Protein 3DUK (pdb70)

CATH classification: 3.10.450.50

Secondary structure (DSSP, 8-state):
------HHHHHHHHHHHHH--HHHH--S---TTEEEEEEEEEEETTEEEEEEETHHHHHHHHHH---TT-EEEEEEEEEETTEEEEEEEEE-SSS--EEEEEEEEEETTEEEEEEEEEEE--/------HHHHHHHHHHHHH--HHHH--S---TTEEEEEEEEEEETTEEEEEEETHHHHHHHHHH---TT-EEEEEEEEEETTEEEEEEEEEEETTEEEEEEEEEEEETTEEEEEEEEEEE--/------HHHHHHHHHHHHH--TTTT--S---TTEEEEEEEEEEETTEEEEEEETHHHHHHHHHS---TT-EEEEEEEEEETTEEEEEEEEEEETTEEEEEEEEEEEETTEEEEEEEEEEE--/------HHHHHHHHHHHHH--HHHH--S---TTEEEEEEEEEEETTEEEEEEETHHHHHHHHHH---TT-EEEEEEEEEETTEEEEEEEEEEETTEEEEEEEEEEEETTEEEEEEEEEEE--/------HHHHHHHHHHHHH--HHHH--S---TTEEEEEEEEEEETTEEEEEEETHHHHHHHHHH---TT-EEEEEEEEEETTEEEEEEEEE-SSS-EEEEEEEEEEETTEEEEEEEEEEE--/------HHHHHHHHHHHHH--HHHH--S---TTEEEEEEEEEEETTEEEEEEETHHHHHHHHHH---TT-EEEEEEEEEETTEEEEEEEEEEETTEEEEEEEEEEEETTEEEEEEEEEEE--

Foldseek 3Di:
DFFPDDPVVVVLLVVLVVCCCCQAANALVSCPQADPQAAEWEDDPPDGQGDTDCVSVRVCCHVLDHQNPKDKDKDDWATGPFKIKTWMWIASSVRWTKIKIFIWGCPPNGIHTRYIYMYTDD/DFFPDDPVVVVLLVVLVVCCCCQAANALVSCSQADPQAFEWEDDPPDGQGDTDSVSVRVVCNVVDHQNPKDKDKDDWATGPFKIWTWMWIASSVRWTKIKIFIWGCVVNHIHTRYIYMYTDD/DFFPDDVVVVVLLVVLVVCCVCQAANALVSCPQADPQAAEWEDDPPDGQGDTDCVSVRVCCHVVDHQNPKDKDKDDWATGDFKIKTWMWIASSVHWTKIKIFIWGCDPNGIHTRYIYMYTDD/DFFPDDPVVVVLLVVLVCCCCCLAANALVSCPQADPQAAEWEDDDPDGQGDTDSVSVRVVCHVLDHQNPKDKDKDDWATGPFKIKTWMWIASSVRWTKIKIFIWGCDPNHIHTRYIYMYTDD/DAQPDDPVVVVLLVVLVVCCCCQAANALVSCPQADPQAFEWEDDPPDTQGDTDSVSVRVVCHVLDHQNPKDKDWDDWATGPFKIKTWMWIASSVRWTKIKIFIWGCDVNGIHTRYIYMYTDD/DFQPDDVVVVVLLVVLVVCCCCQAANALVSCPQADCQAFEWEDDPPDGQGDTDCVSVRVVCHVLDHQNPKDKDKDDWATGPFKIKTWMWIASSVRWTKIKIFIWGCVVNHIHTRYIYMYIDD

Radius of gyration: 34.18 Å; Cα contacts (8 Å, |Δi|>4): 1707; chains: 6; bounding box: 87×89×65 Å

Nearest PDB structures (foldseek):
  3duk-assembly2_E  TM=1.007E+00  e=2.693E-26  Methylobacillus flagellatus KT
  3blz-assembly1_D  TM=9.296E-01  e=1.825E-12  Shewanella baltica OS155
  6bju-assembly2_D  TM=6.253E-01  e=3.806E-05  Pseudomonas sp. EGD-AKN5
  3fh1-assembly1_A-2  TM=5.530E-01  e=2.945E-05  Mesorhizobium loti
  6d63-assembly3_F  TM=6.346E-01  e=1.462E-04  Pseudomonas sp. ADP

B-factor: mean 59.48, std 9.57, range [36.83, 121.93]

Sequence (732 aa):
GSVKVSVDDIDGITEVLNVYNAAESGTGEESAAFHKDATIFGYVGDKLAFNGPIKDLYDWHNSNGPAKNVQSRITNIDIVGTVAHARVEAENWTNFKFSDLFLLLKLDGKWTIVNKVFHLHAGSVKVSVDDIDGITEVLNVYNAAESGTGEESAAFHKDATIFGYVGDKLAFNGPIKDLYDWHNSNGPAKNVQSRITNIDIVGTVAHARVEAENWTNFKFSDLFLLLKLDGKWTIVNKVFHLHAGSVKVSVDDIDGITEVLNVYNAAESGTGEESAAFHKDATIFGYVGDKLAFNGPIKDLYDWHNSNGPAKNVQSRITNIDIVGTVAHARVEAENWTNFKFSDLFLLLKLDGKWTIVNKVFHLHAGSVKVSVDDIDGITEVLNVYNAAESGTGEESAAFHKDATIFGYVGDKLAFNGPIKDLYDWHNSNGPAKNVQSRITNIDIVGTVAHARVEAENWTNFKFSDLFLLLKLDGKWTIVNKVFHLHAGSVKVSVDDIDGITEVLNVYNAAESGTGEESAAFHKDATIFGYVGDKLAFNGPIKDLYDWHNSNGPAKNVQSRITNIDIVGTVAHARVEAENWTNFKFSDLFLLLKLDGKWTIVNKVFHLHAGSVKVSVDDIDGITEVLNVYNAAESGTGEESAAFHKDATIFGYVGDKLAFNGPIKDLYDWHNSNGPAKNVQSRITNIDIVGTVAHARVEAENWTNFKFSDLFLLLKLDGKWTIVNKVFHLHA

Solvent-accessible surface area: 29866 Å² total

Organism: Methylobacillus flagellatus (strain ATCC 51484 / DSM 6875 / VKM B-1610 / KT) (NCBI:txid265072)

InterPro domains:
  IPR032710 NTF2-like domain superfamily [SSF54427] (6-123)
  IPR039437 Aldolase FrzH/putative lumazine-binding [PF12893] (9-121)

Structure (mmCIF, N/CA/C/O backbone):
data_3DUK
#
_entry.id   3DUK
#
_cell.length_a   103.030
_cell.length_b   103.030
_cell.length_c   130.950
_cell.angle_alpha   90.000
_cell.angle_beta   90.000
_cell.angle_gamma   120.000
#
_symmetry.space_group_name_H-M   'P 32 2 1'
#
loop_
_entity.id
_entity.type
_entity.pdbx_description
1 polymer 'NTF2-like protein of unknown function'
2 non-polymer 1,2-ETHANEDIOL
3 non-polymer 'CHLORIDE ION'
4 water water
#
loop_
_atom_site.group_PDB
_atom_site.id
_atom_site.type_symbol
_atom_site.label_atom_id
_atom_site.label_alt_id
_atom_site.label_comp_id
_atom_site.label_asym_id
_atom_site.label_entity_id
_atom_site.label_seq_id
_atom_site.pdbx_PDB_ins_code
_atom_site.Cartn_x
_atom_site.Cartn_y
_atom_site.Cartn_z
_atom_site.occupancy
_atom_site.B_iso_or_equiv
_atom_site.auth_seq_id
_atom_site.auth_comp_id
_atom_site.auth_asym_id
_atom_site.auth_atom_id
_atom_site.pdbx_PDB_model_num
ATOM 1 N N . GLY A 1 1 ? -7.293 52.391 71.199 1.00 69.85 0 GLY A N 1
ATOM 2 C CA . GLY A 1 1 ? -7.272 52.801 69.761 1.00 66.89 0 GLY A CA 1
ATOM 3 C C . GLY A 1 1 ? -5.888 52.652 69.158 1.00 64.54 0 GLY A C 1
ATOM 4 O O . GLY A 1 1 ? -4.907 53.136 69.718 1.00 65.17 0 GLY A O 1
ATOM 18 N N . SER A 1 3 ? -2.651 53.282 67.151 1.00 56.28 2 SER A N 1
ATOM 19 C CA . SER A 1 3 ? -1.926 54.459 66.675 1.00 57.72 2 SER A CA 1
ATOM 20 C C . SER A 1 3 ? -1.798 54.431 65.155 1.00 57.46 2 SER A C 1
ATOM 21 O O . SER A 1 3 ? -1.692 53.362 64.555 1.00 58.29 2 SER A O 1
ATOM 24 N N . VAL A 1 4 ? -1.809 55.609 64.537 1.00 57.73 3 VAL A N 1
ATOM 25 C CA . VAL A 1 4 ? -1.748 55.715 63.081 1.00 56.62 3 VAL A CA 1
ATOM 26 C C . VAL A 1 4 ? -0.335 56.019 62.593 1.00 56.71 3 VAL A C 1
ATOM 27 O O . VAL A 1 4 ? -0.112 56.239 61.405 1.00 56.86 3 VAL A O 1
ATOM 31 N N . LYS A 1 5 ? 0.618 56.027 63.519 1.00 56.11 4 LYS A N 1
ATOM 32 C CA . LYS A 1 5 ? 2.023 56.146 63.163 1.00 54.38 4 LYS A CA 1
ATOM 33 C C . LYS A 1 5 ? 2.424 54.978 62.253 1.00 53.79 4 LYS A C 1
ATOM 34 O O . LYS A 1 5 ? 2.164 53.814 62.563 1.00 51.97 4 LYS A O 1
ATOM 36 N N . VAL A 1 6 ? 3.055 55.294 61.127 1.00 54.98 5 VAL A N 1
ATOM 37 C CA . VAL A 1 6 ? 3.423 54.278 60.143 1.00 55.08 5 VAL A CA 1
ATOM 38 C C . VAL A 1 6 ? 4.636 53.472 60.611 1.00 55.35 5 VAL A C 1
ATOM 39 O O . VAL A 1 6 ? 5.681 54.036 60.925 1.00 50.26 5 VAL A O 1
ATOM 43 N N . SER A 1 7 ? 4.482 52.150 60.647 1.00 64.05 6 SER A N 1
ATOM 44 C CA . SER A 1 7 ? 5.513 51.251 61.161 1.00 67.77 6 SER A CA 1
ATOM 45 C C . SER A 1 7 ? 6.036 50.318 60.078 1.00 63.96 6 SER A C 1
ATOM 46 O O . SER A 1 7 ? 5.308 49.967 59.149 1.00 64.10 6 SER A O 1
ATOM 49 N N . VAL A 1 8 ? 7.294 49.905 60.212 1.00 55.71 7 VAL A N 1
ATOM 50 C CA . VAL A 1 8 ? 7.890 48.952 59.280 1.00 50.25 7 VAL A CA 1
ATOM 51 C C . VAL A 1 8 ? 7.158 47.612 59.359 1.00 50.48 7 VAL A C 1
ATOM 52 O O . VAL A 1 8 ? 7.066 46.883 58.370 1.00 47.39 7 VAL A O 1
ATOM 56 N N . ASP A 1 9 ? 6.616 47.310 60.533 1.00 55.31 8 ASP A N 1
ATOM 57 C CA . ASP A 1 9 ? 5.858 46.083 60.745 1.00 58.20 8 ASP A CA 1
ATOM 58 C C . ASP A 1 9 ? 4.657 46.063 59.809 1.00 54.90 8 ASP A C 1
ATOM 59 O O . ASP A 1 9 ? 4.441 45.101 59.070 1.00 51.01 8 ASP A O 1
ATOM 64 N N . ASP A 1 10 ? 3.881 47.140 59.844 1.00 57.88 9 ASP A N 1
ATOM 65 C CA . ASP A 1 10 ? 2.668 47.248 59.044 1.00 57.39 9 ASP A CA 1
ATOM 66 C C . ASP A 1 10 ? 2.968 47.252 57.553 1.00 55.10 9 ASP A C 1
ATOM 67 O O . ASP A 1 10 ? 2.232 46.668 56.762 1.00 55.59 9 ASP A O 1
ATOM 72 N N . ILE A 1 11 ? 4.047 47.923 57.173 1.00 51.99 10 ILE A N 1
ATOM 73 C CA . ILE A 1 11 ? 4.439 47.989 55.776 1.00 48.18 10 ILE A CA 1
ATOM 74 C C . ILE A 1 11 ? 4.739 46.592 55.237 1.00 48.87 10 ILE A C 1
ATOM 75 O O . ILE A 1 11 ? 4.377 46.273 54.113 1.00 47.30 10 ILE A O 1
ATOM 80 N N . ASP A 1 12 ? 5.391 45.763 56.050 1.00 51.23 11 ASP A N 1
ATOM 81 C CA . ASP A 1 12 ? 5.768 44.408 55.646 1.00 52.61 11 ASP A CA 1
ATOM 82 C C . ASP A 1 12 ? 4.580 43.455 55.642 1.00 52.02 11 ASP A C 1
ATOM 83 O O . ASP A 1 12 ? 4.575 42.466 54.910 1.00 51.32 11 ASP A O 1
ATOM 88 N N . GLY A 1 13 ? 3.588 43.736 56.480 1.00 52.87 12 GLY A N 1
ATOM 89 C CA . GLY A 1 13 ? 2.389 42.917 56.539 1.00 52.98 12 GLY A CA 1
ATOM 90 C C . GLY A 1 13 ? 1.559 43.103 55.286 1.00 50.92 12 GLY A C 1
ATOM 91 O O . GLY A 1 13 ? 1.021 42.144 54.724 1.00 49.99 12 GLY A O 1
ATOM 92 N N . ILE A 1 14 ? 1.464 44.353 54.845 1.00 49.84 13 ILE A N 1
ATOM 93 C CA . ILE A 1 14 ? 0.752 44.683 53.614 1.00 49.82 13 ILE A CA 1
ATOM 94 C C . ILE A 1 14 ? 1.516 44.183 52.391 1.00 50.54 13 ILE A C 1
ATOM 95 O O . ILE A 1 14 ? 0.924 43.636 51.461 1.00 50.99 13 ILE A O 1
ATOM 100 N N . THR A 1 15 ? 2.831 44.366 52.398 1.00 50.78 14 THR A N 1
ATOM 101 C CA . THR A 1 15 ? 3.679 43.869 51.324 1.00 52.61 14 THR A CA 1
ATOM 102 C C . THR A 1 15 ? 3.556 42.353 51.213 1.00 52.06 14 THR A C 1
ATOM 103 O O . THR A 1 15 ? 3.641 41.784 50.123 1.00 50.49 14 THR A O 1
ATOM 107 N N . GLU A 1 16 ? 3.357 41.707 52.356 1.00 52.98 15 GLU A N 1
ATOM 108 C CA . GLU A 1 16 ? 3.285 40.257 52.417 1.00 57.10 15 GLU A CA 1
ATOM 109 C C . GLU A 1 16 ? 2.018 39.729 51.749 1.00 55.91 15 GLU A C 1
ATOM 110 O O . GLU A 1 16 ? 2.046 38.693 51.087 1.00 56.60 15 GLU A O 1
ATOM 116 N N . VAL A 1 17 ? 0.907 40.436 51.930 1.00 54.72 16 VAL A N 1
ATOM 117 C CA . VAL A 1 17 ? -0.362 39.996 51.365 1.00 54.32 16 VAL A CA 1
ATOM 118 C C . VAL A 1 17 ? -0.427 40.358 49.891 1.00 51.74 16 VAL A C 1
ATOM 119 O O . VAL A 1 17 ? -1.042 39.653 49.093 1.00 49.54 16 VAL A O 1
ATOM 123 N N . LEU A 1 18 ? 0.229 41.452 49.528 1.00 52.70 17 LEU A N 1
ATOM 124 C CA . LEU A 1 18 ? 0.285 41.860 48.137 1.00 52.40 17 LEU A CA 1
ATOM 125 C C . LEU A 1 18 ? 1.198 40.911 47.376 1.00 52.23 17 LEU A C 1
ATOM 126 O O . LEU A 1 18 ? 1.032 40.718 46.172 1.00 51.50 17 LEU A O 1
ATOM 131 N N . ASN A 1 19 ? 2.152 40.312 48.088 1.00 54.14 18 ASN A N 1
ATOM 132 C CA . ASN A 1 19 ? 3.030 39.310 47.492 1.00 57.94 18 ASN A CA 1
ATOM 133 C C . ASN A 1 19 ? 2.275 38.024 47.201 1.00 55.93 18 ASN A C 1
ATOM 134 O O . ASN A 1 19 ? 2.591 37.311 46.257 1.00 55.71 18 ASN A O 1
ATOM 139 N N . VAL A 1 20 ? 1.277 37.722 48.020 1.00 54.99 19 VAL A N 1
ATOM 140 C CA . VAL A 1 20 ? 0.477 36.532 47.805 1.00 55.67 19 VAL A CA 1
ATOM 141 C C . VAL A 1 20 ? -0.306 36.688 46.505 1.00 56.69 19 VAL A C 1
ATOM 142 O O . VAL A 1 20 ? -0.412 35.757 45.708 1.00 55.94 19 VAL A O 1
ATOM 146 N N . TYR A 1 21 ? -0.839 37.886 46.300 1.00 58.40 20 TYR A N 1
ATOM 147 C CA . TYR A 1 21 ? -1.611 38.198 45.109 1.00 59.87 20 TYR A CA 1
ATOM 148 C C . TYR A 1 21 ? -0.731 38.231 43.857 1.00 57.77 20 TYR A C 1
ATOM 149 O O . TYR A 1 21 ? -1.099 37.682 42.819 1.00 56.53 20 TYR A O 1
ATOM 166 N N . ASN A 1 23 ? 2.260 36.854 43.415 1.00 61.40 22 ASN A N 1
ATOM 167 C CA . ASN A 1 23 ? 2.854 35.547 43.155 1.00 64.37 22 ASN A CA 1
ATOM 168 C C . ASN A 1 23 ? 1.829 34.591 42.570 1.00 61.24 22 ASN A C 1
ATOM 169 O O . ASN A 1 23 ? 2.156 33.739 41.750 1.00 62.92 22 ASN A O 1
ATOM 174 N N . ALA A 1 24 ? 0.580 34.752 42.984 1.00 56.24 23 ALA A N 1
ATOM 175 C CA . ALA A 1 24 ? -0.506 33.951 42.443 1.00 55.97 23 ALA A CA 1
ATOM 176 C C . ALA A 1 24 ? -0.756 34.374 40.999 1.00 57.33 23 ALA A C 1
ATOM 177 O O . ALA A 1 24 ? -1.077 33.555 40.140 1.00 57.65 23 ALA A O 1
ATOM 179 N N . ALA A 1 25 ? -0.587 35.663 40.732 1.00 58.72 24 ALA A N 1
ATOM 180 C CA . ALA A 1 25 ? -0.785 36.183 39.391 1.00 59.20 24 ALA A CA 1
ATOM 181 C C . ALA A 1 25 ? 0.160 35.497 38.418 1.00 58.90 24 ALA A C 1
ATOM 182 O O . ALA A 1 25 ? -0.214 35.189 37.293 1.00 59.89 24 ALA A O 1
ATOM 184 N N . GLU A 1 26 ? 1.380 35.239 38.868 1.00 57.42 25 GLU A N 1
ATOM 185 C CA . GLU A 1 26 ? 2.430 34.749 37.991 1.00 59.10 25 GLU A CA 1
ATOM 186 C C . GLU A 1 26 ? 2.461 33.228 37.902 1.00 60.40 25 GLU A C 1
ATOM 187 O O . GLU A 1 26 ? 2.725 32.672 36.838 1.00 61.66 25 GLU A O 1
ATOM 193 N N . SER A 1 27 ? 2.181 32.557 39.012 1.00 61.89 26 SER A N 1
ATOM 194 C CA . SER A 1 27 ? 2.452 31.132 39.116 1.00 66.48 26 SER A CA 1
ATOM 195 C C . SER A 1 27 ? 1.324 30.318 39.748 1.00 67.65 26 SER A C 1
ATOM 196 O O . SER A 1 27 ? 1.420 29.094 39.851 1.00 68.87 26 SER A O 1
ATOM 199 N N . GLY A 1 28 ? 0.253 30.988 40.153 1.00 66.57 27 GLY A N 1
ATOM 200 C CA . GLY A 1 28 ? -0.756 30.357 40.979 1.00 67.60 27 GLY A CA 1
ATOM 201 C C . GLY A 1 28 ? -2.132 30.246 40.362 1.00 66.88 27 GLY A C 1
ATOM 202 O O . GLY A 1 28 ? -2.372 30.686 39.238 1.00 67.17 27 GLY A O 1
ATOM 203 N N . THR A 1 29 ? -3.036 29.636 41.124 1.00 65.98 28 THR A N 1
ATOM 204 C CA . THR A 1 29 ? -4.436 29.517 40.739 1.00 66.18 28 THR A CA 1
ATOM 205 C C . THR A 1 29 ? -5.246 30.647 41.359 1.00 65.40 28 THR A C 1
ATOM 206 O O . THR A 1 29 ? -4.718 31.457 42.113 1.00 63.58 28 THR A O 1
ATOM 210 N N . GLY A 1 30 ? -6.530 30.701 41.024 1.00 68.35 29 GLY A N 1
ATOM 211 C CA . GLY A 1 30 ? -7.424 31.701 41.576 1.00 69.82 29 GLY A CA 1
ATOM 212 C C . GLY A 1 30 ? -7.725 31.440 43.037 1.00 70.59 29 GLY A C 1
ATOM 213 O O . GLY A 1 30 ? -7.997 32.365 43.802 1.00 69.25 29 GLY A O 1
ATOM 214 N N . GLU A 1 31 ? -7.678 30.170 43.424 1.00 71.63 30 GLU A N 1
ATOM 215 C CA . GLU A 1 31 ? -7.883 29.780 44.810 1.00 72.19 30 GLU A CA 1
ATOM 216 C C . GLU A 1 31 ? -6.699 30.239 45.659 1.00 68.96 30 GLU A C 1
ATOM 217 O O . GLU A 1 31 ? -6.874 30.724 46.775 1.00 69.40 30 GLU A O 1
ATOM 223 N N . GLU A 1 32 ? -5.496 30.088 45.117 1.00 66.13 31 GLU A N 1
ATOM 224 C CA . GLU A 1 32 ? -4.286 30.532 45.793 1.00 64.33 31 GLU A CA 1
ATOM 225 C C . GLU A 1 32 ? -4.284 32.050 45.881 1.00 61.55 31 GLU A C 1
ATOM 226 O O . GLU A 1 32 ? -3.823 32.619 46.870 1.00 59.50 31 GLU A O 1
ATOM 240 N N . SER A 1 34 ? -6.927 33.888 46.125 1.00 56.98 33 SER A N 1
ATOM 241 C CA . SER A 1 34 ? -7.974 34.307 47.048 1.00 57.79 33 SER A CA 1
ATOM 242 C C . SER A 1 34 ? -7.475 34.364 48.484 1.00 57.49 33 SER A C 1
ATOM 243 O O . SER A 1 34 ? -8.155 34.892 49.355 1.00 56.30 33 SER A O 1
ATOM 246 N N . ALA A 1 35 ? -6.292 33.809 48.723 1.00 60.13 34 ALA A N 1
ATOM 247 C CA . ALA A 1 35 ? -5.703 33.794 50.057 1.00 61.19 34 ALA A CA 1
ATOM 248 C C . ALA A 1 35 ? -5.300 35.197 50.501 1.00 60.82 34 ALA A C 1
ATOM 249 O O . ALA A 1 35 ? -5.051 35.432 51.680 1.00 60.81 34 ALA A O 1
ATOM 251 N N . ALA A 1 36 ? -5.229 36.124 49.552 1.00 58.69 35 ALA A N 1
ATOM 252 C CA . ALA A 1 36 ? -4.841 37.495 49.857 1.00 56.26 35 ALA A CA 1
ATOM 253 C C . ALA A 1 36 ? -6.067 38.379 50.072 1.00 53.58 35 ALA A C 1
ATOM 254 O O . ALA A 1 36 ? -5.939 39.540 50.443 1.00 51.29 35 ALA A O 1
ATOM 256 N N . PHE A 1 37 ? -7.251 37.817 49.860 1.00 54.99 36 PHE A N 1
ATOM 257 C CA . PHE A 1 37 ? -8.491 38.588 49.890 1.00 56.09 36 PHE A CA 1
ATOM 258 C C . PHE A 1 37 ? -9.451 38.161 50.999 1.00 58.77 36 PHE A C 1
ATOM 259 O O . PHE A 1 37 ? -9.489 36.999 51.407 1.00 59.93 36 PHE A O 1
ATOM 267 N N . HIS A 1 38 ? -10.229 39.132 51.461 1.00 58.89 37 HIS A N 1
ATOM 268 C CA . HIS A 1 38 ? -11.315 38.915 52.396 1.00 60.72 37 HIS A CA 1
ATOM 269 C C . HIS A 1 38 ? -12.402 38.098 51.707 1.00 60.72 37 HIS A C 1
ATOM 270 O O . HIS A 1 38 ? -12.531 38.132 50.484 1.00 60.42 37 HIS A O 1
ATOM 277 N N . LYS A 1 39 ? -13.174 37.361 52.499 1.00 59.12 38 LYS A N 1
ATOM 278 C CA . LYS A 1 39 ? -14.251 36.525 51.983 1.00 61.24 38 LYS A CA 1
ATOM 279 C C . LYS A 1 39 ? -15.271 37.360 51.224 1.00 61.08 38 LYS A C 1
ATOM 280 O O . LYS A 1 39 ? -15.896 36.890 50.276 1.00 60.25 38 LYS A O 1
ATOM 282 N N . ASP A 1 40 ? -15.429 38.606 51.648 1.00 64.07 39 ASP A N 1
ATOM 283 C CA . ASP A 1 40 ? -16.399 39.501 51.040 1.00 66.11 39 ASP A CA 1
ATOM 284 C C . ASP A 1 40 ? -15.724 40.633 50.269 1.00 61.57 39 ASP A C 1
ATOM 285 O O . ASP A 1 40 ? -16.236 41.751 50.223 1.00 57.99 39 ASP A O 1
ATOM 290 N N . ALA A 1 41 ? -14.580 40.335 49.657 1.00 62.00 40 ALA A N 1
ATOM 291 C CA . ALA A 1 41 ? -13.858 41.330 48.873 1.00 59.99 40 ALA A CA 1
ATOM 292 C C . ALA A 1 41 ? -14.569 41.590 47.548 1.00 59.34 40 ALA A C 1
ATOM 293 O O . ALA A 1 41 ? -15.351 40.761 47.078 1.00 58.60 40 ALA A O 1
ATOM 295 N N . THR A 1 42 ? -14.293 42.744 46.948 1.00 59.02 41 THR A N 1
ATOM 296 C CA . THR A 1 42 ? -14.938 43.131 45.698 1.00 58.30 41 THR A CA 1
ATOM 297 C C . THR A 1 42 ? -13.923 43.536 44.634 1.00 54.86 41 THR A C 1
ATOM 298 O O . THR A 1 42 ? -12.757 43.793 44.935 1.00 49.87 41 THR A O 1
ATOM 302 N N . ILE A 1 43 ? -14.382 43.593 43.387 1.00 56.99 42 ILE A N 1
ATOM 303 C CA . ILE A 1 43 ? -13.541 44.011 42.278 1.00 55.24 42 ILE A CA 1
ATOM 304 C C . ILE A 1 43 ? -14.367 44.689 41.176 1.00 53.87 42 ILE A C 1
ATOM 305 O O . ILE A 1 43 ? -15.370 44.146 40.709 1.00 52.94 42 ILE A O 1
ATOM 310 N N . PHE A 1 44 ? -13.940 45.887 40.783 1.00 53.35 43 PHE A N 1
ATOM 311 C CA . PHE A 1 44 ? -14.565 46.622 39.691 1.00 54.46 43 PHE A CA 1
ATOM 312 C C . PHE A 1 44 ? -13.511 46.983 38.660 1.00 53.58 43 PHE A C 1
ATOM 313 O O . PHE A 1 44 ? -12.396 47.367 39.012 1.00 51.97 43 PHE A O 1
ATOM 321 N N . GLY A 1 45 ? -13.874 46.866 37.387 1.00 54.58 44 GLY A N 1
ATOM 322 C CA . GLY A 1 45 ? -12.962 47.159 36.302 1.00 54.22 44 GLY A CA 1
ATOM 323 C C . GLY A 1 45 ? -13.605 47.002 34.939 1.00 54.75 44 GLY A C 1
ATOM 324 O O . GLY A 1 45 ? -14.505 46.188 34.748 1.00 52.24 44 GLY A O 1
ATOM 325 N N . TYR A 1 46 ? -13.117 47.787 33.988 1.00 58.66 45 TYR A N 1
ATOM 326 C CA . TYR A 1 46 ? -13.611 47.780 32.624 1.00 62.25 45 TYR A CA 1
ATOM 327 C C . TYR A 1 46 ? -12.670 47.004 31.719 1.00 63.21 45 TYR A C 1
ATOM 328 O O . TYR A 1 46 ? -11.447 47.076 31.861 1.00 61.61 45 TYR A O 1
ATOM 337 N N . VAL A 1 47 ? -13.259 46.259 30.790 1.00 63.88 46 VAL A N 1
ATOM 338 C CA . VAL A 1 47 ? -12.542 45.721 29.643 1.00 63.15 46 VAL A CA 1
ATOM 339 C C . VAL A 1 47 ? -13.252 46.261 28.404 1.00 61.82 46 VAL A C 1
ATOM 340 O O . VAL A 1 47 ? -14.299 45.755 28.004 1.00 62.17 46 VAL A O 1
ATOM 344 N N . GLY A 1 48 ? -12.693 47.312 27.817 1.00 60.99 47 GLY A N 1
ATOM 345 C CA . GLY A 1 48 ? -13.357 48.000 26.729 1.00 61.84 47 GLY A CA 1
ATOM 346 C C . GLY A 1 48 ? -14.496 48.848 27.265 1.00 62.28 47 GLY A C 1
ATOM 347 O O . GLY A 1 48 ? -14.302 49.636 28.189 1.00 61.93 47 GLY A O 1
ATOM 348 N N . ASP A 1 49 ? -15.684 48.674 26.693 1.00 64.68 48 ASP A N 1
ATOM 349 C CA . ASP A 1 49 ? -16.868 49.421 27.108 1.00 67.48 48 ASP A CA 1
ATOM 350 C C . ASP A 1 49 ? -17.710 48.610 28.080 1.00 64.89 48 ASP A C 1
ATOM 351 O O . ASP A 1 49 ? -18.712 49.102 28.602 1.00 65.26 48 ASP A O 1
ATOM 356 N N . LYS A 1 50 ? -17.317 47.361 28.305 1.00 61.67 49 LYS A N 1
ATOM 357 C CA . LYS A 1 50 ? -18.051 46.471 29.200 1.00 62.87 49 LYS A CA 1
ATOM 358 C C . LYS A 1 50 ? -17.463 46.458 30.610 1.00 61.76 49 LYS A C 1
ATOM 359 O O . LYS A 1 50 ? -16.258 46.309 30.786 1.00 56.83 49 LYS A O 1
ATOM 361 N N . LEU A 1 51 ? -18.321 46.613 31.613 1.00 67.27 50 LEU A N 1
ATOM 362 C CA . LEU A 1 51 ? -17.899 46.491 33.006 1.00 66.98 50 LEU A CA 1
ATOM 363 C C . LEU A 1 51 ? -17.811 45.011 33.391 1.00 67.42 50 LEU A C 1
ATOM 364 O O . LEU A 1 51 ? -18.688 44.477 34.073 1.00 66.34 50 LEU A O 1
ATOM 369 N N . ALA A 1 52 ? -16.737 44.358 32.949 1.00 66.35 51 ALA A N 1
ATOM 370 C CA . ALA A 1 52 ? -16.582 42.914 33.095 1.00 66.80 51 ALA A CA 1
ATOM 371 C C . ALA A 1 52 ? -16.518 42.497 34.557 1.00 63.14 51 ALA A C 1
ATOM 372 O O . ALA A 1 52 ? -16.848 41.366 34.904 1.00 61.97 51 ALA A O 1
ATOM 374 N N . PHE A 1 53 ? -16.081 43.417 35.407 1.00 61.93 52 PHE A N 1
ATOM 375 C CA . PHE A 1 53 ? -16.012 43.167 36.839 1.00 60.09 52 PHE A CA 1
ATOM 376 C C . PHE A 1 53 ? -16.874 44.181 37.574 1.00 60.04 52 PHE A C 1
ATOM 377 O O . PHE A 1 53 ? -16.598 45.382 37.553 1.00 55.30 52 PHE A O 1
ATOM 385 N N . ASN A 1 54 ? -17.923 43.692 38.225 1.00 65.56 53 ASN A N 1
ATOM 386 C CA . ASN A 1 54 ? -18.924 44.573 38.817 1.00 69.68 53 ASN A CA 1
ATOM 387 C C . ASN A 1 54 ? -19.268 44.226 40.265 1.00 66.27 53 ASN A C 1
ATOM 388 O O . ASN A 1 54 ? -20.404 44.409 40.703 1.00 66.53 53 ASN A O 1
ATOM 393 N N . GLY A 1 55 ? -18.282 43.734 41.008 1.00 62.04 54 GLY A N 1
ATOM 394 C CA . GLY A 1 55 ? -18.465 43.473 42.421 1.00 60.88 54 GLY A CA 1
ATOM 395 C C . GLY A 1 55 ? -17.837 42.174 42.879 1.00 60.91 54 GLY A C 1
ATOM 396 O O . GLY A 1 55 ? -16.831 42.187 43.582 1.00 58.23 54 GLY A O 1
ATOM 397 N N . PRO A 1 56 ? -18.435 41.040 42.487 1.00 62.68 55 PRO A N 1
ATOM 398 C CA . PRO A 1 56 ? -18.007 39.718 42.954 1.00 63.18 55 PRO A CA 1
ATOM 399 C C . PRO A 1 56 ? -16.532 39.428 42.702 1.00 60.45 55 PRO A C 1
ATOM 400 O O . PRO A 1 56 ? -16.071 39.449 41.563 1.00 57.64 55 PRO A O 1
ATOM 404 N N . ILE A 1 57 ? -15.805 39.140 43.774 1.00 62.45 56 ILE A N 1
ATOM 405 C CA . ILE A 1 57 ? -14.396 38.783 43.668 1.00 61.94 56 ILE A CA 1
ATOM 406 C C . ILE A 1 57 ? -14.237 37.378 43.085 1.00 61.05 56 ILE A C 1
ATOM 407 O O . ILE A 1 57 ? -13.137 36.952 42.739 1.00 59.00 56 ILE A O 1
ATOM 412 N N . LYS A 1 58 ? -15.349 36.668 42.966 1.00 61.57 57 LYS A N 1
ATOM 413 C CA . LYS A 1 58 ? -15.339 35.320 42.427 1.00 65.37 57 LYS A CA 1
ATOM 414 C C . LYS A 1 58 ? -14.972 35.413 40.959 1.00 63.40 57 LYS A C 1
ATOM 415 O O . LYS A 1 58 ? -14.303 34.541 40.410 1.00 59.43 57 LYS A O 1
ATOM 421 N N . ASP A 1 59 ? -15.401 36.498 40.329 1.00 67.85 58 ASP A N 1
ATOM 422 C CA . ASP A 1 59 ? -15.139 36.707 38.920 1.00 71.20 58 ASP A CA 1
ATOM 423 C C . ASP A 1 59 ? -13.644 36.838 38.681 1.00 68.63 58 ASP A C 1
ATOM 424 O O . ASP A 1 59 ? -13.152 36.493 37.609 1.00 67.65 58 ASP A O 1
ATOM 429 N N . LEU A 1 60 ? -12.923 37.327 39.686 1.00 66.81 59 LEU A N 1
ATOM 430 C CA . LEU A 1 60 ? -11.475 37.426 39.592 1.00 62.49 59 LEU A CA 1
ATOM 431 C C . LEU A 1 60 ? -10.836 36.044 39.582 1.00 60.87 59 LEU A C 1
ATOM 432 O O . LEU A 1 60 ? -10.016 35.739 38.724 1.00 58.81 59 LEU A O 1
ATOM 437 N N . TYR A 1 61 ? -11.221 35.208 40.536 1.00 63.46 60 TYR A N 1
ATOM 438 C CA . TYR A 1 61 ? -10.624 33.883 40.674 1.00 66.37 60 TYR A CA 1
ATOM 439 C C . TYR A 1 61 ? -10.973 32.978 39.492 1.00 65.74 60 TYR A C 1
ATOM 440 O O . TYR A 1 61 ? -10.188 32.117 39.109 1.00 65.10 60 TYR A O 1
ATOM 449 N N . ASP A 1 62 ? -12.154 33.180 38.920 1.00 65.36 61 ASP A N 1
ATOM 450 C CA . ASP A 1 62 ? -12.584 32.399 37.771 1.00 66.99 61 ASP A CA 1
ATOM 451 C C . ASP A 1 62 ? -11.794 32.804 36.534 1.00 65.59 61 ASP A C 1
ATOM 452 O O . ASP A 1 62 ? -11.370 31.957 35.751 1.00 65.04 61 ASP A O 1
ATOM 457 N N . TRP A 1 63 ? -11.593 34.106 36.371 1.00 66.42 62 TRP A N 1
ATOM 458 C CA . TRP A 1 63 ? -10.894 34.639 35.211 1.00 66.14 62 TRP A CA 1
ATOM 459 C C . TRP A 1 63 ? -9.412 34.302 35.249 1.00 65.00 62 TRP A C 1
ATOM 460 O O . TRP A 1 63 ? -8.787 34.112 34.211 1.00 65.72 62 TRP A O 1
ATOM 471 N N . HIS A 1 64 ? -8.849 34.225 36.446 1.00 63.27 63 HIS A N 1
ATOM 472 C CA . HIS A 1 64 ? -7.441 33.892 36.595 1.00 63.15 63 HIS A CA 1
ATOM 473 C C . HIS A 1 64 ? -7.226 32.408 36.297 1.00 64.42 63 HIS A C 1
ATOM 474 O O . HIS A 1 64 ? -6.150 31.996 35.862 1.00 63.69 63 HIS A O 1
ATOM 481 N N . ASN A 1 65 ? -8.263 31.611 36.526 1.00 65.73 64 ASN A N 1
ATOM 482 C CA . ASN A 1 65 ? -8.200 30.180 36.265 1.00 68.12 64 ASN A CA 1
ATOM 483 C C . ASN A 1 65 ? -8.277 29.897 34.772 1.00 69.89 64 ASN A C 1
ATOM 484 O O . ASN A 1 65 ? -7.545 29.058 34.249 1.00 69.89 64 ASN A O 1
ATOM 489 N N . SER A 1 66 ? -9.169 30.610 34.092 1.00 72.24 65 SER A N 1
ATOM 490 C CA . SER A 1 66 ? -9.366 30.436 32.663 1.00 75.76 65 SER A CA 1
ATOM 491 C C . SER A 1 66 ? -8.163 30.969 31.903 1.00 74.78 65 SER A C 1
ATOM 492 O O . SER A 1 66 ? -7.633 30.310 31.008 1.00 76.89 65 SER A O 1
ATOM 495 N N . ASN A 1 67 ? -7.740 32.169 32.277 1.00 71.58 66 ASN A N 1
ATOM 496 C CA . ASN A 1 67 ? -6.631 32.852 31.628 1.00 69.41 66 ASN A CA 1
ATOM 497 C C . ASN A 1 67 ? -5.303 32.191 31.977 1.00 70.35 66 ASN A C 1
ATOM 498 O O . ASN A 1 67 ? -4.356 32.206 31.190 1.00 68.19 66 ASN A O 1
ATOM 503 N N . GLY A 1 68 ? -5.242 31.608 33.167 1.00 74.17 67 GLY A N 1
ATOM 504 C CA . GLY A 1 68 ? -4.049 30.919 33.616 1.00 75.45 67 GLY A CA 1
ATOM 505 C C . GLY A 1 68 ? -2.993 31.881 34.113 1.00 73.82 67 GLY A C 1
ATOM 506 O O . GLY A 1 68 ? -3.138 33.095 33.973 1.00 73.75 67 GLY A O 1
ATOM 507 N N . PRO A 1 69 ? -1.916 31.341 34.697 1.00 71.68 68 PRO A N 1
ATOM 508 C CA . PRO A 1 69 ? -0.832 32.159 35.244 1.00 67.78 68 PRO A CA 1
ATOM 509 C C . PRO A 1 69 ? -0.134 33.005 34.183 1.00 64.82 68 PRO A C 1
ATOM 510 O O . PRO A 1 69 ? 0.066 32.556 33.054 1.00 66.12 68 PRO A O 1
ATOM 514 N N . ALA A 1 70 ? 0.221 34.230 34.559 1.00 61.63 69 ALA A N 1
ATOM 515 C CA . ALA A 1 70 ? 1.009 35.116 33.713 1.00 58.34 69 ALA A CA 1
ATOM 516 C C . ALA A 1 70 ? 2.490 34.953 34.047 1.00 58.21 69 ALA A C 1
ATOM 517 O O . ALA A 1 70 ? 3.029 35.668 34.890 1.00 55.96 69 ALA A O 1
ATOM 519 N N . LYS A 1 71 ? 3.141 34.008 33.378 1.00 60.48 70 LYS A N 1
ATOM 520 C CA . LYS A 1 71 ? 4.521 33.657 33.687 1.00 63.30 70 LYS A CA 1
ATOM 521 C C . LYS A 1 71 ? 5.486 34.805 33.416 1.00 63.13 70 LYS A C 1
ATOM 522 O O . LYS A 1 71 ? 6.553 34.879 34.020 1.00 61.46 70 LYS A O 1
ATOM 524 N N . ASN A 1 72 ? 5.112 35.696 32.504 1.00 65.56 71 ASN A N 1
ATOM 525 C CA . ASN A 1 72 ? 5.983 36.795 32.110 1.00 66.00 71 ASN A CA 1
ATOM 526 C C . ASN A 1 72 ? 5.622 38.109 32.786 1.00 61.71 71 ASN A C 1
ATOM 527 O O . ASN A 1 72 ? 6.159 39.158 32.436 1.00 59.92 71 ASN A O 1
ATOM 532 N N . VAL A 1 73 ? 4.721 38.053 33.758 1.00 60.12 72 VAL A N 1
ATOM 533 C CA . VAL A 1 73 ? 4.234 39.265 34.397 1.00 56.27 72 VAL A CA 1
ATOM 534 C C . VAL A 1 73 ? 5.271 39.880 35.329 1.00 54.81 72 VAL A C 1
ATOM 535 O O . VAL A 1 73 ? 5.930 39.182 36.092 1.00 55.39 72 VAL A O 1
ATOM 539 N N . GLN A 1 74 ? 5.411 41.197 35.240 1.00 53.72 73 GLN A N 1
ATOM 540 C CA . GLN A 1 74 ? 6.225 41.957 36.170 1.00 53.59 73 GLN A CA 1
ATOM 541 C C . GLN A 1 74 ? 5.316 42.915 36.924 1.00 53.44 73 GLN A C 1
ATOM 542 O O . GLN A 1 74 ? 4.680 43.773 36.319 1.00 51.76 73 GLN A O 1
ATOM 548 N N . SER A 1 75 ? 5.240 42.755 38.241 1.00 55.38 74 SER A N 1
ATOM 549 C CA . SER A 1 75 ? 4.429 43.642 39.065 1.00 55.28 74 SER A CA 1
ATOM 550 C C . SER A 1 75 ? 5.244 44.312 40.166 1.00 52.53 74 SER A C 1
ATOM 551 O O . SER A 1 75 ? 6.184 43.731 40.704 1.00 51.47 74 SER A O 1
ATOM 554 N N . ARG A 1 76 ? 4.873 45.548 40.481 1.00 52.48 75 ARG A N 1
ATOM 555 C CA . ARG A 1 76 ? 5.584 46.350 41.470 1.00 52.14 75 ARG A CA 1
ATOM 556 C C . ARG A 1 76 ? 4.598 47.119 42.340 1.00 48.32 75 ARG A C 1
ATOM 557 O O . ARG A 1 76 ? 3.620 47.667 41.847 1.00 46.36 75 ARG A O 1
ATOM 565 N N . ILE A 1 77 ? 4.856 47.145 43.640 1.00 48.55 76 ILE A N 1
ATOM 566 C CA . ILE A 1 77 ? 4.108 48.003 44.545 1.00 48.02 76 ILE A CA 1
ATOM 567 C C . ILE A 1 77 ? 4.669 49.415 44.422 1.00 48.51 76 ILE A C 1
ATOM 568 O O . ILE A 1 77 ? 5.876 49.621 44.544 1.00 49.11 76 ILE A O 1
ATOM 573 N N . THR A 1 78 ? 3.796 50.385 44.164 1.00 49.83 77 THR A N 1
ATOM 574 C CA . THR A 1 78 ? 4.224 51.772 44.000 1.00 51.01 77 THR A CA 1
ATOM 575 C C . THR A 1 78 ? 3.707 52.677 45.111 1.00 49.09 77 THR A C 1
ATOM 576 O O . THR A 1 78 ? 4.177 53.796 45.267 1.00 47.91 77 THR A O 1
ATOM 580 N N . ASN A 1 79 ? 2.743 52.197 45.884 1.00 49.30 78 ASN A N 1
ATOM 581 C CA . ASN A 1 79 ? 2.220 52.987 46.987 1.00 50.91 78 ASN A CA 1
ATOM 582 C C . ASN A 1 79 ? 1.610 52.134 48.095 1.00 49.03 78 ASN A C 1
ATOM 583 O O . ASN A 1 79 ? 0.916 51.148 47.837 1.00 47.50 78 ASN A O 1
ATOM 588 N N . ILE A 1 80 ? 1.896 52.529 49.333 1.00 50.01 79 ILE A N 1
ATOM 589 C CA . ILE A 1 80 ? 1.282 51.951 50.521 1.00 51.35 79 ILE A CA 1
ATOM 590 C C . ILE A 1 80 ? 0.995 53.099 51.480 1.00 50.13 79 ILE A C 1
ATOM 591 O O . ILE A 1 80 ? 1.901 53.627 52.124 1.00 50.24 79 ILE A O 1
ATOM 596 N N . ASP A 1 81 ? -0.270 53.496 51.549 1.00 48.87 80 ASP A N 1
ATOM 597 C CA . ASP A 1 81 ? -0.709 54.520 52.487 1.00 48.92 80 ASP A CA 1
ATOM 598 C C . ASP A 1 81 ? -1.470 53.870 53.643 1.00 48.50 80 ASP A C 1
ATOM 599 O O . ASP A 1 81 ? -2.610 53.434 53.486 1.00 46.10 80 ASP A O 1
ATOM 604 N N . ILE A 1 82 ? -0.837 53.821 54.811 1.00 50.95 81 ILE A N 1
ATOM 605 C CA . ILE A 1 82 ? -1.418 53.155 55.974 1.00 52.91 81 ILE A CA 1
ATOM 606 C C . ILE A 1 82 ? -1.964 54.154 56.996 1.00 53.01 81 ILE A C 1
ATOM 607 O O . ILE A 1 82 ? -1.388 55.224 57.197 1.00 52.01 81 ILE A O 1
ATOM 612 N N . VAL A 1 83 ? -3.079 53.804 57.636 1.00 53.75 82 VAL A N 1
ATOM 613 C CA . VAL A 1 83 ? -3.627 54.622 58.722 1.00 54.31 82 VAL A CA 1
ATOM 614 C C . VAL A 1 83 ? -4.327 53.769 59.784 1.00 52.41 82 VAL A C 1
ATOM 615 O O . VAL A 1 83 ? -5.552 53.700 59.838 1.00 53.55 82 VAL A O 1
ATOM 619 N N . GLY A 1 84 ? -3.537 53.116 60.628 1.00 47.98 83 GLY A N 1
ATOM 620 C CA . GLY A 1 84 ? -4.075 52.358 61.742 1.00 47.07 83 GLY A CA 1
ATOM 621 C C . GLY A 1 84 ? -4.553 50.964 61.382 1.00 48.91 83 GLY A C 1
ATOM 622 O O . GLY A 1 84 ? -3.806 49.985 61.500 1.00 49.01 83 GLY A O 1
ATOM 623 N N . THR A 1 85 ? -5.807 50.875 60.946 1.00 50.59 84 THR A N 1
ATOM 624 C CA . THR A 1 85 ? -6.459 49.589 60.727 1.00 53.40 84 THR A CA 1
ATOM 625 C C . THR A 1 85 ? -6.891 49.382 59.285 1.00 51.13 84 THR A C 1
ATOM 626 O O . THR A 1 85 ? -7.407 48.321 58.936 1.00 50.05 84 THR A O 1
ATOM 630 N N . VAL A 1 86 ? -6.707 50.404 58.458 1.00 50.39 85 VAL A N 1
ATOM 631 C CA . VAL A 1 86 ? -6.991 50.303 57.034 1.00 50.34 85 VAL A CA 1
ATOM 632 C C . VAL A 1 86 ? -5.821 50.867 56.251 1.00 47.45 85 VAL A C 1
ATOM 633 O O . VAL A 1 86 ? -4.965 51.544 56.813 1.00 44.84 85 VAL A O 1
ATOM 637 N N . ALA A 1 87 ? -5.792 50.596 54.952 1.00 47.47 86 ALA A N 1
ATOM 638 C CA . ALA A 1 87 ? -4.718 51.088 54.105 1.00 47.42 86 ALA A CA 1
ATOM 639 C C . ALA A 1 87 ? -5.132 51.141 52.639 1.00 47.53 86 ALA A C 1
ATOM 640 O O . ALA A 1 87 ? -6.119 50.533 52.231 1.00 45.33 86 ALA A O 1
ATOM 642 N N . HIS A 1 88 ? -4.379 51.906 51.860 1.00 51.59 87 HIS A N 1
ATOM 643 C CA . HIS A 1 88 ? -4.497 51.905 50.411 1.00 51.58 87 HIS A CA 1
ATOM 644 C C . HIS A 1 88 ? -3.175 51.430 49.831 1.00 50.87 87 HIS A C 1
ATOM 645 O O . HIS A 1 88 ? -2.127 51.589 50.457 1.00 50.41 87 HIS A O 1
ATOM 652 N N . ALA A 1 89 ? -3.223 50.839 48.641 1.00 49.81 88 ALA A N 1
ATOM 653 C CA . ALA A 1 89 ? -2.009 50.382 47.983 1.00 48.77 88 ALA A CA 1
ATOM 654 C C . ALA A 1 89 ? -2.188 50.362 46.473 1.00 50.35 88 ALA A C 1
ATOM 655 O O . ALA A 1 89 ? -3.258 50.038 45.970 1.00 52.00 88 ALA A O 1
ATOM 657 N N . ARG A 1 90 ? -1.131 50.704 45.752 1.00 50.35 89 ARG A N 1
ATOM 658 C CA . ARG A 1 90 ? -1.158 50.643 44.299 1.00 50.68 89 ARG A CA 1
ATOM 659 C C . ARG A 1 90 ? -0.124 49.646 43.781 1.00 49.67 89 ARG A C 1
ATOM 660 O O . ARG A 1 90 ? 0.967 49.521 44.340 1.00 48.28 89 ARG A O 1
ATOM 668 N N . VAL A 1 91 ? -0.485 48.937 42.716 1.00 48.28 90 VAL A N 1
ATOM 669 C CA . VAL A 1 91 ? 0.381 47.931 42.117 1.00 47.99 90 VAL A CA 1
ATOM 670 C C . VAL A 1 91 ? 0.313 48.050 40.601 1.00 46.98 90 VAL A C 1
ATOM 671 O O . VAL A 1 91 ? -0.769 48.092 40.023 1.00 44.02 90 VAL A O 1
ATOM 675 N N . GLU A 1 92 ? 1.473 48.093 39.955 1.00 47.87 91 GLU A N 1
ATOM 676 C CA . GLU A 1 92 ? 1.528 48.111 38.501 1.00 48.20 91 GLU A CA 1
ATOM 677 C C . GLU A 1 92 ? 1.944 46.739 37.959 1.00 50.09 91 GLU A C 1
ATOM 678 O O . GLU A 1 92 ? 2.935 46.168 38.395 1.00 46.55 91 GLU A O 1
ATOM 684 N N . ALA A 1 93 ? 1.181 46.218 37.005 1.00 55.45 92 ALA A N 1
ATOM 685 C CA . ALA A 1 93 ? 1.514 44.949 36.362 1.00 57.95 92 ALA A CA 1
ATOM 686 C C . ALA A 1 93 ? 1.716 45.127 34.860 1.00 55.88 92 ALA A C 1
ATOM 687 O O . ALA A 1 93 ? 0.969 45.849 34.197 1.00 53.53 92 ALA A O 1
ATOM 689 N N . GLU A 1 94 ? 2.731 44.452 34.331 1.00 53.83 93 GLU A N 1
ATOM 690 C CA . GLU A 1 94 ? 3.042 44.518 32.914 1.00 51.43 93 GLU A CA 1
ATOM 691 C C . GLU A 1 94 ? 3.195 43.107 32.355 1.00 52.19 93 GLU A C 1
ATOM 692 O O . GLU A 1 94 ? 3.636 42.194 33.052 1.00 51.48 93 GLU A O 1
ATOM 698 N N . ASN A 1 95 ? 2.812 42.937 31.095 1.00 54.16 94 ASN A N 1
ATOM 699 C CA . ASN A 1 95 ? 2.857 41.636 30.429 1.00 53.74 94 ASN A CA 1
ATOM 700 C C . ASN A 1 95 ? 2.173 40.555 31.255 1.00 49.49 94 ASN A C 1
ATOM 701 O O . ASN A 1 95 ? 2.620 39.407 31.312 1.00 48.52 94 ASN A O 1
ATOM 706 N N . TRP A 1 96 ? 1.082 40.934 31.904 1.00 48.53 95 TRP A N 1
ATOM 707 C CA . TRP A 1 96 ? 0.192 39.962 32.511 1.00 49.35 95 TRP A CA 1
ATOM 708 C C . TRP A 1 96 ? -0.558 39.309 31.364 1.00 50.54 95 TRP A C 1
ATOM 709 O O . TRP A 1 96 ? -1.622 39.774 30.966 1.00 50.48 95 TRP A O 1
ATOM 720 N N . THR A 1 97 ? 0.006 38.235 30.827 1.00 52.08 96 THR A N 1
ATOM 721 C CA . THR A 1 97 ? -0.499 37.648 29.591 1.00 54.78 96 THR A CA 1
ATOM 722 C C . THR A 1 97 ? -0.759 38.744 28.553 1.00 54.88 96 THR A C 1
ATOM 723 O O . THR A 1 97 ? -1.842 38.825 27.974 1.00 56.07 96 THR A O 1
ATOM 727 N N . ASN A 1 98 ? 0.246 39.589 28.335 1.00 54.45 97 ASN A N 1
ATOM 728 C CA . ASN A 1 98 ? 0.198 40.627 27.307 1.00 56.22 97 ASN A CA 1
ATOM 729 C C . ASN A 1 98 ? -0.717 41.792 27.693 1.00 51.84 97 ASN A C 1
ATOM 730 O O . ASN A 1 98 ? -1.132 42.577 26.846 1.00 49.56 97 ASN A O 1
ATOM 735 N N . PHE A 1 99 ? -1.019 41.907 28.981 1.00 51.80 98 PHE A N 1
ATOM 736 C CA . PHE A 1 99 ? -1.851 43.000 29.472 1.00 51.86 98 PHE A CA 1
ATOM 737 C C . PHE A 1 99 ? -1.044 43.910 30.379 1.00 51.62 98 PHE A C 1
ATOM 738 O O . PHE A 1 99 ? -0.044 43.493 30.957 1.00 53.76 98 PHE A O 1
ATOM 746 N N . LYS A 1 100 ? -1.487 45.158 30.489 1.00 51.09 99 LYS A N 1
ATOM 747 C CA . LYS A 1 100 ? -0.908 46.116 31.424 1.00 49.69 99 LYS A CA 1
ATOM 748 C C . LYS A 1 100 ? -2.008 46.641 32.340 1.00 47.05 99 LYS A C 1
ATOM 749 O O . LYS A 1 100 ? -2.999 47.201 31.871 1.00 44.27 99 LYS A O 1
ATOM 755 N N . PHE A 1 101 ? -1.826 46.451 33.643 1.00 48.95 100 PHE A N 1
ATOM 756 C CA . PHE A 1 101 ? -2.824 46.830 34.644 1.00 48.30 100 PHE A CA 1
ATOM 757 C C . PHE A 1 101 ? -2.278 47.825 35.661 1.00 46.79 100 PHE A C 1
ATOM 758 O O . PHE A 1 101 ? -1.116 47.749 36.051 1.00 47.62 100 PHE A O 1
ATOM 766 N N . SER A 1 102 ? -3.139 48.740 36.096 1.00 44.25 101 SER A N 1
ATOM 767 C CA . SER A 1 102 ? -2.909 49.523 37.304 1.00 41.84 101 SER A CA 1
ATOM 768 C C . SER A 1 102 ? -3.965 49.128 38.331 1.00 41.47 101 SER A C 1
ATOM 769 O O . SER A 1 102 ? -5.158 49.290 38.084 1.00 41.81 101 SER A O 1
ATOM 772 N N . ASP A 1 103 ? -3.517 48.582 39.460 1.00 43.67 102 ASP A N 1
ATOM 773 C CA . ASP A 1 103 ? -4.406 48.100 40.514 1.00 47.36 102 ASP A CA 1
ATOM 774 C C . ASP A 1 103 ? -4.425 49.079 41.667 1.00 47.34 102 ASP A C 1
ATOM 775 O O . ASP A 1 103 ? -3.379 49.561 42.107 1.00 45.95 102 ASP A O 1
ATOM 780 N N . LEU A 1 104 ? -5.626 49.346 42.163 1.00 46.09 103 LEU A N 1
ATOM 781 C CA . LEU A 1 104 ? -5.817 50.142 43.364 1.00 44.85 103 LEU A CA 1
ATOM 782 C C . LEU A 1 104 ? -6.512 49.263 44.391 1.00 45.85 103 LEU A C 1
ATOM 783 O O . LEU A 1 104 ? -7.483 48.577 44.072 1.00 47.16 103 LEU A O 1
ATOM 788 N N . PHE A 1 105 ? -6.007 49.284 45.623 1.00 47.46 104 PHE A N 1
ATOM 789 C CA . PHE A 1 105 ? -6.465 48.377 46.669 1.00 46.72 104 PHE A CA 1
ATOM 790 C C . PHE A 1 105 ? -6.869 49.128 47.928 1.00 44.99 104 PHE A C 1
ATOM 791 O O . PHE A 1 105 ? -6.309 50.175 48.246 1.00 44.58 104 PHE A O 1
ATOM 799 N N . LEU A 1 106 ? -7.850 48.576 48.634 1.00 42.62 105 LEU A N 1
ATOM 800 C CA . LEU A 1 106 ? -8.154 48.979 49.999 1.00 42.22 105 LEU A CA 1
ATOM 801 C C . LEU A 1 106 ? -7.931 47.746 50.858 1.00 40.96 105 LEU A C 1
ATOM 802 O O . LEU A 1 106 ? -8.373 46.653 50.504 1.00 37.83 105 LEU A O 1
ATOM 807 N N . LEU A 1 107 ? -7.219 47.918 51.967 1.00 41.53 106 LEU A N 1
ATOM 808 C CA . LEU A 1 107 ? -6.876 46.799 52.832 1.00 44.18 106 LEU A CA 1
ATOM 809 C C . LEU A 1 107 ? -7.390 47.007 54.247 1.00 44.20 106 LEU A C 1
ATOM 810 O O . LEU A 1 107 ? -7.562 48.137 54.697 1.00 42.92 106 LEU A O 1
ATOM 815 N N . LEU A 1 108 ? -7.618 45.903 54.948 1.00 46.08 107 LEU A N 1
ATOM 816 C CA . LEU A 1 108 ? -8.090 45.947 56.321 1.00 48.85 107 LEU A CA 1
ATOM 817 C C . LEU A 1 108 ? -7.233 45.024 57.170 1.00 52.94 107 LEU A C 1
ATOM 818 O O . LEU A 1 108 ? -6.995 43.877 56.800 1.00 51.81 107 LEU A O 1
ATOM 823 N N . LYS A 1 109 ? -6.760 45.535 58.302 1.00 59.58 108 LYS A N 1
ATOM 824 C CA . LYS A 1 109 ? -6.028 44.723 59.263 1.00 60.71 108 LYS A CA 1
ATOM 825 C C . LYS A 1 109 ? -7.031 43.935 60.089 1.00 59.57 108 LYS A C 1
ATOM 826 O O . LYS A 1 109 ? -7.417 44.344 61.182 1.00 57.78 108 LYS A O 1
ATOM 832 N N . LEU A 1 110 ? -7.473 42.813 59.531 1.00 61.77 109 LEU A N 1
ATOM 833 C CA . LEU A 1 110 ? -8.478 41.973 60.163 1.00 64.45 109 LEU A CA 1
ATOM 834 C C . LEU A 1 110 ? -7.856 41.134 61.274 1.00 66.50 109 LEU A C 1
ATOM 835 O O . LEU A 1 110 ? -7.071 40.221 61.015 1.00 66.72 109 LEU A O 1
ATOM 840 N N . ASP A 1 111 ? -8.212 41.460 62.511 1.00 68.12 110 ASP A N 1
ATOM 841 C CA . ASP A 1 111 ? -7.760 40.701 63.671 1.00 70.62 110 ASP A CA 1
ATOM 842 C C . ASP A 1 111 ? -6.241 40.639 63.728 1.00 63.12 110 ASP A C 1
ATOM 843 O O . ASP A 1 111 ? -5.670 39.617 64.101 1.00 60.48 110 ASP A O 1
ATOM 848 N N . GLY A 1 112 ? -5.593 41.738 63.353 1.00 64.04 111 GLY A N 1
ATOM 849 C CA . GLY A 1 112 ? -4.148 41.848 63.443 1.00 63.26 111 GLY A CA 1
ATOM 850 C C . GLY A 1 112 ? -3.396 41.414 62.197 1.00 63.05 111 GLY A C 1
ATOM 851 O O . GLY A 1 112 ? -2.171 41.528 62.141 1.00 63.29 111 GLY A O 1
ATOM 852 N N . LYS A 1 113 ? -4.123 40.914 61.202 1.00 63.19 112 LYS A N 1
ATOM 853 C CA . LYS A 1 113 ? -3.517 40.477 59.946 1.00 64.74 112 LYS A CA 1
ATOM 854 C C . LYS A 1 113 ? -4.123 41.235 58.770 1.00 58.92 112 LYS A C 1
ATOM 855 O O . LYS A 1 113 ? -5.341 41.366 58.676 1.00 56.19 112 LYS A O 1
ATOM 857 N N . TRP A 1 114 ? -3.273 41.721 57.867 1.00 58.72 113 TRP A N 1
ATOM 858 C CA . TRP A 1 114 ? -3.733 42.502 56.718 1.00 56.35 113 TRP A CA 1
ATOM 859 C C . TRP A 1 114 ? -4.344 41.638 55.627 1.00 56.88 113 TRP A C 1
ATOM 860 O O . TRP A 1 114 ? -3.896 40.521 55.377 1.00 57.93 113 TRP A O 1
ATOM 871 N N . THR A 1 115 ? -5.374 42.171 54.980 1.00 56.83 114 THR A N 1
ATOM 872 C CA . THR A 1 115 ? -6.047 41.471 53.891 1.00 58.46 114 THR A CA 1
ATOM 873 C C . THR A 1 115 ? -6.721 42.473 52.958 1.00 55.35 114 THR A C 1
ATOM 874 O O . THR A 1 115 ? -7.151 43.540 53.384 1.00 54.77 114 THR A O 1
ATOM 878 N N . ILE A 1 116 ? -6.812 42.120 51.681 1.00 54.07 115 ILE A N 1
ATOM 879 C CA . ILE A 1 116 ? -7.402 42.996 50.678 1.00 53.36 115 ILE A CA 1
ATOM 880 C C . ILE A 1 116 ? -8.916 42.862 50.695 1.00 53.52 115 ILE A C 1
ATOM 881 O O . ILE A 1 116 ? -9.448 41.769 50.529 1.00 53.60 115 ILE A O 1
ATOM 886 N N . VAL A 1 117 ? -9.609 43.976 50.906 1.00 52.97 116 VAL A N 1
ATOM 887 C CA . VAL A 1 117 ? -11.071 43.970 50.909 1.00 53.85 116 VAL A CA 1
ATOM 888 C C . VAL A 1 117 ? -11.655 44.497 49.596 1.00 54.23 116 VAL A C 1
ATOM 889 O O . VAL A 1 117 ? -12.758 44.118 49.208 1.00 53.48 116 VAL A O 1
ATOM 893 N N . ASN A 1 118 ? -10.918 45.368 48.916 1.00 54.79 117 ASN A N 1
ATOM 894 C CA . ASN A 1 118 ? -11.412 45.975 47.691 1.00 55.52 117 ASN A CA 1
ATOM 895 C C . ASN A 1 118 ? -10.330 46.067 46.621 1.00 54.16 117 ASN A C 1
ATOM 896 O O . ASN A 1 118 ? -9.145 46.208 46.925 1.00 51.55 117 ASN A O 1
ATOM 901 N N . LYS A 1 119 ? -10.749 45.994 45.363 1.00 56.48 118 LYS A N 1
ATOM 902 C CA . LYS A 1 119 ? -9.830 46.132 44.243 1.00 56.20 118 LYS A CA 1
ATOM 903 C C . LYS A 1 119 ? -10.536 46.744 43.049 1.00 53.15 118 LYS A C 1
ATOM 904 O O . LYS A 1 119 ? -11.623 46.320 42.666 1.00 51.78 118 LYS A O 1
ATOM 910 N N . VAL A 1 120 ? -9.915 47.764 42.479 1.00 52.08 119 VAL A N 1
ATOM 911 C CA . VAL A 1 120 ? -10.339 48.297 41.200 1.00 52.07 119 VAL A CA 1
ATOM 912 C C . VAL A 1 120 ? -9.115 48.296 40.298 1.00 49.19 119 VAL A C 1
ATOM 913 O O . VAL A 1 120 ? -7.986 48.264 40.780 1.00 47.44 119 VAL A O 1
ATOM 917 N N . PHE A 1 121 ? -9.325 48.286 38.992 1.00 49.48 120 PHE A N 1
ATOM 918 C CA . PHE A 1 121 ? -8.192 48.301 38.077 1.00 50.92 120 PHE A CA 1
ATOM 919 C C . PHE A 1 121 ? -8.480 49.083 36.804 1.00 51.33 120 PHE A C 1
ATOM 920 O O . PHE A 1 121 ? -9.635 49.341 36.460 1.00 50.86 120 PHE A O 1
ATOM 928 N N . HIS A 1 122 ? -7.405 49.474 36.126 1.00 52.48 121 HIS A N 1
ATOM 929 C CA . HIS A 1 122 ? -7.490 50.040 34.789 1.00 52.20 121 HIS A CA 1
ATOM 930 C C . HIS A 1 122 ? -6.641 49.212 33.828 1.00 51.67 121 HIS A C 1
ATOM 931 O O . HIS A 1 122 ? -5.478 48.925 34.098 1.00 48.91 121 HIS A O 1
ATOM 938 N N . LEU A 1 123 ? -7.241 48.809 32.717 1.00 54.72 122 LEU A N 1
ATOM 939 C CA . LEU A 1 123 ? -6.517 48.126 31.659 1.00 56.34 122 LEU A CA 1
ATOM 940 C C . LEU A 1 123 ? -6.066 49.161 30.644 1.00 56.36 122 LEU A C 1
ATOM 941 O O . LEU A 1 123 ? -6.884 49.849 30.032 1.00 57.78 122 LEU A O 1
ATOM 946 N N . HIS A 1 124 ? -4.755 49.276 30.486 1.00 54.27 123 HIS A N 1
ATOM 947 C CA . HIS A 1 124 ? -4.173 50.280 29.609 1.00 53.15 123 HIS A CA 1
ATOM 948 C C . HIS A 1 124 ? -4.352 49.930 28.135 1.00 55.98 123 HIS A C 1
ATOM 949 O O . HIS A 1 124 ? -4.159 48.782 27.728 1.00 53.21 123 HIS A O 1
ATOM 956 N N . ALA A 1 125 ? -4.724 50.935 27.345 1.00 62.66 124 ALA A N 1
ATOM 957 C CA . ALA A 1 125 ? -4.914 50.773 25.908 1.00 68.74 124 ALA A CA 1
ATOM 958 C C . ALA A 1 125 ? -3.563 50.727 25.205 1.00 73.41 124 ALA A C 1
ATOM 959 O O . ALA A 1 125 ? -2.590 51.316 25.686 1.00 71.89 124 ALA A O 1
ATOM 962 N N . GLY B 1 1 ? 6.917 67.235 72.283 1.00 61.47 0 GLY B N 1
ATOM 963 C CA . GLY B 1 1 ? 6.836 66.096 71.325 1.00 55.21 0 GLY B CA 1
ATOM 964 C C . GLY B 1 1 ? 5.704 66.310 70.345 1.00 49.12 0 GLY B C 1
ATOM 965 O O . GLY B 1 1 ? 4.553 66.474 70.743 1.00 43.45 0 GLY B O 1
ATOM 974 N N . SER B 1 3 ? 3.095 65.378 67.282 1.00 50.94 2 SER B N 1
ATOM 975 C CA . SER B 1 3 ? 2.357 64.256 66.721 1.00 56.01 2 SER B CA 1
ATOM 976 C C . SER B 1 3 ? 2.335 64.380 65.198 1.00 59.55 2 SER B C 1
ATOM 977 O O . SER B 1 3 ? 2.356 65.489 64.661 1.00 60.39 2 SER B O 1
ATOM 980 N N . VAL B 1 4 ? 2.300 63.243 64.508 1.00 57.35 3 VAL B N 1
ATOM 981 C CA . VAL B 1 4 ? 2.233 63.242 63.050 1.00 53.35 3 VAL B CA 1
ATOM 982 C C . VAL B 1 4 ? 0.820 62.946 62.561 1.00 53.20 3 VAL B C 1
ATOM 983 O O . VAL B 1 4 ? 0.592 62.819 61.359 1.00 56.63 3 VAL B O 1
ATOM 987 N N . LYS B 1 5 ? -0.123 62.838 63.492 1.00 49.47 4 LYS B N 1
ATOM 988 C CA . LYS B 1 5 ? -1.524 62.687 63.136 1.00 49.42 4 LYS B CA 1
ATOM 989 C C . LYS B 1 5 ? -1.927 63.818 62.188 1.00 54.62 4 LYS B C 1
ATOM 990 O O . LYS B 1 5 ? -1.807 64.997 62.523 1.00 55.79 4 LYS B O 1
ATOM 996 N N . VAL B 1 6 ? -2.396 63.457 60.998 1.00 60.91 5 VAL B N 1
ATOM 997 C CA . VAL B 1 6 ? -2.748 64.449 59.983 1.00 65.20 5 VAL B CA 1
ATOM 998 C C . VAL B 1 6 ? -3.974 65.251 60.420 1.00 58.55 5 VAL B C 1
ATO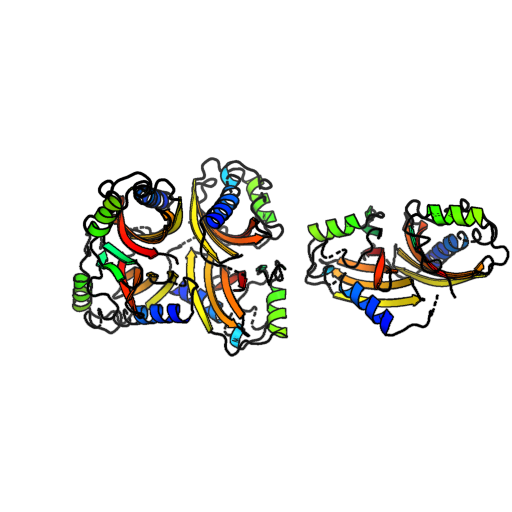M 999 O O . VAL B 1 6 ? -5.049 64.686 60.617 1.00 52.55 5 VAL B O 1
ATOM 1003 N N . SER B 1 7 ? -3.800 66.565 60.562 1.00 57.33 6 SER B N 1
ATOM 1004 C CA . SER B 1 7 ? -4.857 67.450 61.052 1.00 56.14 6 SER B CA 1
ATOM 1005 C C . SER B 1 7 ? -5.367 68.403 59.970 1.00 51.52 6 SER B C 1
ATOM 1006 O O . SER B 1 7 ? -4.621 68.796 59.070 1.00 50.72 6 SER B O 1
ATOM 1009 N N . VAL B 1 8 ? -6.635 68.792 60.079 1.00 49.57 7 VAL B N 1
ATOM 1010 C CA . VAL B 1 8 ? -7.223 69.758 59.153 1.00 51.11 7 VAL B CA 1
ATOM 1011 C C . VAL B 1 8 ? -6.482 71.096 59.197 1.00 52.12 7 VAL B C 1
ATOM 1012 O O . VAL B 1 8 ? -6.511 71.862 58.237 1.00 53.61 7 VAL B O 1
ATOM 1016 N N . ASP B 1 9 ? -5.818 71.371 60.314 1.00 52.91 8 ASP B N 1
ATOM 1017 C CA . ASP B 1 9 ? -5.086 72.618 60.489 1.00 56.13 8 ASP B CA 1
ATOM 1018 C C . ASP B 1 9 ? -3.912 72.695 59.517 1.00 54.20 8 ASP B C 1
ATOM 1019 O O . ASP B 1 9 ? -3.724 73.699 58.830 1.00 52.11 8 ASP B O 1
ATOM 1024 N N . ASP B 1 10 ? -3.123 71.628 59.459 1.00 55.82 9 ASP B N 1
ATOM 1025 C CA . ASP B 1 10 ? -1.955 71.593 58.585 1.00 59.21 9 ASP B CA 1
ATOM 1026 C C . ASP B 1 10 ? -2.365 71.498 57.117 1.00 57.48 9 ASP B C 1
ATOM 1027 O O . ASP B 1 10 ? -1.704 72.058 56.243 1.00 57.03 9 ASP B O 1
ATOM 1032 N N . ILE B 1 11 ? -3.461 70.792 56.854 1.00 55.07 10 ILE B N 1
ATOM 1033 C CA . ILE B 1 11 ? -4.014 70.708 55.511 1.00 49.93 10 ILE B CA 1
ATOM 1034 C C . ILE B 1 11 ? -4.425 72.091 55.020 1.00 50.98 10 ILE B C 1
ATOM 1035 O O . ILE B 1 11 ? -4.359 72.374 53.828 1.00 53.60 10 ILE B O 1
ATOM 1040 N N . ASP B 1 12 ? -4.843 72.947 55.948 1.00 50.83 11 ASP B N 1
ATOM 1041 C CA . ASP B 1 12 ? -5.289 74.295 55.609 1.00 52.62 11 ASP B CA 1
ATOM 1042 C C . ASP B 1 12 ? -4.126 75.280 55.477 1.00 52.13 11 ASP B C 1
ATOM 1043 O O . ASP B 1 12 ? -4.241 76.293 54.783 1.00 51.63 11 ASP B O 1
ATOM 1048 N N . GLY B 1 13 ? -3.016 74.993 56.152 1.00 50.95 12 GLY B N 1
ATOM 1049 C CA . GLY B 1 13 ? -1.840 75.837 56.065 1.00 50.90 12 GLY B CA 1
ATOM 1050 C C . GLY B 1 13 ? -1.106 75.586 54.764 1.00 49.38 12 GLY B C 1
ATOM 1051 O O . GLY B 1 13 ? -0.606 76.509 54.120 1.00 48.13 12 GLY B O 1
ATOM 1052 N N . ILE B 1 14 ? -1.050 74.316 54.384 1.00 51.09 13 ILE B N 1
ATOM 1053 C CA . ILE B 1 14 ? -0.406 73.894 53.153 1.00 51.25 13 ILE B CA 1
ATOM 1054 C C . ILE B 1 14 ? -1.223 74.332 51.950 1.00 52.23 13 ILE B C 1
ATOM 1055 O O . ILE B 1 14 ? -0.670 74.669 50.905 1.00 52.79 13 ILE B O 1
ATOM 1060 N N . THR B 1 15 ? -2.544 74.311 52.090 1.00 53.60 14 THR B N 1
ATOM 1061 C CA . THR B 1 15 ? -3.424 74.774 51.025 1.00 55.61 14 THR B CA 1
ATOM 1062 C C . THR B 1 15 ? -3.272 76.288 50.880 1.00 55.82 14 THR B C 1
ATOM 1063 O O . THR B 1 15 ? -3.311 76.822 49.769 1.00 53.44 14 THR B O 1
ATOM 1067 N N . GLU B 1 16 ? -3.083 76.966 52.010 1.00 63.99 15 GLU B N 1
ATOM 1068 C CA . GLU B 1 16 ? -2.853 78.411 52.032 1.00 69.04 15 GLU B CA 1
ATOM 1069 C C . GLU B 1 16 ? -1.660 78.816 51.173 1.00 67.11 15 GLU B C 1
ATOM 1070 O O . GLU B 1 16 ? -1.790 79.626 50.252 1.00 68.40 15 GLU B O 1
ATOM 1076 N N . VAL B 1 17 ? -0.495 78.254 51.488 1.00 60.14 16 VAL B N 1
ATOM 1077 C CA . VAL B 1 17 ? 0.737 78.617 50.796 1.00 59.30 16 VAL B CA 1
ATOM 1078 C C . VAL B 1 17 ? 0.681 78.215 49.323 1.00 56.94 16 VAL B C 1
ATOM 1079 O O . VAL B 1 17 ? 1.155 78.950 48.454 1.00 54.36 16 VAL B O 1
ATOM 1083 N N . LEU B 1 18 ? 0.086 77.057 49.049 1.00 60.33 17 LEU B N 1
ATOM 1084 C CA . LEU B 1 18 ? -0.043 76.568 47.681 1.00 60.42 17 LEU B CA 1
ATOM 1085 C C . LEU B 1 18 ? -0.960 77.475 46.866 1.00 59.69 17 LEU B C 1
ATOM 1086 O O . LEU B 1 18 ? -0.784 77.624 45.659 1.00 59.39 17 LEU B O 1
ATOM 1091 N N . ASN B 1 19 ? -1.938 78.079 47.534 1.00 57.39 18 ASN B N 1
ATOM 1092 C CA . ASN B 1 19 ? -2.840 79.028 46.890 1.00 60.59 18 ASN B CA 1
ATOM 1093 C C . ASN B 1 19 ? -2.135 80.332 46.516 1.00 58.62 18 ASN B C 1
ATOM 1094 O O . ASN B 1 19 ? -2.490 80.977 45.533 1.00 57.98 18 ASN B O 1
ATOM 1099 N N . VAL B 1 20 ? -1.149 80.725 47.315 1.00 58.40 19 VAL B N 1
ATOM 1100 C CA . VAL B 1 20 ? -0.376 81.929 47.031 1.00 59.48 19 VAL B CA 1
ATOM 1101 C C . VAL B 1 20 ? 0.402 81.738 45.737 1.00 60.34 19 VAL B C 1
ATOM 1102 O O . VAL B 1 20 ? 0.677 82.695 45.016 1.00 59.71 19 VAL B O 1
ATOM 1106 N N . TYR B 1 21 ? 0.758 80.490 45.460 1.00 62.26 20 TYR B N 1
ATOM 1107 C CA . TYR B 1 21 ? 1.531 80.143 44.279 1.00 63.86 20 TYR B CA 1
ATOM 1108 C C . TYR B 1 21 ? 0.617 80.080 43.056 1.00 61.79 20 TYR B C 1
ATOM 1109 O O . TYR B 1 21 ? 0.917 80.667 42.013 1.00 60.60 20 TYR B O 1
ATOM 1126 N N . ASN B 1 23 ? -2.304 81.445 42.716 1.00 64.45 22 ASN B N 1
ATOM 1127 C CA . ASN B 1 23 ? -2.869 82.762 42.470 1.00 67.34 22 ASN B CA 1
ATOM 1128 C C . ASN B 1 23 ? -1.866 83.670 41.770 1.00 64.52 22 ASN B C 1
ATOM 1129 O O . ASN B 1 23 ? -2.233 84.447 40.885 1.00 65.81 22 ASN B O 1
ATOM 1134 N N . ALA B 1 24 ? -0.602 83.575 42.175 1.00 59.07 23 ALA B N 1
ATOM 1135 C CA . ALA B 1 24 ? 0.450 84.387 41.578 1.00 59.07 23 ALA B CA 1
ATOM 1136 C C . ALA B 1 24 ? 0.723 83.898 40.165 1.00 61.28 23 ALA B C 1
ATOM 1137 O O . ALA B 1 24 ? 1.158 84.661 39.302 1.00 60.60 23 ALA B O 1
ATOM 1139 N N . ALA B 1 25 ? 0.458 82.617 39.938 1.00 69.08 24 ALA B N 1
ATOM 1140 C CA . ALA B 1 25 ? 0.660 82.017 38.632 1.00 70.61 24 ALA B CA 1
ATOM 1141 C C . ALA B 1 25 ? -0.419 82.489 37.664 1.00 70.03 24 ALA B C 1
ATOM 1142 O O . ALA B 1 25 ? -0.227 82.471 36.445 1.00 71.28 24 ALA B O 1
ATOM 1144 N N . GLU B 1 26 ? -1.552 82.918 38.210 1.00 66.31 25 GLU B N 1
ATOM 1145 C CA . GLU B 1 26 ? -2.687 83.328 37.391 1.00 67.41 25 GLU B CA 1
ATOM 1146 C C . GLU B 1 26 ? -2.765 84.848 37.205 1.00 67.42 25 GLU B C 1
ATOM 1147 O O . GLU B 1 26 ? -3.102 85.326 36.119 1.00 69.56 25 GLU B O 1
ATOM 1153 N N . SER B 1 27 ? -2.452 85.596 38.262 1.00 59.80 26 SER B N 1
ATOM 1154 C CA . SER B 1 27 ? -2.727 87.032 38.308 1.00 63.06 26 SER B CA 1
ATOM 1155 C C . SER B 1 27 ? -1.593 87.856 38.922 1.00 64.82 26 SER B C 1
ATOM 1156 O O . SER B 1 27 ? -1.692 89.079 39.006 1.00 65.21 26 SER B O 1
ATOM 1159 N N . GLY B 1 28 ? -0.524 87.195 39.354 1.00 70.32 27 GLY B N 1
ATOM 1160 C CA . GLY B 1 28 ? 0.520 87.870 40.106 1.00 72.19 27 GLY B CA 1
ATOM 1161 C C . GLY B 1 28 ? 1.858 87.923 39.397 1.00 72.96 27 GLY B C 1
ATOM 1162 O O . GLY B 1 28 ? 2.008 87.421 38.282 1.00 72.27 27 GLY B O 1
ATOM 1163 N N . THR B 1 29 ? 2.836 88.537 40.057 1.00 79.85 28 THR B N 1
ATOM 1164 C CA . THR B 1 29 ? 4.182 88.658 39.512 1.00 81.25 28 THR B CA 1
ATOM 1165 C C . THR B 1 29 ? 5.086 87.599 40.131 1.00 79.14 28 THR B C 1
ATOM 1166 O O . THR B 1 29 ? 4.641 86.792 40.947 1.00 79.05 28 THR B O 1
ATOM 1170 N N . GLY B 1 30 ? 6.356 87.603 39.744 1.00 70.08 29 GLY B N 1
ATOM 1171 C CA . GLY B 1 30 ? 7.308 86.632 40.257 1.00 70.02 29 GLY B CA 1
ATOM 1172 C C . GLY B 1 30 ? 7.634 86.874 41.720 1.00 70.75 29 GLY B C 1
ATOM 1173 O O . GLY B 1 30 ? 7.929 85.938 42.462 1.00 69.00 29 GLY B O 1
ATOM 1174 N N . GLU B 1 31 ? 7.576 88.139 42.128 1.00 73.86 30 GLU B N 1
ATOM 1175 C CA . GLU B 1 31 ? 7.846 88.526 43.508 1.00 74.69 30 GLU B CA 1
ATOM 1176 C C . GLU B 1 31 ? 6.689 88.126 44.419 1.00 71.89 30 GLU B C 1
ATOM 1177 O O . GLU B 1 31 ? 6.896 87.774 45.581 1.00 71.74 30 GLU B O 1
ATOM 1179 N N . GLU B 1 32 ? 5.471 88.191 43.887 1.00 72.29 31 GLU B N 1
ATOM 1180 C CA . GLU B 1 32 ? 4.289 87.772 44.634 1.00 70.83 31 GLU B CA 1
ATOM 1181 C C . GLU B 1 32 ? 4.273 86.250 44.755 1.00 67.68 31 GLU B C 1
ATOM 1182 O O . GLU B 1 32 ? 3.811 85.701 45.755 1.00 65.82 31 GLU B O 1
ATOM 1196 N N . SER B 1 34 ? 6.983 84.532 44.889 1.00 60.71 33 SER B N 1
ATOM 1197 C CA . SER B 1 34 ? 8.083 84.278 45.816 1.00 61.80 33 SER B CA 1
ATOM 1198 C C . SER B 1 34 ? 7.599 84.132 47.259 1.00 60.74 33 SER B C 1
ATOM 1199 O O . SER B 1 34 ? 8.262 83.498 48.082 1.00 60.07 33 SER B O 1
ATOM 1202 N N . ALA B 1 35 ? 6.442 84.719 47.554 1.00 58.54 34 ALA B N 1
ATOM 1203 C CA . ALA B 1 35 ? 5.882 84.723 48.903 1.00 58.89 34 ALA B CA 1
ATOM 1204 C C . ALA B 1 35 ? 5.579 83.308 49.401 1.00 59.81 34 ALA B C 1
ATOM 1205 O O . ALA B 1 35 ? 5.476 83.069 50.607 1.00 58.55 34 ALA B O 1
ATOM 1207 N N . ALA B 1 36 ? 5.443 82.370 48.470 1.00 66.68 35 ALA B N 1
ATOM 1208 C CA . ALA B 1 36 ? 5.105 80.995 48.816 1.00 65.62 35 ALA B CA 1
ATOM 1209 C C . ALA B 1 36 ? 6.339 80.097 48.915 1.00 63.02 35 ALA B C 1
ATOM 1210 O O . ALA B 1 36 ? 6.220 78.908 49.195 1.00 60.56 35 ALA B O 1
ATOM 1212 N N . PHE B 1 37 ? 7.519 80.668 48.691 1.00 61.97 36 PHE B N 1
ATOM 1213 C CA . PHE B 1 37 ? 8.748 79.885 48.633 1.00 62.62 36 PHE B CA 1
ATOM 1214 C C . PHE B 1 37 ? 9.786 80.353 49.647 1.00 65.26 36 PHE B C 1
ATOM 1215 O O . PHE B 1 37 ? 9.898 81.546 49.951 1.00 67.00 36 PHE B O 1
ATOM 1223 N N . HIS B 1 38 ? 10.550 79.390 50.149 1.00 63.54 37 HIS B N 1
ATOM 1224 C CA . HIS B 1 38 ? 11.686 79.645 51.023 1.00 65.01 37 HIS B CA 1
ATOM 1225 C C . HIS B 1 38 ? 12.731 80.454 50.267 1.00 65.32 37 HIS B C 1
ATOM 1226 O O . HIS B 1 38 ? 12.756 80.453 49.036 1.00 64.77 37 HIS B O 1
ATOM 1233 N N . LYS B 1 39 ? 13.597 81.141 51.003 1.00 65.77 38 LYS B N 1
ATOM 1234 C CA . LYS B 1 39 ? 14.622 81.978 50.390 1.00 68.28 38 LYS B CA 1
ATOM 1235 C C . LYS B 1 39 ? 15.571 81.136 49.542 1.00 68.58 38 LYS B C 1
ATOM 1236 O O . LYS B 1 39 ? 16.164 81.628 48.582 1.00 67.21 38 LYS B O 1
ATOM 1238 N N . ASP B 1 40 ? 15.701 79.863 49.899 1.00 72.68 39 ASP B N 1
ATOM 1239 C CA . ASP B 1 40 ? 16.657 78.969 49.253 1.00 75.05 39 ASP B CA 1
ATOM 1240 C C . ASP B 1 40 ? 15.952 77.810 48.555 1.00 70.16 39 ASP B C 1
ATOM 1241 O O . ASP B 1 40 ? 16.496 76.710 48.455 1.00 66.75 39 ASP B O 1
ATOM 1246 N N . ALA B 1 41 ? 14.738 78.060 48.078 1.00 70.11 40 ALA B N 1
ATOM 1247 C CA . ALA B 1 41 ? 13.981 77.053 47.342 1.00 67.91 40 ALA B CA 1
ATOM 1248 C C . ALA B 1 41 ? 14.671 76.697 46.019 1.00 67.06 40 ALA B C 1
ATOM 1249 O O . ALA B 1 41 ? 15.488 77.466 45.508 1.00 66.48 40 ALA B O 1
ATOM 1251 N N . THR B 1 42 ? 14.340 75.529 45.470 1.00 64.03 41 THR B N 1
ATOM 1252 C CA . THR B 1 42 ? 14.941 75.082 44.216 1.00 63.06 41 THR B CA 1
ATOM 1253 C C . THR B 1 42 ? 13.889 74.671 43.197 1.00 59.90 41 THR B C 1
ATOM 1254 O O . THR B 1 42 ? 12.745 74.389 43.548 1.00 54.42 41 THR B O 1
ATOM 1258 N N . ILE B 1 43 ? 14.291 74.634 41.932 1.00 65.08 42 ILE B N 1
ATOM 1259 C CA . ILE B 1 43 ? 13.408 74.213 40.854 1.00 63.85 42 ILE B CA 1
ATOM 1260 C C . ILE B 1 43 ? 14.207 73.525 39.744 1.00 62.01 42 ILE B C 1
ATOM 1261 O O . ILE B 1 43 ? 15.155 74.089 39.195 1.00 61.63 42 ILE B O 1
ATOM 1266 N N . PHE B 1 44 ? 13.829 72.287 39.443 1.00 58.14 43 PHE B N 1
ATOM 1267 C CA . PHE B 1 44 ? 14.398 71.544 38.326 1.00 58.93 43 PHE B CA 1
ATOM 1268 C C . PHE B 1 44 ? 13.279 71.214 37.336 1.00 57.84 43 PHE B C 1
ATOM 1269 O O . PHE B 1 44 ? 12.131 71.012 37.738 1.00 56.03 43 PHE B O 1
ATOM 1277 N N . GLY B 1 45 ? 13.609 71.166 36.048 1.00 56.90 44 GLY B N 1
ATOM 1278 C CA . GLY B 1 45 ? 12.614 70.870 35.034 1.00 56.51 44 GLY B CA 1
ATOM 1279 C C . GLY B 1 45 ? 13.141 70.969 33.618 1.00 58.24 44 GLY B C 1
ATOM 1280 O O . GLY B 1 45 ? 14.026 71.765 33.329 1.00 54.84 44 GLY B O 1
ATOM 1281 N N . TYR B 1 46 ? 12.584 70.152 32.732 1.00 71.59 45 TYR B N 1
ATOM 1282 C CA . TYR B 1 46 ? 12.987 70.136 31.333 1.00 76.50 45 TYR B CA 1
ATOM 1283 C C . TYR B 1 46 ? 12.016 70.922 30.456 1.00 76.46 45 TYR B C 1
ATOM 1284 O O . TYR B 1 46 ? 10.797 70.828 30.614 1.00 75.67 45 TYR B O 1
ATOM 1293 N N . VAL B 1 47 ? 12.567 71.700 29.533 1.00 70.15 46 VAL B N 1
ATOM 1294 C CA . VAL B 1 47 ? 11.788 72.243 28.431 1.00 68.40 46 VAL B CA 1
ATOM 1295 C C . VAL B 1 47 ? 12.373 71.663 27.151 1.00 66.46 46 VAL B C 1
ATOM 1296 O O . VAL B 1 47 ? 13.328 72.200 26.589 1.00 67.57 46 VAL B O 1
ATOM 1300 N N . GLY B 1 48 ? 11.805 70.550 26.707 1.00 61.39 47 GLY B N 1
ATOM 1301 C CA . GLY B 1 48 ? 12.373 69.801 25.606 1.00 61.71 47 GLY B CA 1
ATOM 1302 C C . GLY B 1 48 ? 13.496 68.940 26.141 1.00 62.12 47 GLY B C 1
ATOM 1303 O O . GLY B 1 48 ? 13.342 68.284 27.175 1.00 61.56 47 GLY B O 1
ATOM 1304 N N . ASP B 1 49 ? 14.631 68.958 25.450 1.00 63.44 48 ASP B N 1
ATOM 1305 C CA . ASP B 1 49 ? 15.796 68.180 25.856 1.00 66.20 48 ASP B CA 1
ATOM 1306 C C . ASP B 1 49 ? 16.684 68.974 26.810 1.00 64.13 48 ASP B C 1
ATOM 1307 O O . ASP B 1 49 ? 17.573 68.414 27.449 1.00 64.00 48 ASP B O 1
ATOM 1309 N N . LYS B 1 50 ? 16.444 70.279 26.897 1.00 64.27 49 LYS B N 1
ATOM 1310 C CA . LYS B 1 50 ? 17.266 71.153 27.723 1.00 65.84 49 LYS B CA 1
ATOM 1311 C C . LYS B 1 50 ? 16.700 71.246 29.130 1.00 64.34 49 LYS B C 1
ATOM 1312 O O . LYS B 1 50 ? 15.492 71.384 29.310 1.00 59.79 49 LYS B O 1
ATOM 1314 N N . LEU B 1 51 ? 17.579 71.159 30.124 1.00 66.55 50 LEU B N 1
ATOM 1315 C CA . LEU B 1 51 ? 17.185 71.339 31.519 1.00 65.73 50 LEU B CA 1
ATOM 1316 C C . LEU B 1 51 ? 17.145 72.829 31.843 1.00 66.17 50 LEU B C 1
ATOM 1317 O O . LEU B 1 51 ? 18.050 73.358 32.486 1.00 64.96 50 LEU B O 1
ATOM 1322 N N . ALA B 1 52 ? 16.090 73.497 31.383 1.00 66.78 51 ALA B N 1
ATOM 1323 C CA . ALA B 1 52 ? 15.950 74.947 31.519 1.00 67.45 51 ALA B CA 1
ATOM 1324 C C . ALA B 1 52 ? 16.057 75.400 32.968 1.00 63.92 51 ALA B C 1
ATOM 1325 O O . ALA B 1 52 ? 16.660 76.428 33.260 1.00 62.62 51 ALA B O 1
ATOM 1327 N N . PHE B 1 53 ? 15.456 74.631 33.868 1.00 64.22 52 PHE B N 1
ATOM 1328 C CA . PHE B 1 53 ? 15.535 74.913 35.295 1.00 62.77 52 PHE B CA 1
ATOM 1329 C C . PHE B 1 53 ? 16.457 73.908 35.964 1.00 63.53 52 PHE B C 1
ATOM 1330 O O . PHE B 1 53 ? 16.185 72.708 35.976 1.00 58.12 52 PHE B O 1
ATOM 1338 N N . ASN B 1 54 ? 17.554 74.409 36.518 1.00 74.33 53 ASN B N 1
ATOM 1339 C CA . ASN B 1 54 ? 18.586 73.545 37.073 1.00 79.30 53 ASN B CA 1
ATOM 1340 C C . ASN B 1 54 ? 18.997 73.918 38.498 1.00 75.88 53 ASN B C 1
ATOM 1341 O O . ASN B 1 54 ? 20.130 73.665 38.909 1.00 76.16 53 ASN B O 1
ATOM 1346 N N . GLY B 1 55 ? 18.077 74.513 39.250 1.00 71.87 54 GLY B N 1
ATOM 1347 C CA . GLY B 1 55 ? 18.317 74.785 40.655 1.00 70.42 54 GLY B CA 1
ATOM 1348 C C . GLY B 1 55 ? 17.734 76.099 41.132 1.00 69.64 54 GLY B C 1
ATOM 1349 O O . GLY B 1 55 ? 16.736 76.115 41.851 1.00 67.84 54 GLY B O 1
ATOM 1350 N N . PRO B 1 56 ? 18.366 77.215 40.743 1.00 66.12 55 PRO B N 1
ATOM 1351 C CA . PRO B 1 56 ? 17.984 78.551 41.222 1.00 66.05 55 PRO B CA 1
ATOM 1352 C C . PRO B 1 56 ? 16.489 78.837 41.097 1.00 63.41 55 PRO B C 1
ATOM 1353 O O . PRO B 1 56 ? 15.931 78.714 40.010 1.00 60.40 55 PRO B O 1
ATOM 1357 N N . ILE B 1 57 ? 15.854 79.204 42.206 1.00 66.53 56 ILE B N 1
ATOM 1358 C CA . ILE B 1 57 ? 14.437 79.556 42.191 1.00 65.99 56 ILE B CA 1
ATOM 1359 C C . ILE B 1 57 ? 14.267 80.961 41.618 1.00 65.02 56 ILE B C 1
ATOM 1360 O O . ILE B 1 57 ? 13.172 81.358 41.215 1.00 63.08 56 ILE B O 1
ATOM 1365 N N . LYS B 1 58 ? 15.362 81.710 41.584 1.00 64.81 57 LYS B N 1
ATOM 1366 C CA . LYS B 1 58 ? 15.369 83.007 40.936 1.00 68.77 57 LYS B CA 1
ATOM 1367 C C . LYS B 1 58 ? 14.849 82.863 39.510 1.00 67.78 57 LYS B C 1
ATOM 1368 O O . LYS B 1 58 ? 14.146 83.740 39.005 1.00 62.93 57 LYS B O 1
ATOM 1374 N N . ASP B 1 59 ? 15.193 81.746 38.871 1.00 79.89 58 ASP B N 1
ATOM 1375 C CA . ASP B 1 59 ? 14.839 81.500 37.472 1.00 84.43 58 ASP B CA 1
ATOM 1376 C C . ASP B 1 59 ? 13.329 81.420 37.261 1.00 81.27 58 ASP B C 1
ATOM 1377 O O . ASP B 1 59 ? 12.818 81.854 36.228 1.00 80.69 58 ASP B O 1
ATOM 1382 N N . LEU B 1 60 ? 12.620 80.859 38.236 1.00 75.01 59 LEU B N 1
ATOM 1383 C CA . LEU B 1 60 ? 11.169 80.740 38.156 1.00 69.91 59 LEU B CA 1
ATOM 1384 C C . LEU B 1 60 ? 10.513 82.118 38.159 1.00 68.04 59 LEU B C 1
ATOM 1385 O O . LEU B 1 60 ? 9.634 82.399 37.345 1.00 65.85 59 LEU B O 1
ATOM 1390 N N . TYR B 1 61 ? 10.948 82.975 39.076 1.00 69.18 60 TYR B N 1
ATOM 1391 C CA . TYR B 1 61 ? 10.398 84.323 39.186 1.00 71.74 60 TYR B CA 1
ATOM 1392 C C . TYR B 1 61 ? 10.732 85.163 37.957 1.00 70.87 60 TYR B C 1
ATOM 1393 O O . TYR B 1 61 ? 9.946 86.014 37.545 1.00 70.27 60 TYR B O 1
ATOM 1402 N N . ASP B 1 62 ? 11.904 84.924 37.381 1.00 69.60 61 ASP B N 1
ATOM 1403 C CA . ASP B 1 62 ? 12.314 85.619 36.170 1.00 71.17 61 ASP B CA 1
ATOM 1404 C C . ASP B 1 62 ? 11.443 85.205 34.995 1.00 70.29 61 ASP B C 1
ATOM 1405 O O . ASP B 1 62 ? 11.025 86.039 34.192 1.00 69.01 61 ASP B O 1
ATOM 1410 N N . TRP B 1 63 ? 11.173 83.909 34.897 1.00 75.55 62 TRP B N 1
ATOM 1411 C CA . TRP B 1 63 ? 10.423 83.376 33.770 1.00 75.92 62 TRP B CA 1
ATOM 1412 C C . TRP B 1 63 ? 8.946 83.732 33.862 1.00 74.19 62 TRP B C 1
ATOM 1413 O O . TRP B 1 63 ? 8.245 83.762 32.852 1.00 75.25 62 TRP B O 1
ATOM 1424 N N . HIS B 1 64 ? 8.470 84.004 35.071 1.00 68.86 63 HIS B N 1
ATOM 1425 C CA . HIS B 1 64 ? 7.065 84.323 35.260 1.00 67.95 63 HIS B CA 1
ATOM 1426 C C . HIS B 1 64 ? 6.823 85.808 35.023 1.00 69.07 63 HIS B C 1
ATOM 1427 O O . HIS B 1 64 ? 5.711 86.225 34.693 1.00 68.28 63 HIS B O 1
ATOM 1434 N N . ASN B 1 65 ? 7.873 86.605 35.193 1.00 68.41 64 ASN B N 1
ATOM 1435 C CA . ASN B 1 65 ? 7.804 88.022 34.878 1.00 70.47 64 ASN B CA 1
ATOM 1436 C C . ASN B 1 65 ? 7.851 88.232 33.374 1.00 72.43 64 ASN B C 1
ATOM 1437 O O . ASN B 1 65 ? 7.114 89.052 32.831 1.00 72.25 64 ASN B O 1
ATOM 1442 N N . SER B 1 66 ? 8.720 87.481 32.704 1.00 76.09 65 SER B N 1
ATOM 1443 C CA . SER B 1 66 ? 8.831 87.538 31.248 1.00 79.99 65 SER B CA 1
ATOM 1444 C C . SER B 1 66 ? 7.574 86.985 30.581 1.00 78.38 65 SER B C 1
ATOM 1445 O O . SER B 1 66 ? 6.958 87.640 29.738 1.00 80.74 65 SER B O 1
ATOM 1448 N N . ASN B 1 67 ? 7.201 85.771 30.970 1.00 73.16 66 ASN B N 1
ATOM 1449 C CA . ASN B 1 67 ? 6.058 85.084 30.387 1.00 70.47 66 ASN B CA 1
ATOM 1450 C C . ASN B 1 67 ? 4.746 85.785 30.727 1.00 72.23 66 ASN B C 1
ATOM 1451 O O . ASN B 1 67 ? 3.795 85.760 29.944 1.00 69.24 66 ASN B O 1
ATOM 1456 N N . GLY B 1 68 ? 4.702 86.413 31.898 1.00 82.51 67 GLY B N 1
ATOM 1457 C CA . GLY B 1 68 ? 3.504 87.092 32.358 1.00 84.48 67 GLY B CA 1
ATOM 1458 C C . GLY B 1 68 ? 2.509 86.140 32.997 1.00 81.86 67 GLY B C 1
ATOM 1459 O O . GLY B 1 68 ? 2.685 84.922 32.940 1.00 83.07 67 GLY B O 1
ATOM 1460 N N . PRO B 1 69 ? 1.453 86.692 33.613 1.00 71.18 68 PRO B N 1
ATOM 1461 C CA . PRO B 1 69 ? 0.408 85.901 34.274 1.00 66.26 68 PRO B CA 1
ATOM 1462 C C . PRO B 1 69 ? -0.399 85.033 33.302 1.00 64.22 68 PRO B C 1
ATOM 1463 O O . PRO B 1 69 ? -0.711 85.468 32.190 1.00 64.48 68 PRO B O 1
ATOM 1467 N N . ALA B 1 70 ? -0.731 83.818 33.727 1.00 67.61 69 ALA B N 1
ATOM 1468 C CA . ALA B 1 70 ? -1.563 82.920 32.929 1.00 65.33 69 ALA B CA 1
ATOM 1469 C C . ALA B 1 70 ? -3.018 83.073 33.344 1.00 65.27 69 ALA B C 1
ATOM 1470 O O . ALA B 1 70 ? -3.522 82.316 34.171 1.00 62.94 69 ALA B O 1
ATOM 1472 N N . LYS B 1 71 ? -3.685 84.060 32.759 1.00 69.95 70 LYS B N 1
ATOM 1473 C CA . LYS B 1 71 ? -5.045 84.410 33.147 1.00 73.04 70 LYS B CA 1
ATOM 1474 C C . LYS B 1 71 ? -6.005 83.236 32.985 1.00 72.38 70 LYS B C 1
ATOM 1475 O O . LYS B 1 71 ? -7.003 83.142 33.703 1.00 71.26 70 LYS B O 1
ATOM 1477 N N . ASN B 1 72 ? -5.691 82.335 32.058 1.00 70.11 71 ASN B N 1
ATOM 1478 C CA . ASN B 1 72 ? -6.588 81.231 31.728 1.00 69.91 71 ASN B CA 1
ATOM 1479 C C . ASN B 1 72 ? -6.235 79.907 32.415 1.00 65.52 71 ASN B C 1
ATOM 1480 O O . ASN B 1 72 ? -6.863 78.880 32.152 1.00 63.88 71 ASN B O 1
ATOM 1485 N N . VAL B 1 73 ? -5.246 79.925 33.303 1.00 62.41 72 VAL B N 1
ATOM 1486 C CA . VAL B 1 73 ? -4.772 78.687 33.915 1.00 58.10 72 VAL B CA 1
ATOM 1487 C C . VAL B 1 73 ? -5.803 78.120 34.882 1.00 56.59 72 VAL B C 1
ATOM 1488 O O . VAL B 1 73 ? -6.429 78.857 35.648 1.00 57.38 72 VAL B O 1
ATOM 1492 N N . GLN B 1 74 ? -5.982 76.805 34.819 1.00 52.80 73 GLN B N 1
ATOM 1493 C CA . GLN B 1 74 ? -6.799 76.079 35.775 1.00 52.36 73 GLN B CA 1
ATOM 1494 C C . GLN B 1 74 ? -5.862 75.193 36.576 1.00 52.68 73 GLN B C 1
ATOM 1495 O O . GLN B 1 74 ? -5.213 74.305 36.021 1.00 50.45 73 GLN B O 1
ATOM 1501 N N . SER B 1 75 ? -5.778 75.455 37.878 1.00 58.58 74 SER B N 1
ATOM 1502 C CA . SER B 1 75 ? -4.854 74.744 38.746 1.00 59.04 74 SER B CA 1
ATOM 1503 C C . SER B 1 75 ? -5.600 73.998 39.858 1.00 56.58 74 SER B C 1
ATOM 1504 O O . SER B 1 75 ? -6.624 74.466 40.344 1.00 55.46 74 SER B O 1
ATOM 1507 N N . ARG B 1 76 ? -5.071 72.847 40.268 1.00 56.30 75 ARG B N 1
ATOM 1508 C CA . ARG B 1 76 ? -5.729 72.003 41.263 1.00 55.74 75 ARG B CA 1
ATOM 1509 C C . ARG B 1 76 ? -4.710 71.230 42.094 1.00 52.38 75 ARG B C 1
ATOM 1510 O O . ARG B 1 76 ? -3.824 70.583 41.542 1.00 50.45 75 ARG B O 1
ATOM 1518 N N . ILE B 1 77 ? -4.838 71.289 43.416 1.00 53.43 76 ILE B N 1
ATOM 1519 C CA . ILE B 1 77 ? -4.071 70.409 44.293 1.00 53.15 76 ILE B CA 1
ATOM 1520 C C . ILE B 1 77 ? -4.651 68.995 44.230 1.00 53.58 76 ILE B C 1
ATOM 1521 O O . ILE B 1 77 ? -5.865 68.816 44.298 1.00 53.94 76 ILE B O 1
ATOM 1526 N N . THR B 1 78 ? -3.788 67.990 44.103 1.00 54.27 77 THR B N 1
ATOM 1527 C CA . THR B 1 78 ? -4.253 66.608 44.009 1.00 55.03 77 THR B CA 1
ATOM 1528 C C . THR B 1 78 ? -3.728 65.734 45.141 1.00 53.22 77 THR B C 1
ATOM 1529 O O . THR B 1 78 ? -4.255 64.656 45.380 1.00 52.13 77 THR B O 1
ATOM 1533 N N . ASN B 1 79 ? -2.700 66.196 45.847 1.00 51.35 78 ASN B N 1
ATOM 1534 C CA . ASN B 1 79 ? -2.132 65.406 46.929 1.00 52.27 78 ASN B CA 1
ATOM 1535 C C . ASN B 1 79 ? -1.463 66.265 47.986 1.00 50.34 78 ASN B C 1
ATOM 1536 O O . ASN B 1 79 ? -0.602 67.092 47.693 1.00 49.14 78 ASN B O 1
ATOM 1541 N N . ILE B 1 80 ? -1.883 66.061 49.225 1.00 49.70 79 ILE B N 1
ATOM 1542 C CA . ILE B 1 80 ? -1.213 66.636 50.370 1.00 51.02 79 ILE B CA 1
ATOM 1543 C C . ILE B 1 80 ? -0.851 65.495 51.304 1.00 49.74 79 ILE B C 1
ATOM 1544 O O . ILE B 1 80 ? -1.719 64.915 51.959 1.00 49.58 79 ILE B O 1
ATOM 1549 N N . ASP B 1 81 ? 0.435 65.158 51.329 1.00 48.21 80 ASP B N 1
ATOM 1550 C CA . ASP B 1 81 ? 0.945 64.129 52.220 1.00 48.44 80 ASP B CA 1
ATOM 1551 C C . ASP B 1 81 ? 1.759 64.782 53.335 1.00 48.26 80 ASP B C 1
ATOM 1552 O O . ASP B 1 81 ? 2.860 65.277 53.101 1.00 45.92 80 ASP B O 1
ATOM 1557 N N . ILE B 1 82 ? 1.217 64.782 54.548 1.00 53.67 81 ILE B N 1
ATOM 1558 C CA . ILE B 1 82 ? 1.835 65.504 55.656 1.00 56.03 81 ILE B CA 1
ATOM 1559 C C . ILE B 1 82 ? 2.400 64.577 56.725 1.00 55.85 81 ILE B C 1
ATOM 1560 O O . ILE B 1 82 ? 1.767 63.596 57.114 1.00 55.47 81 ILE B O 1
ATOM 1565 N N . VAL B 1 83 ? 3.595 64.903 57.206 1.00 52.40 82 VAL B N 1
ATOM 1566 C CA . VAL B 1 83 ? 4.176 64.194 58.339 1.00 52.38 82 VAL B CA 1
ATOM 1567 C C . VAL B 1 83 ? 4.983 65.155 59.218 1.00 50.72 82 VAL B C 1
ATOM 1568 O O . VAL B 1 83 ? 6.190 65.332 59.042 1.00 51.50 82 VAL B O 1
ATOM 1572 N N . GLY B 1 84 ? 4.285 65.785 60.155 1.00 47.74 83 GLY B N 1
ATOM 1573 C CA . GLY B 1 84 ? 4.914 66.631 61.149 1.00 46.99 83 GLY B CA 1
ATOM 1574 C C . GLY B 1 84 ? 5.383 67.955 60.590 1.00 49.26 83 GLY B C 1
ATOM 1575 O O . GLY B 1 84 ? 4.588 68.874 60.383 1.00 49.01 83 GLY B O 1
ATOM 1576 N N . THR B 1 85 ? 6.685 68.041 60.338 1.00 52.70 84 THR B N 1
ATOM 1577 C CA . THR B 1 85 ? 7.316 69.290 59.940 1.00 55.91 84 THR B CA 1
ATOM 1578 C C . THR B 1 85 ? 7.535 69.392 58.433 1.00 53.86 84 THR B C 1
ATOM 1579 O O . THR B 1 85 ? 7.827 70.472 57.921 1.00 52.63 84 THR B O 1
ATOM 1583 N N . VAL B 1 86 ? 7.418 68.273 57.724 1.00 52.91 85 VAL B N 1
ATOM 1584 C CA . VAL B 1 86 ? 7.592 68.281 56.274 1.00 52.95 85 VAL B CA 1
ATOM 1585 C C . VAL B 1 86 ? 6.367 67.691 55.585 1.00 49.77 85 VAL B C 1
ATOM 1586 O O . VAL B 1 86 ? 5.516 67.078 56.224 1.00 46.90 85 VAL B O 1
ATOM 1590 N N . ALA B 1 87 ? 6.276 67.900 54.278 1.00 49.00 86 ALA B N 1
ATOM 1591 C CA . ALA B 1 87 ? 5.136 67.424 53.515 1.00 48.45 86 ALA B CA 1
ATOM 1592 C C . ALA B 1 87 ? 5.466 67.387 52.034 1.00 48.82 86 ALA B C 1
ATOM 1593 O O . ALA B 1 87 ? 6.392 68.057 51.580 1.00 46.54 86 ALA B O 1
ATOM 1595 N N . HIS B 1 88 ? 4.706 66.586 51.294 1.00 53.76 87 HIS B N 1
ATOM 1596 C CA . HIS B 1 88 ? 4.750 66.583 49.837 1.00 54.23 87 HIS B CA 1
ATOM 1597 C C . HIS B 1 88 ? 3.397 67.046 49.337 1.00 52.88 87 HIS B C 1
ATOM 1598 O O . HIS B 1 88 ? 2.381 66.804 49.984 1.00 52.97 87 HIS B O 1
ATOM 1605 N N . ALA B 1 89 ? 3.381 67.732 48.201 1.00 48.65 88 ALA B N 1
ATOM 1606 C CA . ALA B 1 89 ? 2.126 68.130 47.587 1.00 47.03 88 ALA B CA 1
ATOM 1607 C C . ALA B 1 89 ? 2.249 68.131 46.064 1.00 49.06 88 ALA B C 1
ATOM 1608 O O . ALA B 1 89 ? 3.311 68.420 45.521 1.00 50.48 88 ALA B O 1
ATOM 1610 N N . ARG B 1 90 ? 1.165 67.788 45.377 1.00 51.13 89 ARG B N 1
ATOM 1611 C CA . ARG B 1 90 ? 1.150 67.815 43.919 1.00 51.73 89 ARG B CA 1
ATOM 1612 C C . ARG B 1 90 ? 0.077 68.779 43.424 1.00 50.81 89 ARG B C 1
ATOM 1613 O O . ARG B 1 90 ? -0.982 68.904 44.037 1.00 48.95 89 ARG B O 1
ATOM 1621 N N . VAL B 1 91 ? 0.363 69.461 42.318 1.00 51.23 90 VAL B N 1
ATOM 1622 C CA . VAL B 1 91 ? -0.579 70.395 41.716 1.00 52.09 90 VAL B CA 1
ATOM 1623 C C . VAL B 1 91 ? -0.593 70.181 40.205 1.00 54.80 90 VAL B C 1
ATOM 1624 O O . VAL B 1 91 ? 0.450 69.976 39.592 1.00 53.51 90 VAL B O 1
ATOM 1628 N N . GLU B 1 92 ? -1.778 70.218 39.610 1.00 58.55 91 GLU B N 1
ATOM 1629 C CA . GLU B 1 92 ? -1.917 70.086 38.166 1.00 58.72 91 GLU B CA 1
ATOM 1630 C C . GLU B 1 92 ? -2.341 71.427 37.570 1.00 60.51 91 GLU B C 1
ATOM 1631 O O . GLU B 1 92 ? -3.350 72.000 37.974 1.00 62.40 91 GLU B O 1
ATOM 1637 N N . ALA B 1 93 ? -1.556 71.931 36.621 1.00 58.73 92 ALA B N 1
ATOM 1638 C CA . ALA B 1 93 ? -1.899 73.159 35.912 1.00 56.75 92 ALA B CA 1
ATOM 1639 C C . ALA B 1 93 ? -2.234 72.862 34.456 1.00 54.17 92 ALA B C 1
ATOM 1640 O O . ALA B 1 93 ? -1.581 72.039 33.806 1.00 51.73 92 ALA B O 1
ATOM 1642 N N . GLU B 1 94 ? -3.265 73.535 33.958 1.00 55.31 93 GLU B N 1
ATOM 1643 C CA . GLU B 1 94 ? -3.619 73.471 32.551 1.00 60.51 93 GLU B CA 1
ATOM 1644 C C . GLU B 1 94 ? -3.804 74.885 32.008 1.00 59.94 93 GLU B C 1
ATOM 1645 O O . GLU B 1 94 ? -4.215 75.793 32.727 1.00 59.59 93 GLU B O 1
ATOM 1651 N N . ASN B 1 95 ? -3.471 75.059 30.736 1.00 55.89 94 ASN B N 1
ATOM 1652 C CA . ASN B 1 95 ? -3.546 76.357 30.087 1.00 54.02 94 ASN B CA 1
ATOM 1653 C C . ASN B 1 95 ? -2.806 77.435 30.862 1.00 51.81 94 ASN B C 1
ATOM 1654 O O . ASN B 1 95 ? -3.247 78.579 30.927 1.00 50.76 94 ASN B O 1
ATOM 1659 N N . TRP B 1 96 ? -1.681 77.055 31.458 1.00 50.59 95 TRP B N 1
ATOM 1660 C CA . TRP B 1 96 ? -0.712 78.026 31.936 1.00 51.97 95 TRP B CA 1
ATOM 1661 C C . TRP B 1 96 ? -0.026 78.613 30.708 1.00 54.88 95 TRP B C 1
ATOM 1662 O O . TRP B 1 96 ? 1.006 78.110 30.268 1.00 50.68 95 TRP B O 1
ATOM 1673 N N . THR B 1 97 ? -0.605 79.673 30.151 1.00 64.29 96 THR B N 1
ATOM 1674 C CA . THR B 1 97 ? -0.168 80.203 28.857 1.00 67.10 96 THR B CA 1
ATOM 1675 C C . THR B 1 97 ? -0.048 79.071 27.830 1.00 61.49 96 THR B C 1
ATOM 1676 O O . THR B 1 97 ? 0.929 78.989 27.085 1.00 60.46 96 THR B O 1
ATOM 1680 N N . ASN B 1 98 ? -1.058 78.203 27.819 1.00 56.20 97 ASN B N 1
ATOM 1681 C CA . ASN B 1 98 ? -1.142 77.064 26.900 1.00 58.81 97 ASN B CA 1
ATOM 1682 C C . ASN B 1 98 ? -0.292 75.864 27.328 1.00 56.55 97 ASN B C 1
ATOM 1683 O O . ASN B 1 98 ? -0.303 74.821 26.675 1.00 56.47 97 ASN B O 1
ATOM 1688 N N . PHE B 1 99 ? 0.441 76.012 28.425 1.00 56.34 98 PHE B N 1
ATOM 1689 C CA . PHE B 1 99 ? 1.258 74.925 28.952 1.00 60.00 98 PHE B CA 1
ATOM 1690 C C . PHE B 1 99 ? 0.481 74.075 29.958 1.00 59.35 98 PHE B C 1
ATOM 1691 O O . PHE B 1 99 ? -0.413 74.564 30.649 1.00 53.99 98 PHE B O 1
ATOM 1699 N N . LYS B 1 100 ? 0.838 72.796 30.031 1.00 65.31 99 LYS B N 1
ATOM 1700 C CA . LYS B 1 100 ? 0.264 71.886 31.011 1.00 63.75 99 LYS B CA 1
ATOM 1701 C C . LYS B 1 100 ? 1.387 71.357 31.895 1.00 61.62 99 LYS B C 1
ATOM 1702 O O . LYS B 1 100 ? 2.338 70.755 31.402 1.00 61.74 99 LYS B O 1
ATOM 1708 N N . PHE B 1 101 ? 1.283 71.590 33.199 1.00 59.41 100 PHE B N 1
ATOM 1709 C CA . PHE B 1 101 ? 2.347 71.212 34.120 1.00 59.21 100 PHE B CA 1
ATOM 1710 C C . PHE B 1 101 ? 1.853 70.227 35.169 1.00 56.88 100 PHE B C 1
ATOM 1711 O O . PHE B 1 101 ? 0.660 70.154 35.458 1.00 56.78 100 PHE B O 1
ATOM 1719 N N . SER B 1 102 ? 2.785 69.454 35.716 1.00 56.47 101 SER B N 1
ATOM 1720 C CA . SER B 1 102 ? 2.549 68.685 36.929 1.00 56.54 101 SER B CA 1
ATOM 1721 C C . SER B 1 102 ? 3.644 69.054 37.924 1.00 56.74 101 SER B C 1
ATOM 1722 O O . SER B 1 102 ? 4.825 68.819 37.675 1.00 57.51 101 SER B O 1
ATOM 1725 N N . ASP B 1 103 ? 3.238 69.646 39.041 1.00 55.04 102 ASP B N 1
ATOM 1726 C CA . ASP B 1 103 ? 4.167 70.182 40.022 1.00 56.73 102 ASP B CA 1
ATOM 1727 C C . ASP B 1 103 ? 4.234 69.297 41.250 1.00 56.64 102 ASP B C 1
ATOM 1728 O O . ASP B 1 103 ? 3.236 69.089 41.931 1.00 55.46 102 ASP B O 1
ATOM 1733 N N . LEU B 1 104 ? 5.424 68.792 41.538 1.00 57.72 103 LEU B N 1
ATOM 1734 C CA . LEU B 1 104 ? 5.661 68.008 42.739 1.00 56.42 103 LEU B CA 1
ATOM 1735 C C . LEU B 1 104 ? 6.471 68.848 43.725 1.00 56.04 103 LEU B C 1
ATOM 1736 O O . LEU B 1 104 ? 7.575 69.291 43.412 1.00 60.50 103 LEU B O 1
ATOM 1741 N N . PHE B 1 105 ? 5.915 69.062 44.914 1.00 52.87 104 PHE B N 1
ATOM 1742 C CA . PHE B 1 105 ? 6.484 69.981 45.894 1.00 53.02 104 PHE B CA 1
ATOM 1743 C C . PHE B 1 105 ? 6.943 69.251 47.143 1.00 51.13 104 PHE B C 1
ATOM 1744 O O . PHE B 1 105 ? 6.394 68.214 47.506 1.00 48.81 104 PHE B O 1
ATOM 1752 N N . LEU B 1 106 ? 7.957 69.809 47.795 1.00 51.10 105 LEU B N 1
ATOM 1753 C CA . LEU B 1 106 ? 8.326 69.421 49.149 1.00 53.04 105 LEU B CA 1
ATOM 1754 C C . LEU B 1 106 ? 8.212 70.670 50.012 1.00 53.32 105 LEU B C 1
ATOM 1755 O O . LEU B 1 106 ? 8.724 71.723 49.645 1.00 49.90 105 LEU B O 1
ATOM 1760 N N . LEU B 1 107 ? 7.532 70.559 51.147 1.00 60.47 106 LEU B N 1
ATOM 1761 C CA . LEU B 1 107 ? 7.279 71.719 51.991 1.00 64.61 106 LEU B CA 1
ATOM 1762 C C . LEU B 1 107 ? 7.900 71.554 53.369 1.00 65.37 106 LEU B C 1
ATOM 1763 O O . LEU B 1 107 ? 8.320 70.465 53.753 1.00 63.67 106 LEU B O 1
ATOM 1768 N N . LEU B 1 108 ? 7.948 72.660 54.102 1.00 68.71 107 LEU B N 1
ATOM 1769 C CA . LEU B 1 108 ? 8.559 72.705 55.420 1.00 70.87 107 LEU B CA 1
ATOM 1770 C C . LEU B 1 108 ? 7.752 73.640 56.319 1.00 68.11 107 LEU B C 1
ATOM 1771 O O . LEU B 1 108 ? 7.340 74.720 55.893 1.00 69.25 107 LEU B O 1
ATOM 1776 N N . LYS B 1 109 ? 7.519 73.219 57.558 1.00 64.28 108 LYS B N 1
ATOM 1777 C CA . LYS B 1 109 ? 6.811 74.047 58.527 1.00 61.95 108 LYS B CA 1
ATOM 1778 C C . LYS B 1 109 ? 7.834 74.919 59.243 1.00 64.98 108 LYS B C 1
ATOM 1779 O O . LYS B 1 109 ? 8.152 74.699 60.412 1.00 67.25 108 LYS B O 1
ATOM 1785 N N . LEU B 1 110 ? 8.351 75.904 58.517 1.00 62.75 109 LEU B N 1
ATOM 1786 C CA . LEU B 1 110 ? 9.379 76.798 59.032 1.00 63.28 109 LEU B CA 1
ATOM 1787 C C . LEU B 1 110 ? 8.823 77.700 60.129 1.00 60.42 109 LEU B C 1
ATOM 1788 O O . LEU B 1 110 ? 8.193 78.721 59.850 1.00 52.87 109 LEU B O 1
ATOM 1793 N N . ASP B 1 111 ? 9.060 77.314 61.378 1.00 69.45 110 ASP B N 1
ATOM 1794 C CA . ASP B 1 111 ? 8.636 78.109 62.525 1.00 74.25 110 ASP B CA 1
ATOM 1795 C C . ASP B 1 111 ? 7.115 78.223 62.587 1.00 69.68 110 ASP B C 1
ATOM 1796 O O . ASP B 1 111 ? 6.574 79.276 62.930 1.00 66.66 110 ASP B O 1
ATOM 1798 N N . GLY B 1 112 ? 6.429 77.134 62.251 1.00 68.67 111 GLY B N 1
ATOM 1799 C CA . GLY B 1 112 ? 4.981 77.081 62.355 1.00 67.75 111 GLY B CA 1
ATOM 1800 C C . GLY B 1 112 ? 4.251 77.562 61.114 1.00 67.56 111 GLY B C 1
ATOM 1801 O O . GLY B 1 112 ? 3.017 77.544 61.065 1.00 67.62 111 GLY B O 1
ATOM 1802 N N . LYS B 1 113 ? 5.009 77.991 60.109 1.00 67.10 112 LYS B N 1
ATOM 1803 C CA . LYS B 1 113 ? 4.429 78.480 58.862 1.00 68.68 112 LYS B CA 1
ATOM 1804 C C . LYS B 1 113 ? 4.912 77.648 57.676 1.00 62.54 112 LYS B C 1
ATOM 1805 O O . LYS B 1 113 ? 6.099 77.642 57.342 1.00 59.91 112 LYS B O 1
ATOM 1808 N N . TRP B 1 114 ? 3.980 76.950 57.037 1.00 60.84 113 TRP B N 1
ATOM 1809 C CA . TRP B 1 114 ? 4.308 76.115 55.891 1.00 58.48 113 TRP B CA 1
ATOM 1810 C C . TRP B 1 114 ? 4.824 76.945 54.725 1.00 58.91 113 TRP B C 1
ATOM 1811 O O . TRP B 1 114 ? 4.316 78.035 54.452 1.00 60.00 113 TRP B O 1
ATOM 1822 N N . THR B 1 115 ? 5.835 76.410 54.044 1.00 56.40 114 THR B N 1
ATOM 1823 C CA . THR B 1 115 ? 6.436 77.067 52.890 1.00 57.76 114 THR B CA 1
ATOM 1824 C C . THR B 1 115 ? 7.082 76.034 51.965 1.00 55.80 114 THR B C 1
ATOM 1825 O O . THR B 1 115 ? 7.579 75.000 52.415 1.00 53.94 114 THR B O 1
ATOM 1829 N N . ILE B 1 116 ? 7.069 76.330 50.668 1.00 61.48 115 ILE B N 1
ATOM 1830 C CA . ILE B 1 116 ? 7.599 75.428 49.650 1.00 61.86 115 ILE B CA 1
ATOM 1831 C C . ILE B 1 116 ? 9.111 75.566 49.526 1.00 61.98 115 ILE B C 1
ATOM 1832 O O . ILE B 1 116 ? 9.624 76.638 49.190 1.00 62.39 115 ILE B O 1
ATOM 1837 N N . VAL B 1 117 ? 9.815 74.468 49.787 1.00 58.36 116 VAL B N 1
ATOM 1838 C CA . VAL B 1 117 ? 11.272 74.458 49.765 1.00 59.10 116 VAL B CA 1
ATOM 1839 C C . VAL B 1 117 ? 11.826 73.821 48.491 1.00 59.15 116 VAL B C 1
ATOM 1840 O O . VAL B 1 117 ? 12.973 74.070 48.122 1.00 59.10 116 VAL B O 1
ATOM 1844 N N . ASN B 1 118 ? 11.016 73.013 47.814 1.00 56.31 117 ASN B N 1
ATOM 1845 C CA . ASN B 1 118 ? 11.476 72.336 46.605 1.00 56.83 117 ASN B CA 1
ATOM 1846 C C . ASN B 1 118 ? 10.383 72.204 45.548 1.00 55.62 117 ASN B C 1
ATOM 1847 O O . ASN B 1 118 ? 9.217 71.980 45.866 1.00 52.42 117 ASN B O 1
ATOM 1852 N N . LYS B 1 119 ? 10.770 72.326 44.285 1.00 62.04 118 LYS B N 1
ATOM 1853 C CA . LYS B 1 119 ? 9.823 72.173 43.191 1.00 62.39 118 LYS B CA 1
ATOM 1854 C C . LYS B 1 119 ? 10.450 71.474 41.990 1.00 59.35 118 LYS B C 1
ATOM 1855 O O . LYS B 1 119 ? 11.519 71.860 41.528 1.00 58.33 118 LYS B O 1
ATOM 1861 N N . VAL B 1 120 ? 9.774 70.445 41.490 1.00 56.91 119 VAL B N 1
ATOM 1862 C CA . VAL B 1 120 ? 10.126 69.845 40.208 1.00 56.71 119 VAL B CA 1
ATOM 1863 C C . VAL B 1 120 ? 8.868 69.809 39.353 1.00 53.27 119 VAL B C 1
ATOM 1864 O O . VAL B 1 120 ? 7.758 69.809 39.880 1.00 51.66 119 VAL B O 1
ATOM 1868 N N . PHE B 1 121 ? 9.025 69.795 38.036 1.00 51.49 120 PHE B N 1
ATOM 1869 C CA . PHE B 1 121 ? 7.855 69.816 37.170 1.00 52.72 120 PHE B CA 1
ATOM 1870 C C . PHE B 1 121 ? 8.087 69.077 35.860 1.00 53.18 120 PHE B C 1
ATOM 1871 O O . PHE B 1 121 ? 9.222 68.901 35.413 1.00 52.83 120 PHE B O 1
ATOM 1879 N N . HIS B 1 122 ? 6.987 68.648 35.255 1.00 54.62 121 HIS B N 1
ATOM 1880 C CA . HIS B 1 122 ? 7.024 67.991 33.963 1.00 54.43 121 HIS B CA 1
ATOM 1881 C C . HIS B 1 122 ? 6.059 68.704 33.027 1.00 54.01 121 HIS B C 1
ATOM 1882 O O . HIS B 1 122 ? 4.890 68.891 33.368 1.00 51.06 121 HIS B O 1
ATOM 1889 N N . LEU B 1 123 ? 6.562 69.113 31.861 1.00 57.87 122 LEU B N 1
ATOM 1890 C CA . LEU B 1 123 ? 5.750 69.768 30.838 1.00 59.86 122 LEU B CA 1
ATOM 1891 C C . LEU B 1 123 ? 5.188 68.746 29.853 1.00 59.63 122 LEU B C 1
ATOM 1892 O O . LEU B 1 123 ? 5.905 68.216 29.007 1.00 61.54 122 LEU B O 1
ATOM 1897 N N . HIS B 1 124 ? 3.891 68.491 29.952 1.00 56.45 123 HIS B N 1
ATOM 1898 C CA . HIS B 1 124 ? 3.255 67.430 29.180 1.00 55.03 123 HIS B CA 1
ATOM 1899 C C . HIS B 1 124 ? 3.323 67.668 27.675 1.00 57.75 123 HIS B C 1
ATOM 1900 O O . HIS B 1 124 ? 3.107 68.783 27.198 1.00 55.31 123 HIS B O 1
ATOM 1907 N N . ALA B 1 125 ? 3.629 66.604 26.936 1.00 62.25 124 ALA B N 1
ATOM 1908 C CA . ALA B 1 125 ? 3.741 66.674 25.482 1.00 68.16 124 ALA B CA 1
ATOM 1909 C C . ALA B 1 125 ? 2.400 66.990 24.833 1.00 72.53 124 ALA B C 1
ATOM 1910 O O . ALA B 1 125 ? 1.355 66.477 25.235 1.00 70.99 124 ALA B O 1
ATOM 1913 N N . GLY C 1 1 ? 8.839 64.937 23.324 1.00 64.53 0 GLY C N 1
ATOM 1914 C CA . GLY C 1 1 ? 8.373 64.821 24.737 1.00 62.62 0 GLY C CA 1
ATOM 1915 C C . GLY C 1 1 ? 8.298 63.382 25.208 1.00 57.81 0 GLY C C 1
ATOM 1916 O O . GLY C 1 1 ? 8.273 62.456 24.402 1.00 54.29 0 GLY C O 1
ATOM 1925 N N . SER C 1 3 ? 6.308 60.362 27.482 1.00 51.15 2 SER C N 1
ATOM 1926 C CA . SER C 1 3 ? 5.036 59.921 28.044 1.00 51.52 2 SER C CA 1
ATOM 1927 C C . SER C 1 3 ? 5.116 59.844 29.568 1.00 50.91 2 SER C C 1
ATOM 1928 O O . SER C 1 3 ? 6.189 59.599 30.120 1.00 51.85 2 SER C O 1
ATOM 1931 N N . VAL C 1 4 ? 3.992 60.061 30.248 1.00 49.44 3 VAL C N 1
ATOM 1932 C CA . VAL C 1 4 ? 3.975 60.009 31.715 1.00 52.05 3 VAL C CA 1
ATOM 1933 C C . VAL C 1 4 ? 3.377 58.708 32.228 1.00 52.39 3 VAL C C 1
ATOM 1934 O O . VAL C 1 4 ? 3.303 58.489 33.435 1.00 50.89 3 VAL C O 1
ATOM 1938 N N . LYS C 1 5 ? 2.937 57.857 31.308 1.00 54.35 4 LYS C N 1
ATOM 1939 C CA . LYS C 1 5 ? 2.441 56.544 31.676 1.00 57.39 4 LYS C CA 1
ATOM 1940 C C . LYS C 1 5 ? 3.495 55.871 32.547 1.00 55.49 4 LYS C C 1
ATOM 1941 O O . LYS C 1 5 ? 4.672 55.834 32.191 1.00 55.83 4 LYS C O 1
ATOM 1947 N N . VAL C 1 6 ? 3.076 55.353 33.696 1.00 53.63 5 VAL C N 1
ATOM 1948 C CA . VAL C 1 6 ? 4.015 54.772 34.644 1.00 53.99 5 VAL C CA 1
ATOM 1949 C C . VAL C 1 6 ? 4.469 53.385 34.192 1.00 52.06 5 VAL C C 1
ATOM 1950 O O . VAL C 1 6 ? 3.652 52.513 33.896 1.00 52.66 5 VAL C O 1
ATOM 1954 N N . SER C 1 7 ? 5.781 53.183 34.148 1.00 50.14 6 SER C N 1
ATOM 1955 C CA . SER C 1 7 ? 6.329 51.916 33.692 1.00 50.75 6 SER C CA 1
ATOM 1956 C C . SER C 1 7 ? 7.103 51.238 34.809 1.00 50.45 6 SER C C 1
ATOM 1957 O O . SER C 1 7 ? 7.608 51.902 35.708 1.00 49.36 6 SER C O 1
ATOM 1960 N N . VAL C 1 8 ? 7.183 49.913 34.746 1.00 53.99 7 VAL C N 1
ATOM 1961 C CA . VAL C 1 8 ? 7.981 49.133 35.685 1.00 55.07 7 VAL C CA 1
ATOM 1962 C C . VAL C 1 8 ? 9.454 49.504 35.569 1.00 52.47 7 VAL C C 1
ATOM 1963 O O . VAL C 1 8 ? 10.206 49.412 36.536 1.00 51.69 7 VAL C O 1
ATOM 1967 N N . ASP C 1 9 ? 9.859 49.916 34.374 1.00 51.10 8 ASP C N 1
ATOM 1968 C CA . ASP C 1 9 ? 11.242 50.298 34.117 1.00 55.30 8 ASP C CA 1
ATOM 1969 C C . ASP C 1 9 ? 11.653 51.506 34.953 1.00 52.61 8 ASP C C 1
ATOM 1970 O O . ASP C 1 9 ? 12.715 51.514 35.576 1.00 50.24 8 ASP C O 1
ATOM 1975 N N . ASP C 1 10 ? 10.819 52.538 34.942 1.00 53.89 9 ASP C N 1
ATOM 1976 C CA . ASP C 1 10 ? 11.085 53.738 35.723 1.00 54.47 9 ASP C CA 1
ATOM 1977 C C . ASP C 1 10 ? 10.992 53.433 37.209 1.00 52.71 9 ASP C C 1
ATOM 1978 O O . ASP C 1 10 ? 11.827 53.870 37.992 1.00 49.81 9 ASP C O 1
ATOM 1983 N N . ILE C 1 11 ? 9.960 52.686 37.588 1.00 52.56 10 ILE C N 1
ATOM 1984 C CA . ILE C 1 11 ? 9.782 52.263 38.966 1.00 49.11 10 ILE C CA 1
ATOM 1985 C C . ILE C 1 11 ? 11.068 51.643 39.492 1.00 46.02 10 ILE C C 1
ATOM 1986 O O . ILE C 1 11 ? 11.518 51.960 40.591 1.00 41.50 10 ILE C O 1
ATOM 1991 N N . ASP C 1 12 ? 11.649 50.751 38.698 1.00 50.58 11 ASP C N 1
ATOM 1992 C CA . ASP C 1 12 ? 12.883 50.068 39.067 1.00 52.91 11 ASP C CA 1
ATOM 1993 C C . ASP C 1 12 ? 14.062 51.019 39.129 1.00 52.37 11 ASP C C 1
ATOM 1994 O O . ASP C 1 12 ? 14.914 50.893 40.001 1.00 51.34 11 ASP C O 1
ATOM 1999 N N . GLY C 1 13 ? 14.116 51.958 38.193 1.00 55.09 12 GLY C N 1
ATOM 2000 C CA . GLY C 1 13 ? 15.204 52.914 38.156 1.00 55.63 12 GLY C CA 1
ATOM 2001 C C . GLY C 1 13 ? 15.252 53.702 39.448 1.00 53.19 12 GLY C C 1
ATOM 2002 O O . GLY C 1 13 ? 16.305 53.848 40.059 1.00 52.68 12 GLY C O 1
ATOM 2003 N N . ILE C 1 14 ? 14.094 54.198 39.864 1.00 49.94 13 ILE C N 1
ATOM 2004 C CA . ILE C 1 14 ? 13.976 54.972 41.090 1.00 49.83 13 ILE C CA 1
ATOM 2005 C C . ILE C 1 14 ? 14.261 54.098 42.303 1.00 50.13 13 ILE C C 1
ATOM 2006 O O . ILE C 1 14 ? 14.971 54.505 43.213 1.00 50.65 13 ILE C O 1
ATOM 2011 N N . THR C 1 15 ? 13.695 52.898 42.315 1.00 48.93 14 THR C N 1
ATOM 2012 C CA . THR C 1 15 ? 13.940 51.962 43.397 1.00 50.61 14 THR C CA 1
ATOM 2013 C C . THR C 1 15 ? 15.440 51.767 43.558 1.00 49.88 14 THR C C 1
ATOM 2014 O O . THR C 1 15 ? 15.954 51.695 44.674 1.00 48.10 14 THR C O 1
ATOM 2018 N N . GLU C 1 16 ? 16.131 51.710 42.423 1.00 51.27 15 GLU C N 1
ATOM 2019 C CA . GLU C 1 16 ? 17.550 51.388 42.377 1.00 55.38 15 GLU C CA 1
ATOM 2020 C C . GLU C 1 16 ? 18.390 52.496 43.000 1.00 54.47 15 GLU C C 1
ATOM 2021 O O . GLU C 1 16 ? 19.327 52.224 43.747 1.00 55.30 15 GLU C O 1
ATOM 2027 N N . VAL C 1 17 ? 18.052 53.746 42.696 1.00 55.85 16 VAL C N 1
ATOM 2028 C CA . VAL C 1 17 ? 18.778 54.886 43.247 1.00 55.89 16 VAL C CA 1
ATOM 2029 C C . VAL C 1 17 ? 18.424 55.067 44.722 1.00 53.07 16 VAL C C 1
ATOM 2030 O O . VAL C 1 17 ? 19.263 55.453 45.538 1.00 51.19 16 VAL C O 1
ATOM 2034 N N . LEU C 1 18 ? 17.177 54.771 45.063 1.00 54.03 17 LEU C N 1
ATOM 2035 C CA . LEU C 1 18 ? 16.737 54.806 46.448 1.00 53.87 17 LEU C CA 1
ATOM 2036 C C . LEU C 1 18 ? 17.408 53.679 47.231 1.00 54.04 17 LEU C C 1
ATOM 2037 O O . LEU C 1 18 ? 17.551 53.766 48.450 1.00 53.27 17 LEU C O 1
ATOM 2042 N N . ASN C 1 19 ? 17.809 52.625 46.522 1.00 58.12 18 ASN C N 1
ATOM 2043 C CA . ASN C 1 19 ? 18.559 51.521 47.117 1.00 62.22 18 ASN C CA 1
ATOM 2044 C C . ASN C 1 19 ? 19.974 51.970 47.436 1.00 60.06 18 ASN C C 1
ATOM 2045 O O . ASN C 1 19 ? 20.531 51.608 48.468 1.00 59.79 18 ASN C O 1
ATOM 2050 N N . VAL C 1 20 ? 20.552 52.757 46.535 1.00 57.79 19 VAL C N 1
ATOM 2051 C CA . VAL C 1 20 ? 21.886 53.302 46.740 1.00 58.02 19 VAL C CA 1
ATOM 2052 C C . VAL C 1 20 ? 21.933 54.133 48.012 1.00 58.96 19 VAL C C 1
ATOM 2053 O O . VAL C 1 20 ? 22.963 54.206 48.676 1.00 58.34 19 VAL C O 1
ATOM 2057 N N . TYR C 1 21 ? 20.812 54.766 48.338 1.00 61.49 20 TYR C N 1
ATOM 2058 C CA . TYR C 1 21 ? 20.721 55.616 49.518 1.00 63.24 20 TYR C CA 1
ATOM 2059 C C . TYR C 1 21 ? 20.496 54.800 50.789 1.00 61.00 20 TYR C C 1
ATOM 2060 O O . TYR C 1 21 ? 21.105 55.070 51.822 1.00 59.77 20 TYR C O 1
ATOM 2077 N N . ASN C 1 23 ? 21.180 51.599 51.295 1.00 66.84 22 ASN C N 1
ATOM 2078 C CA . ASN C 1 23 ? 22.288 50.688 51.563 1.00 69.92 22 ASN C CA 1
ATOM 2079 C C . ASN C 1 23 ? 23.477 51.440 52.132 1.00 66.82 22 ASN C C 1
ATOM 2080 O O . ASN C 1 23 ? 24.136 50.960 53.048 1.00 68.60 22 ASN C O 1
ATOM 2085 N N . ALA C 1 24 ? 23.744 52.622 51.583 1.00 61.76 23 ALA C N 1
ATOM 2086 C CA . ALA C 1 24 ? 24.806 53.481 52.091 1.00 61.30 23 ALA C CA 1
ATOM 2087 C C . ALA C 1 24 ? 24.467 53.897 53.514 1.00 62.05 23 ALA C C 1
ATOM 2088 O O . ALA C 1 24 ? 25.339 53.981 54.375 1.00 62.94 23 ALA C O 1
ATOM 2090 N N . ALA C 1 25 ? 23.187 54.150 53.755 1.00 60.48 24 ALA C N 1
ATOM 2091 C CA . ALA C 1 25 ? 22.727 54.527 55.085 1.00 60.62 24 ALA C CA 1
ATOM 2092 C C . ALA C 1 25 ? 23.089 53.439 56.086 1.00 60.40 24 ALA C C 1
ATOM 2093 O O . ALA C 1 25 ? 23.463 53.731 57.216 1.00 61.25 24 ALA C O 1
ATOM 2095 N N . GLU C 1 26 ? 23.002 52.186 55.655 1.00 60.79 25 GLU C N 1
ATOM 2096 C CA . GLU C 1 26 ? 23.221 51.055 56.548 1.00 63.11 25 GLU C CA 1
ATOM 2097 C C . GLU C 1 26 ? 24.682 50.613 56.636 1.00 65.02 25 GLU C C 1
ATOM 2098 O O . GLU C 1 26 ? 25.101 50.060 57.654 1.00 65.59 25 GLU C O 1
ATOM 2104 N N . SER C 1 27 ? 25.458 50.856 55.582 1.00 71.17 26 SER C N 1
ATOM 2105 C CA . SER C 1 27 ? 26.801 50.280 55.488 1.00 76.33 26 SER C CA 1
ATOM 2106 C C . SER C 1 27 ? 27.858 51.228 54.913 1.00 77.35 26 SER C C 1
ATOM 2107 O O . SER C 1 27 ? 29.040 51.112 55.242 1.00 78.81 26 SER C O 1
ATOM 2110 N N . GLY C 1 28 ? 27.441 52.144 54.043 1.00 74.97 27 GLY C N 1
ATOM 2111 C CA . GLY C 1 28 ? 28.376 52.954 53.280 1.00 75.57 27 GLY C CA 1
ATOM 2112 C C . GLY C 1 28 ? 28.760 54.282 53.904 1.00 74.05 27 GLY C C 1
ATOM 2113 O O . GLY C 1 28 ? 28.242 54.666 54.954 1.00 75.30 27 GLY C O 1
ATOM 2114 N N . THR C 1 29 ? 29.685 54.979 53.245 1.00 66.22 28 THR C N 1
ATOM 2115 C CA . THR C 1 29 ? 30.129 56.299 53.679 1.00 65.41 28 THR C CA 1
ATOM 2116 C C . THR C 1 29 ? 29.245 57.376 53.060 1.00 65.87 28 THR C C 1
ATOM 2117 O O . THR C 1 29 ? 28.356 57.076 52.266 1.00 62.73 28 THR C O 1
ATOM 2121 N N . GLY C 1 30 ? 29.489 58.628 53.433 1.00 79.00 29 GLY C N 1
ATOM 2122 C CA . GLY C 1 30 ? 28.746 59.745 52.880 1.00 81.65 29 GLY C CA 1
ATOM 2123 C C . GLY C 1 30 ? 29.028 59.907 51.397 1.00 81.63 29 GLY C C 1
ATOM 2124 O O . GLY C 1 30 ? 28.144 60.283 50.626 1.00 81.50 29 GLY C O 1
ATOM 2125 N N . GLU C 1 31 ? 30.265 59.616 51.000 1.00 73.54 30 GLU C N 1
ATOM 2126 C CA . GLU C 1 31 ? 30.661 59.666 49.596 1.00 72.66 30 GLU C CA 1
ATOM 2127 C C . GLU C 1 31 ? 29.900 58.631 48.763 1.00 69.42 30 GLU C C 1
ATOM 2128 O O . GLU C 1 31 ? 29.538 58.888 47.615 1.00 69.62 30 GLU C O 1
ATOM 2130 N N . GLU C 1 32 ? 29.665 57.458 49.342 1.00 67.03 31 GLU C N 1
ATOM 2131 C CA . GLU C 1 32 ? 28.907 56.407 48.669 1.00 65.19 31 GLU C CA 1
ATOM 2132 C C . GLU C 1 32 ? 27.425 56.770 48.599 1.00 62.89 31 GLU C C 1
ATOM 2133 O O . GLU C 1 32 ? 26.726 56.401 47.656 1.00 60.59 31 GLU C O 1
ATOM 2147 N N . SER C 1 34 ? 26.259 59.801 48.278 1.00 60.65 33 SER C N 1
ATOM 2148 C CA . SER C 1 34 ? 26.070 60.921 47.357 1.00 61.61 33 SER C CA 1
ATOM 2149 C C . SER C 1 34 ? 25.908 60.451 45.919 1.00 61.85 33 SER C C 1
ATOM 2150 O O . SER C 1 34 ? 25.499 61.223 45.048 1.00 60.18 33 SER C O 1
ATOM 2153 N N . ALA C 1 35 ? 26.238 59.187 45.674 1.00 66.36 34 ALA C N 1
ATOM 2154 C CA . ALA C 1 35 ? 26.104 58.607 44.345 1.00 67.47 34 ALA C CA 1
ATOM 2155 C C . ALA C 1 35 ? 24.639 58.559 43.939 1.00 66.25 34 ALA C C 1
ATOM 2156 O O . ALA C 1 35 ? 24.318 58.390 42.761 1.00 67.27 34 ALA C O 1
ATOM 2158 N N . ALA C 1 36 ? 23.750 58.704 44.919 1.00 55.48 35 ALA C N 1
ATOM 2159 C CA . ALA C 1 36 ? 22.317 58.636 44.656 1.00 52.05 35 ALA C CA 1
ATOM 2160 C C . ALA C 1 36 ? 21.721 60.022 44.439 1.00 50.43 35 ALA C C 1
ATOM 2161 O O . ALA C 1 36 ? 20.535 60.156 44.139 1.00 49.26 35 ALA C O 1
ATOM 2163 N N . PHE C 1 37 ? 22.554 61.048 44.570 1.00 61.03 36 PHE C N 1
ATOM 2164 C CA . PHE C 1 37 ? 22.085 62.428 44.517 1.00 63.32 36 PHE C CA 1
ATOM 2165 C C . PHE C 1 37 ? 22.733 63.231 43.391 1.00 65.47 36 PHE C C 1
ATOM 2166 O O . PHE C 1 37 ? 23.900 63.034 43.050 1.00 67.13 36 PHE C O 1
ATOM 2174 N N . HIS C 1 38 ? 21.947 64.134 42.819 1.00 60.78 37 HIS C N 1
ATOM 2175 C CA . HIS C 1 38 ? 22.442 65.119 41.871 1.00 61.96 37 HIS C CA 1
ATOM 2176 C C . HIS C 1 38 ? 23.522 65.963 42.547 1.00 62.75 37 HIS C C 1
ATOM 2177 O O . HIS C 1 38 ? 23.587 66.035 43.776 1.00 61.62 37 HIS C O 1
ATOM 2184 N N . LYS C 1 39 ? 24.368 66.598 41.744 1.00 66.80 38 LYS C N 1
ATOM 2185 C CA . LYS C 1 39 ? 25.428 67.439 42.277 1.00 69.86 38 LYS C CA 1
ATOM 2186 C C . LYS C 1 39 ? 24.842 68.569 43.116 1.00 69.85 38 LYS C C 1
ATOM 2187 O O . LYS C 1 39 ? 25.375 68.920 44.168 1.00 69.08 38 LYS C O 1
ATOM 2189 N N . ASP C 1 40 ? 23.736 69.132 42.645 1.00 71.91 39 ASP C N 1
ATOM 2190 C CA . ASP C 1 40 ? 23.125 70.283 43.299 1.00 74.07 39 ASP C CA 1
ATOM 2191 C C . ASP C 1 40 ? 21.872 69.898 44.069 1.00 69.14 39 ASP C C 1
ATOM 2192 O O . ASP C 1 40 ? 20.920 70.675 44.147 1.00 65.88 39 ASP C O 1
ATOM 2197 N N . ALA C 1 41 ? 21.878 68.698 44.638 1.00 66.00 40 ALA C N 1
ATOM 2198 C CA . ALA C 1 41 ? 20.779 68.261 45.485 1.00 63.50 40 ALA C CA 1
ATOM 2199 C C . ALA C 1 41 ? 20.738 69.086 46.776 1.00 62.82 40 ALA C C 1
ATOM 2200 O O . ALA C 1 41 ? 21.721 69.731 47.150 1.00 61.99 40 ALA C O 1
ATOM 2202 N N . THR C 1 42 ? 19.591 69.067 47.447 1.00 62.47 41 THR C N 1
ATOM 2203 C CA . THR C 1 42 ? 19.417 69.809 48.690 1.00 61.71 41 THR C CA 1
ATOM 2204 C C . THR C 1 42 ? 18.809 68.915 49.758 1.00 57.89 41 THR C C 1
ATOM 2205 O O . THR C 1 42 ? 18.408 67.785 49.481 1.00 53.36 41 THR C O 1
ATOM 2209 N N . ILE C 1 43 ? 18.749 69.432 50.980 1.00 58.61 42 ILE C N 1
ATOM 2210 C CA . ILE C 1 43 ? 18.114 68.731 52.092 1.00 56.78 42 ILE C CA 1
ATOM 2211 C C . ILE C 1 43 ? 17.690 69.717 53.184 1.00 55.95 42 ILE C C 1
ATOM 2212 O O . ILE C 1 43 ? 18.472 70.576 53.590 1.00 54.39 42 ILE C O 1
ATOM 2217 N N . PHE C 1 44 ? 16.444 69.596 53.636 1.00 60.24 43 PHE C N 1
ATOM 2218 C CA . PHE C 1 44 ? 15.934 70.398 54.748 1.00 61.96 43 PHE C CA 1
ATOM 2219 C C . PHE C 1 44 ? 15.369 69.478 55.818 1.00 60.08 43 PHE C C 1
ATOM 2220 O O . PHE C 1 44 ? 14.779 68.447 55.508 1.00 59.32 43 PHE C O 1
ATOM 2228 N N . GLY C 1 45 ? 15.533 69.853 57.078 1.00 54.59 44 GLY C N 1
ATOM 2229 C CA . GLY C 1 45 ? 15.024 69.043 58.169 1.00 53.18 44 GLY C CA 1
ATOM 2230 C C . GLY C 1 45 ? 15.367 69.581 59.539 1.00 53.44 44 GLY C C 1
ATOM 2231 O O . GLY C 1 45 ? 16.441 70.140 59.755 1.00 50.91 44 GLY C O 1
ATOM 2232 N N . TYR C 1 46 ? 14.439 69.396 60.470 1.00 58.43 45 TYR C N 1
ATOM 2233 C CA . TYR C 1 46 ? 14.615 69.841 61.848 1.00 62.26 45 TYR C CA 1
ATOM 2234 C C . TYR C 1 46 ? 15.160 68.736 62.747 1.00 62.63 45 TYR C C 1
ATOM 2235 O O . TYR C 1 46 ? 14.772 67.569 62.632 1.00 61.38 45 TYR C O 1
ATOM 2244 N N . VAL C 1 47 ? 16.063 69.117 63.645 1.00 59.71 46 VAL C N 1
ATOM 2245 C CA . VAL C 1 47 ? 16.408 68.287 64.788 1.00 58.59 46 VAL C CA 1
ATOM 2246 C C . VAL C 1 47 ? 16.075 69.077 66.052 1.00 57.88 46 VAL C C 1
ATOM 2247 O O . VAL C 1 47 ? 16.871 69.898 66.517 1.00 58.10 46 VAL C O 1
ATOM 2251 N N . GLY C 1 48 ? 14.889 68.833 66.598 1.00 59.32 47 GLY C N 1
ATOM 2252 C CA . GLY C 1 48 ? 14.386 69.642 67.685 1.00 60.55 47 GLY C CA 1
ATOM 2253 C C . GLY C 1 48 ? 13.857 70.934 67.104 1.00 61.31 47 GLY C C 1
ATOM 2254 O O . GLY C 1 48 ? 13.133 70.912 66.110 1.00 60.94 47 GLY C O 1
ATOM 2255 N N . ASP C 1 49 ? 14.235 72.061 67.704 1.00 64.17 48 ASP C N 1
ATOM 2256 C CA . ASP C 1 49 ? 13.762 73.368 67.253 1.00 67.34 48 ASP C CA 1
ATOM 2257 C C . ASP C 1 49 ? 14.676 73.958 66.179 1.00 64.62 48 ASP C C 1
ATOM 2258 O O . ASP C 1 49 ? 14.298 74.896 65.471 1.00 64.78 48 ASP C O 1
ATOM 2263 N N . LYS C 1 50 ? 15.879 73.403 66.062 1.00 61.51 49 LYS C N 1
ATOM 2264 C CA . LYS C 1 50 ? 16.858 73.894 65.100 1.00 63.00 49 LYS C CA 1
ATOM 2265 C C . LYS C 1 50 ? 16.648 73.248 63.733 1.00 62.52 49 LYS C C 1
ATOM 2266 O O . LYS C 1 50 ? 16.329 72.065 63.642 1.00 56.59 49 LYS C O 1
ATOM 2272 N N . LEU C 1 51 ? 16.818 74.038 62.674 1.00 76.15 50 LEU C N 1
ATOM 2273 C CA . LEU C 1 51 ? 16.799 73.521 61.304 1.00 77.16 50 LEU C CA 1
ATOM 2274 C C . LEU C 1 51 ? 18.209 73.086 60.919 1.00 77.74 50 LEU C C 1
ATOM 2275 O O . LEU C 1 51 ? 18.907 73.786 60.180 1.00 76.24 50 LEU C O 1
ATOM 2277 N N . ALA C 1 52 ? 18.618 71.927 61.431 1.00 77.65 51 ALA C N 1
ATOM 2278 C CA . ALA C 1 52 ? 19.984 71.439 61.271 1.00 78.31 51 ALA C CA 1
ATOM 2279 C C . ALA C 1 52 ? 20.364 71.259 59.801 1.00 73.82 51 ALA C C 1
ATOM 2280 O O . ALA C 1 52 ? 21.546 71.277 59.455 1.00 73.50 51 ALA C O 1
ATOM 2282 N N . PHE C 1 53 ? 19.360 71.080 58.947 1.00 66.13 52 PHE C N 1
ATOM 2283 C CA . PHE C 1 53 ? 19.579 70.963 57.505 1.00 63.55 52 PHE C CA 1
ATOM 2284 C C . PHE C 1 53 ? 18.774 72.029 56.764 1.00 64.13 52 PHE C C 1
ATOM 2285 O O . PHE C 1 53 ? 17.544 72.024 56.788 1.00 58.54 52 PHE C O 1
ATOM 2293 N N . ASN C 1 54 ? 19.479 72.946 56.109 1.00 76.12 53 ASN C N 1
ATOM 2294 C CA . ASN C 1 54 ? 18.838 74.105 55.496 1.00 80.76 53 ASN C CA 1
ATOM 2295 C C . ASN C 1 54 ? 19.324 74.382 54.073 1.00 76.55 53 ASN C C 1
ATOM 2296 O O . ASN C 1 54 ? 19.490 75.537 53.672 1.00 77.65 53 ASN C O 1
ATOM 2301 N N . GLY C 1 55 ? 19.543 73.318 53.310 1.00 64.20 54 GLY C N 1
ATOM 2302 C CA . GLY C 1 55 ? 19.906 73.457 51.915 1.00 61.76 54 GLY C CA 1
ATOM 2303 C C . GLY C 1 55 ? 20.989 72.496 51.474 1.00 61.92 54 GLY C C 1
ATOM 2304 O O . GLY C 1 55 ? 20.697 71.481 50.846 1.00 59.07 54 GLY C O 1
ATOM 2305 N N . PRO C 1 56 ? 22.254 72.816 51.796 1.00 66.61 55 PRO C N 1
ATOM 2306 C CA . PRO C 1 56 ? 23.395 72.047 51.284 1.00 67.29 55 PRO C CA 1
ATOM 2307 C C . PRO C 1 56 ? 23.281 70.550 51.552 1.00 64.41 55 PRO C C 1
ATOM 2308 O O . PRO C 1 56 ? 23.085 70.130 52.696 1.00 61.34 55 PRO C O 1
ATOM 2312 N N . ILE C 1 57 ? 23.394 69.759 50.490 1.00 63.86 56 ILE C N 1
ATOM 2313 C CA . ILE C 1 57 ? 23.370 68.308 50.610 1.00 63.04 56 ILE C CA 1
ATOM 2314 C C . ILE C 1 57 ? 24.704 67.831 51.188 1.00 62.28 56 ILE C C 1
ATOM 2315 O O . ILE C 1 57 ? 24.821 66.703 51.669 1.00 59.88 56 ILE C O 1
ATOM 2320 N N . LYS C 1 58 ? 25.706 68.706 51.144 1.00 65.18 57 LYS C N 1
ATOM 2321 C CA . LYS C 1 58 ? 27.005 68.422 51.742 1.00 69.09 57 LYS C CA 1
ATOM 2322 C C . LYS C 1 58 ? 26.828 68.018 53.198 1.00 66.62 57 LYS C C 1
ATOM 2323 O O . LYS C 1 58 ? 27.503 67.113 53.689 1.00 63.12 57 LYS C O 1
ATOM 2329 N N . ASP C 1 59 ? 25.911 68.696 53.880 1.00 68.23 58 ASP C N 1
ATOM 2330 C CA . ASP C 1 59 ? 25.692 68.485 55.302 1.00 71.23 58 ASP C CA 1
ATOM 2331 C C . ASP C 1 59 ? 25.194 67.074 55.585 1.00 68.82 58 ASP C C 1
ATOM 2332 O O . ASP C 1 59 ? 25.451 66.527 56.658 1.00 67.60 58 ASP C O 1
ATOM 2337 N N . LEU C 1 60 ? 24.481 66.488 54.624 1.00 67.58 59 LEU C N 1
ATOM 2338 C CA . LEU C 1 60 ? 23.996 65.115 54.757 1.00 63.46 59 LEU C CA 1
ATOM 2339 C C . LEU C 1 60 ? 25.153 64.123 54.782 1.00 62.29 59 LEU C C 1
ATOM 2340 O O . LEU C 1 60 ? 25.206 63.237 55.637 1.00 59.86 59 LEU C O 1
ATOM 2345 N N . TYR C 1 61 ? 26.079 64.276 53.841 1.00 67.50 60 TYR C N 1
ATOM 2346 C CA . TYR C 1 61 ? 27.212 63.369 53.736 1.00 70.81 60 TYR C CA 1
ATOM 2347 C C . TYR C 1 61 ? 28.159 63.502 54.931 1.00 70.48 60 TYR C C 1
ATOM 2348 O O . TYR C 1 61 ? 28.737 62.515 55.382 1.00 69.85 60 TYR C O 1
ATOM 2357 N N . ASP C 1 62 ? 28.321 64.722 55.436 1.00 71.75 61 ASP C N 1
ATOM 2358 C CA . ASP C 1 62 ? 29.213 64.977 56.566 1.00 73.67 61 ASP C CA 1
ATOM 2359 C C . ASP C 1 62 ? 28.652 64.376 57.856 1.00 72.04 61 ASP C C 1
ATOM 2360 O O . ASP C 1 62 ? 29.397 63.862 58.693 1.00 71.71 61 ASP C O 1
ATOM 2365 N N . TRP C 1 63 ? 27.335 64.465 58.016 1.00 70.71 62 TRP C N 1
ATOM 2366 C CA . TRP C 1 63 ? 26.665 63.945 59.205 1.00 70.53 62 TRP C CA 1
ATOM 2367 C C . TRP C 1 63 ? 26.679 62.419 59.206 1.00 69.85 62 TRP C C 1
ATOM 2368 O O . TRP C 1 63 ? 26.715 61.786 60.262 1.00 69.56 62 TRP C O 1
ATOM 2379 N N . HIS C 1 64 ? 26.645 61.837 58.012 1.00 72.61 63 HIS C N 1
ATOM 2380 C CA . HIS C 1 64 ? 26.615 60.389 57.863 1.00 72.86 63 HIS C CA 1
ATOM 2381 C C . HIS C 1 64 ? 28.007 59.807 58.047 1.00 73.17 63 HIS C C 1
ATOM 2382 O O . HIS C 1 64 ? 28.166 58.603 58.237 1.00 73.32 63 HIS C O 1
ATOM 2389 N N . ASN C 1 65 ? 29.013 60.671 57.979 1.00 68.19 64 ASN C N 1
ATOM 2390 C CA . ASN C 1 65 ? 30.392 60.263 58.228 1.00 69.55 64 ASN C CA 1
ATOM 2391 C C . ASN C 1 65 ? 30.719 60.285 59.720 1.00 71.32 64 ASN C C 1
ATOM 2392 O O . ASN C 1 65 ? 31.290 59.334 60.252 1.00 71.16 64 ASN C O 1
ATOM 2397 N N . SER C 1 66 ? 30.358 61.372 60.394 1.00 75.73 65 SER C N 1
ATOM 2398 C CA . SER C 1 66 ? 30.579 61.477 61.833 1.00 79.89 65 SER C CA 1
ATOM 2399 C C . SER C 1 66 ? 29.738 60.438 62.572 1.00 79.12 65 SER C C 1
ATOM 2400 O O . SER C 1 66 ? 30.261 59.644 63.354 1.00 80.83 65 SER C O 1
ATOM 2402 N N . ASN C 1 67 ? 28.434 60.448 62.303 1.00 78.77 66 ASN C N 1
ATOM 2403 C CA . ASN C 1 67 ? 27.487 59.529 62.937 1.00 76.95 66 ASN C CA 1
ATOM 2404 C C . ASN C 1 67 ? 27.750 58.070 62.576 1.00 77.65 66 ASN C C 1
ATOM 2405 O O . ASN C 1 67 ? 27.472 57.166 63.367 1.00 75.64 66 ASN C O 1
ATOM 2410 N N . GLY C 1 68 ? 28.272 57.847 61.373 1.00 79.61 67 GLY C N 1
ATOM 2411 C CA . GLY C 1 68 ? 28.629 56.513 60.928 1.00 80.71 67 GLY C CA 1
ATOM 2412 C C . GLY C 1 68 ? 27.434 55.707 60.456 1.00 79.39 67 GLY C C 1
ATOM 2413 O O . GLY C 1 68 ? 26.287 56.126 60.623 1.00 78.90 67 GLY C O 1
ATOM 2414 N N . PRO C 1 69 ? 27.701 54.536 59.861 1.00 79.62 68 PRO C N 1
ATOM 2415 C CA . PRO C 1 69 ? 26.664 53.649 59.317 1.00 75.88 68 PRO C CA 1
ATOM 2416 C C . PRO C 1 69 ? 25.679 53.166 60.376 1.00 72.56 68 PRO C C 1
ATOM 2417 O O . PRO C 1 69 ? 26.051 52.985 61.536 1.00 74.34 68 PRO C O 1
ATOM 2421 N N . ALA C 1 70 ? 24.432 52.964 59.964 1.00 66.15 69 ALA C N 1
ATOM 24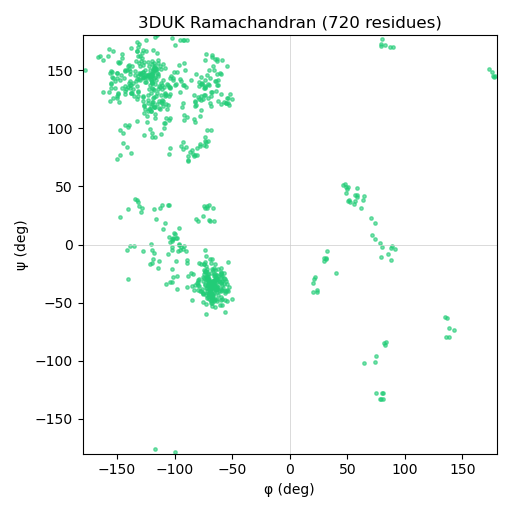22 C CA . ALA C 1 70 ? 23.385 52.472 60.849 1.00 62.62 69 ALA C CA 1
ATOM 2423 C C . ALA C 1 70 ? 23.101 50.994 60.580 1.00 62.68 69 ALA C C 1
ATOM 2424 O O . ALA C 1 70 ? 22.157 50.650 59.867 1.00 60.21 69 ALA C O 1
ATOM 2426 N N . LYS C 1 71 ? 23.913 50.128 61.177 1.00 67.79 70 LYS C N 1
ATOM 2427 C CA . LYS C 1 71 ? 23.839 48.692 60.921 1.00 70.90 70 LYS C CA 1
ATOM 2428 C C . LYS C 1 71 ? 22.452 48.102 61.178 1.00 70.82 70 LYS C C 1
ATOM 2429 O O . LYS C 1 71 ? 22.050 47.147 60.514 1.00 69.05 70 LYS C O 1
ATOM 2431 N N . ASN C 1 72 ? 21.724 48.665 62.137 1.00 72.94 71 ASN C N 1
ATOM 2432 C CA . ASN C 1 72 ? 20.436 48.106 62.543 1.00 73.80 71 ASN C CA 1
ATOM 2433 C C . ASN C 1 72 ? 19.235 48.768 61.873 1.00 69.66 71 ASN C C 1
ATOM 2434 O O . ASN C 1 72 ? 18.096 48.578 62.303 1.00 67.53 71 ASN C O 1
ATOM 2439 N N . VAL C 1 73 ? 19.487 49.537 60.822 1.00 69.03 72 VAL C N 1
ATOM 2440 C CA . VAL C 1 73 ? 18.436 50.332 60.208 1.00 65.01 72 VAL C CA 1
ATOM 2441 C C . VAL C 1 73 ? 17.551 49.491 59.304 1.00 63.23 72 VAL C C 1
ATOM 2442 O O . VAL C 1 73 ? 18.035 48.661 58.532 1.00 64.45 72 VAL C O 1
ATOM 2446 N N . GLN C 1 74 ? 16.245 49.713 59.415 1.00 56.52 73 GLN C N 1
ATOM 2447 C CA . GLN C 1 74 ? 15.271 49.100 58.524 1.00 55.40 73 GLN C CA 1
ATOM 2448 C C . GLN C 1 74 ? 14.557 50.191 57.734 1.00 55.73 73 GLN C C 1
ATOM 2449 O O . GLN C 1 74 ? 13.817 50.991 58.296 1.00 53.42 73 GLN C O 1
ATOM 2455 N N . SER C 1 75 ? 14.793 50.227 56.428 1.00 62.73 74 SER C N 1
ATOM 2456 C CA . SER C 1 75 ? 14.221 51.264 55.580 1.00 63.03 74 SER C CA 1
ATOM 2457 C C . SER C 1 75 ? 13.350 50.657 54.486 1.00 59.81 74 SER C C 1
ATOM 2458 O O . SER C 1 75 ? 13.669 49.610 53.924 1.00 59.56 74 SER C O 1
ATOM 2461 N N . ARG C 1 76 ? 12.244 51.332 54.192 1.00 52.89 75 ARG C N 1
ATOM 2462 C CA . ARG C 1 76 ? 11.258 50.829 53.253 1.00 51.58 75 ARG C CA 1
ATOM 2463 C C . ARG C 1 76 ? 10.776 51.963 52.370 1.00 47.87 75 ARG C C 1
ATOM 2464 O O . ARG C 1 76 ? 10.504 53.058 52.855 1.00 45.56 75 ARG C O 1
ATOM 2472 N N . ILE C 1 77 ? 10.652 51.692 51.076 1.00 48.01 76 ILE C N 1
ATOM 2473 C CA . ILE C 1 77 ? 9.976 52.602 50.165 1.00 47.34 76 ILE C CA 1
ATOM 2474 C C . ILE C 1 77 ? 8.472 52.358 50.250 1.00 47.25 76 ILE C C 1
ATOM 2475 O O . ILE C 1 77 ? 8.013 51.223 50.141 1.00 48.46 76 ILE C O 1
ATOM 2480 N N . THR C 1 78 ? 7.707 53.424 50.449 1.00 46.06 77 THR C N 1
ATOM 2481 C CA . THR C 1 78 ? 6.264 53.304 50.621 1.00 46.82 77 THR C CA 1
ATOM 2482 C C . THR C 1 78 ? 5.489 54.039 49.535 1.00 45.09 77 THR C C 1
ATOM 2483 O O . THR C 1 78 ? 4.281 53.867 49.403 1.00 44.01 77 THR C O 1
ATOM 2487 N N . ASN C 1 79 ? 6.177 54.864 48.760 1.00 45.06 78 ASN C N 1
ATOM 2488 C CA . ASN C 1 79 ? 5.514 55.619 47.717 1.00 46.92 78 ASN C CA 1
ATOM 2489 C C . ASN C 1 79 ? 6.483 56.003 46.610 1.00 45.44 78 ASN C C 1
ATOM 2490 O O . ASN C 1 79 ? 7.596 56.450 46.863 1.00 43.31 78 ASN C O 1
ATOM 2495 N N . ILE C 1 80 ? 6.045 55.813 45.375 1.00 49.49 79 ILE C N 1
ATOM 2496 C CA . ILE C 1 80 ? 6.803 56.226 44.205 1.00 51.03 79 ILE C CA 1
ATOM 2497 C C . ILE C 1 80 ? 5.802 56.779 43.206 1.00 50.10 79 ILE C C 1
ATOM 2498 O O . ILE C 1 80 ? 5.086 56.022 42.555 1.00 50.45 79 ILE C O 1
ATOM 2503 N N . ASP C 1 81 ? 5.723 58.104 43.129 1.00 50.01 80 ASP C N 1
ATOM 2504 C CA . ASP C 1 81 ? 4.830 58.785 42.196 1.00 50.25 80 ASP C CA 1
ATOM 2505 C C . ASP C 1 81 ? 5.641 59.335 41.023 1.00 49.80 80 ASP C C 1
ATOM 2506 O O . ASP C 1 81 ? 6.398 60.293 41.179 1.00 47.47 80 ASP C O 1
ATOM 2511 N N . ILE C 1 82 ? 5.482 58.731 39.848 1.00 50.48 81 ILE C N 1
ATOM 2512 C CA . ILE C 1 82 ? 6.289 59.106 38.695 1.00 52.38 81 ILE C CA 1
ATOM 2513 C C . ILE C 1 82 ? 5.464 59.802 37.617 1.00 53.10 81 ILE C C 1
ATOM 2514 O O . ILE C 1 82 ? 4.378 59.349 37.261 1.00 51.45 81 ILE C O 1
ATOM 2519 N N . VAL C 1 83 ? 5.997 60.906 37.097 1.00 57.68 82 VAL C N 1
ATOM 2520 C CA . VAL C 1 83 ? 5.340 61.646 36.024 1.00 58.40 82 VAL C CA 1
ATOM 2521 C C . VAL C 1 83 ? 6.361 62.096 34.978 1.00 56.18 82 VAL C C 1
ATOM 2522 O O . VAL C 1 83 ? 6.801 63.248 34.959 1.00 57.39 82 VAL C O 1
ATOM 2526 N N . GLY C 1 84 ? 6.747 61.157 34.120 1.00 48.95 83 GLY C N 1
ATOM 2527 C CA . GLY C 1 84 ? 7.547 61.460 32.949 1.00 47.56 83 GLY C CA 1
ATOM 2528 C C . GLY C 1 84 ? 9.031 61.587 33.220 1.00 49.27 83 GLY C C 1
ATOM 2529 O O . GLY C 1 84 ? 9.792 60.629 33.060 1.00 49.25 83 GLY C O 1
ATOM 2530 N N . THR C 1 85 ? 9.439 62.784 33.629 1.00 51.55 84 THR C N 1
ATOM 2531 C CA . THR C 1 85 ? 10.849 63.099 33.794 1.00 54.51 84 THR C CA 1
ATOM 2532 C C . THR C 1 85 ? 11.169 63.516 35.219 1.00 52.10 84 THR C C 1
ATOM 2533 O O . THR C 1 85 ? 12.311 63.837 35.532 1.00 50.87 84 THR C O 1
ATOM 2537 N N . VAL C 1 86 ? 10.154 63.517 36.075 1.00 53.79 85 VAL C N 1
ATOM 2538 C CA . VAL C 1 86 ? 10.336 63.838 37.488 1.00 54.00 85 VAL C CA 1
ATOM 2539 C C . VAL C 1 86 ? 9.506 62.874 38.331 1.00 50.74 85 VAL C C 1
ATOM 2540 O O . VAL C 1 86 ? 8.677 62.140 37.803 1.00 48.52 85 VAL C O 1
ATOM 2544 N N . ALA C 1 87 ? 9.722 62.880 39.642 1.00 48.37 86 ALA C N 1
ATOM 2545 C CA . ALA C 1 87 ? 9.004 61.958 40.513 1.00 47.86 86 ALA C CA 1
ATOM 2546 C C . ALA C 1 87 ? 9.143 62.330 41.988 1.00 47.96 86 ALA C C 1
ATOM 2547 O O . ALA C 1 87 ? 10.025 63.094 42.371 1.00 45.61 86 ALA C O 1
ATOM 2549 N N . HIS C 1 88 ? 8.235 61.793 42.797 1.00 50.93 87 HIS C N 1
ATOM 2550 C CA . HIS C 1 88 ? 8.298 61.892 44.247 1.00 50.49 87 HIS C CA 1
ATOM 2551 C C . HIS C 1 88 ? 8.403 60.482 44.811 1.00 50.08 87 HIS C C 1
ATOM 2552 O O . HIS C 1 88 ? 7.921 59.532 44.199 1.00 49.40 87 HIS C O 1
ATOM 2559 N N . ALA C 1 89 ? 9.038 60.344 45.969 1.00 51.14 88 ALA C N 1
ATOM 2560 C CA . ALA C 1 89 ? 9.189 59.043 46.610 1.00 50.30 88 ALA C CA 1
ATOM 2561 C C . ALA C 1 89 ? 9.285 59.215 48.115 1.00 51.61 88 ALA C C 1
ATOM 2562 O O . ALA C 1 89 ? 9.913 60.153 48.599 1.00 53.47 88 ALA C O 1
ATOM 2564 N N . ARG C 1 90 ? 8.652 58.309 48.851 1.00 50.18 89 ARG C N 1
ATOM 2565 C CA . ARG C 1 90 ? 8.717 58.322 50.303 1.00 50.39 89 ARG C CA 1
ATOM 2566 C C . ARG C 1 90 ? 9.437 57.073 50.798 1.00 49.88 89 ARG C C 1
ATOM 2567 O O . ARG C 1 90 ? 9.349 56.010 50.183 1.00 47.73 89 ARG C O 1
ATOM 2575 N N . VAL C 1 91 ? 10.154 57.224 51.907 1.00 54.74 90 VAL C N 1
ATOM 2576 C CA . VAL C 1 91 ? 10.904 56.133 52.516 1.00 58.74 90 VAL C CA 1
ATOM 2577 C C . VAL C 1 91 ? 10.803 56.263 54.030 1.00 58.70 90 VAL C C 1
ATOM 2578 O O . VAL C 1 91 ? 10.951 57.353 54.574 1.00 58.67 90 VAL C O 1
ATOM 2582 N N . GLU C 1 92 ? 10.520 55.153 54.701 1.00 59.18 91 GLU C N 1
ATOM 2583 C CA . GLU C 1 92 ? 10.451 55.127 56.157 1.00 58.77 91 GLU C CA 1
ATOM 2584 C C . GLU C 1 92 ? 11.667 54.395 56.699 1.00 60.67 91 GLU C C 1
ATOM 2585 O O . GLU C 1 92 ? 11.967 53.284 56.269 1.00 61.13 91 GLU C O 1
ATOM 2591 N N . ALA C 1 93 ? 12.361 55.021 57.645 1.00 59.35 92 ALA C N 1
ATOM 2592 C CA . ALA C 1 93 ? 13.511 54.403 58.298 1.00 55.87 92 ALA C CA 1
ATOM 2593 C C . ALA C 1 93 ? 13.255 54.225 59.791 1.00 51.72 92 ALA C C 1
ATOM 2594 O O . ALA C 1 93 ? 12.600 55.053 60.422 1.00 48.58 92 ALA C O 1
ATOM 2596 N N . GLU C 1 94 ? 13.770 53.127 60.340 1.00 52.11 93 GLU C N 1
ATOM 2597 C CA . GLU C 1 94 ? 13.714 52.867 61.775 1.00 54.26 93 GLU C CA 1
ATOM 2598 C C . GLU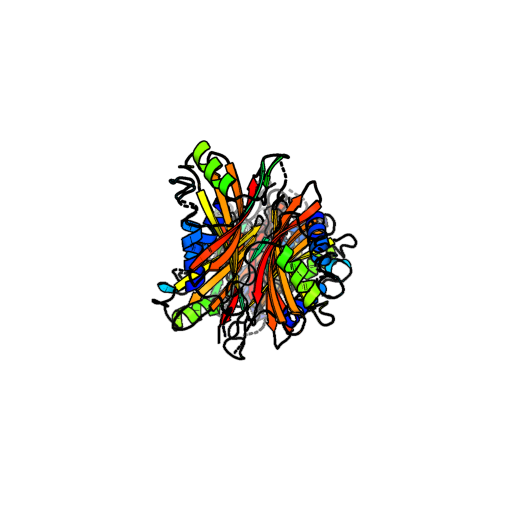 C 1 94 ? 15.074 52.391 62.289 1.00 57.72 93 GLU C C 1
ATOM 2599 O O . GLU C 1 94 ? 15.833 51.755 61.560 1.00 57.99 93 GLU C O 1
ATOM 2605 N N . ASN C 1 95 ? 15.370 52.719 63.545 1.00 59.70 94 ASN C N 1
ATOM 2606 C CA . ASN C 1 95 ? 16.647 52.388 64.173 1.00 60.47 94 ASN C CA 1
ATOM 2607 C C . ASN C 1 95 ? 17.839 52.839 63.330 1.00 60.55 94 ASN C C 1
ATOM 2608 O O . ASN C 1 95 ? 18.843 52.132 63.224 1.00 63.40 94 ASN C O 1
ATOM 2613 N N . TRP C 1 96 ? 17.714 54.011 62.713 1.00 58.40 95 TRP C N 1
ATOM 2614 C CA . TRP C 1 96 ? 18.844 54.638 62.045 1.00 58.29 95 TRP C CA 1
ATOM 2615 C C . TRP C 1 96 ? 19.685 55.253 63.138 1.00 57.77 95 TRP C C 1
ATOM 2616 O O . TRP C 1 96 ? 19.536 56.436 63.431 1.00 51.88 95 TRP C O 1
ATOM 2627 N N . THR C 1 97 ? 20.562 54.448 63.735 1.00 64.45 96 THR C N 1
ATOM 2628 C CA . THR C 1 97 ? 21.251 54.815 64.976 1.00 67.54 96 THR C CA 1
ATOM 2629 C C . THR C 1 97 ? 20.243 55.318 66.012 1.00 62.31 96 THR C C 1
ATOM 2630 O O . THR C 1 97 ? 20.436 56.364 66.636 1.00 62.54 96 THR C O 1
ATOM 2634 N N . ASN C 1 98 ? 19.160 54.556 66.164 1.00 56.23 97 ASN C N 1
ATOM 2635 C CA . ASN C 1 98 ? 18.131 54.802 67.175 1.00 55.02 97 ASN C CA 1
ATOM 2636 C C . ASN C 1 98 ? 17.152 55.918 66.813 1.00 53.44 97 ASN C C 1
ATOM 2637 O O . ASN C 1 98 ? 16.243 56.224 67.587 1.00 54.83 97 ASN C O 1
ATOM 2642 N N . PHE C 1 99 ? 17.329 56.511 65.636 1.00 53.94 98 PHE C N 1
ATOM 2643 C CA . PHE C 1 99 ? 16.402 57.526 65.138 1.00 58.50 98 PHE C CA 1
ATOM 2644 C C . PHE C 1 99 ? 15.308 56.889 64.283 1.00 60.89 98 PHE C C 1
ATOM 2645 O O . PHE C 1 99 ? 15.489 55.804 63.734 1.00 62.60 98 PHE C O 1
ATOM 2653 N N . LYS C 1 100 ? 14.172 57.572 64.178 1.00 59.86 99 LYS C N 1
ATOM 2654 C CA . LYS C 1 100 ? 13.085 57.142 63.307 1.00 55.74 99 LYS C CA 1
ATOM 2655 C C . LYS C 1 100 ? 12.768 58.285 62.363 1.00 52.57 99 LYS C C 1
ATOM 2656 O O . LYS C 1 100 ? 12.241 59.306 62.790 1.00 52.75 99 LYS C O 1
ATOM 2662 N N . PHE C 1 101 ? 13.092 58.111 61.085 1.00 52.79 100 PHE C N 1
ATOM 2663 C CA . PHE C 1 101 ? 12.906 59.162 60.091 1.00 56.17 100 PHE C CA 1
ATOM 2664 C C . PHE C 1 101 ? 11.759 58.866 59.116 1.00 58.98 100 PHE C C 1
ATOM 2665 O O . PHE C 1 101 ? 11.437 57.706 58.837 1.00 58.02 100 PHE C O 1
ATOM 2673 N N . SER C 1 102 ? 11.154 59.930 58.594 1.00 57.54 101 SER C N 1
ATOM 2674 C CA . SER C 1 102 ? 10.289 59.830 57.429 1.00 53.97 101 SER C CA 1
ATOM 2675 C C . SER C 1 102 ? 10.912 60.693 56.341 1.00 51.30 101 SER C C 1
ATOM 2676 O O . SER C 1 102 ? 11.131 61.886 56.539 1.00 47.56 101 SER C O 1
ATOM 2679 N N . ASP C 1 103 ? 11.208 60.081 55.199 1.00 54.38 102 ASP C N 1
ATOM 2680 C CA . ASP C 1 103 ? 11.886 60.772 54.106 1.00 58.62 102 ASP C CA 1
ATOM 2681 C C . ASP C 1 103 ? 10.954 61.047 52.932 1.00 55.04 102 ASP C C 1
ATOM 2682 O O . ASP C 1 103 ? 10.247 60.162 52.457 1.00 55.69 102 ASP C O 1
ATOM 2687 N N . LEU C 1 104 ? 10.965 62.293 52.476 1.00 49.41 103 LEU C N 1
ATOM 2688 C CA . LEU C 1 104 ? 10.243 62.697 51.284 1.00 48.21 103 LEU C CA 1
ATOM 2689 C C . LEU C 1 104 ? 11.257 63.098 50.219 1.00 50.48 103 LEU C C 1
ATOM 2690 O O . LEU C 1 104 ? 12.228 63.798 50.513 1.00 53.07 103 LEU C O 1
ATOM 2695 N N . PHE C 1 105 ? 11.030 62.660 48.985 1.00 51.39 104 PHE C N 1
ATOM 2696 C CA . PHE C 1 105 ? 12.009 62.843 47.918 1.00 54.71 104 PHE C CA 1
ATOM 2697 C C . PHE C 1 105 ? 11.408 63.453 46.665 1.00 53.55 104 PHE C C 1
ATOM 2698 O O . PHE C 1 105 ? 10.250 63.228 46.339 1.00 50.92 104 PHE C O 1
ATOM 2706 N N . LEU C 1 106 ? 12.214 64.244 45.974 1.00 57.36 105 LEU C N 1
ATOM 2707 C CA . LEU C 1 106 ? 11.933 64.603 44.598 1.00 58.46 105 LEU C CA 1
ATOM 2708 C C . LEU C 1 106 ? 13.109 64.079 43.797 1.00 58.99 105 LEU C C 1
ATOM 2709 O O . LEU C 1 106 ? 14.251 64.156 44.243 1.00 60.89 105 LEU C O 1
ATOM 2714 N N . LEU C 1 107 ? 12.825 63.513 42.634 1.00 56.84 106 LEU C N 1
ATOM 2715 C CA . LEU C 1 107 ? 13.860 62.938 41.800 1.00 56.77 106 LEU C CA 1
ATOM 2716 C C . LEU C 1 107 ? 13.746 63.467 40.380 1.00 58.74 106 LEU C C 1
ATOM 2717 O O . LEU C 1 107 ? 12.683 63.926 39.957 1.00 58.37 106 LEU C O 1
ATOM 2722 N N . LEU C 1 108 ? 14.853 63.389 39.650 1.00 58.29 107 LEU C N 1
ATOM 2723 C CA . LEU C 1 108 ? 14.917 63.870 38.280 1.00 60.84 107 LEU C CA 1
ATOM 2724 C C . LEU C 1 108 ? 15.564 62.805 37.398 1.00 59.31 107 LEU C C 1
ATOM 2725 O O . LEU C 1 108 ? 16.644 62.306 37.706 1.00 59.35 107 LEU C O 1
ATOM 2730 N N . LYS C 1 109 ? 14.897 62.445 36.306 1.00 58.79 108 LYS C N 1
ATOM 2731 C CA . LYS C 1 109 ? 15.494 61.547 35.321 1.00 58.58 108 LYS C CA 1
ATOM 2732 C C . LYS C 1 109 ? 16.543 62.316 34.517 1.00 64.44 108 LYS C C 1
ATOM 2733 O O . LYS C 1 109 ? 16.254 62.859 33.451 1.00 57.18 108 LYS C O 1
ATOM 2739 N N . LEU C 1 110 ? 17.758 62.373 35.052 1.00 78.48 109 LEU C N 1
ATOM 2740 C CA . LEU C 1 110 ? 18.839 63.132 34.436 1.00 88.21 109 LEU C CA 1
ATOM 2741 C C . LEU C 1 110 ? 19.536 62.332 33.339 1.00 84.99 109 LEU C C 1
ATOM 2742 O O . LEU C 1 110 ? 20.272 61.384 33.619 1.00 88.29 109 LEU C O 1
ATOM 2747 N N . ASP C 1 111 ? 19.299 62.720 32.090 1.00 74.61 110 ASP C N 1
ATOM 2748 C CA . ASP C 1 111 ? 19.923 62.060 30.950 1.00 66.70 110 ASP C CA 1
ATOM 2749 C C . ASP C 1 111 ? 19.573 60.571 30.915 1.00 62.17 110 ASP C C 1
ATOM 2750 O O . ASP C 1 111 ? 20.434 59.724 30.664 1.00 57.71 110 ASP C O 1
ATOM 2752 N N . GLY C 1 112 ? 18.306 60.260 31.175 1.00 66.10 111 GLY C N 1
ATOM 2753 C CA . GLY C 1 112 ? 17.804 58.901 31.056 1.00 65.98 111 GLY C CA 1
ATOM 2754 C C . GLY C 1 112 ? 17.951 58.047 32.302 1.00 66.17 111 GLY C C 1
ATOM 2755 O O . GLY C 1 112 ? 17.504 56.898 32.324 1.00 66.16 111 GLY C O 1
ATOM 2756 N N . LYS C 1 113 ? 18.571 58.600 33.342 1.00 66.52 112 LYS C N 1
ATOM 2757 C CA . LYS C 1 113 ? 18.810 57.848 34.570 1.00 68.33 112 LYS C CA 1
ATOM 2758 C C . LYS C 1 113 ? 18.382 58.664 35.784 1.00 61.91 112 LYS C C 1
ATOM 2759 O O . LYS C 1 113 ? 18.732 59.839 35.906 1.00 59.84 112 LYS C O 1
ATOM 2763 N N . TRP C 1 114 ? 17.627 58.033 36.682 1.00 58.33 113 TRP C N 1
ATOM 2764 C CA . TRP C 1 114 ? 17.054 58.724 37.836 1.00 55.58 113 TRP C CA 1
ATOM 2765 C C . TRP C 1 114 ? 18.079 59.066 38.919 1.00 56.72 113 TRP C C 1
ATOM 2766 O O . TRP C 1 114 ? 18.987 58.288 39.213 1.00 56.88 113 TRP C O 1
ATOM 2777 N N . THR C 1 115 ? 17.908 60.243 39.511 1.00 61.78 114 THR C N 1
ATOM 2778 C CA . THR C 1 115 ? 18.735 60.679 40.628 1.00 64.31 114 THR C CA 1
ATOM 2779 C C . THR C 1 115 ? 17.927 61.593 41.537 1.00 61.04 114 THR C C 1
ATOM 2780 O O . THR C 1 115 ? 17.052 62.323 41.082 1.00 60.51 114 THR C O 1
ATOM 2784 N N . ILE C 1 116 ? 18.224 61.542 42.827 1.00 58.89 115 ILE C N 1
ATOM 2785 C CA . ILE C 1 116 ? 17.548 62.377 43.805 1.00 58.12 115 ILE C CA 1
ATOM 2786 C C . ILE C 1 116 ? 18.047 63.809 43.703 1.00 57.59 115 ILE C C 1
ATOM 2787 O O . ILE C 1 116 ? 19.252 64.053 43.739 1.00 58.60 115 ILE C O 1
ATOM 2792 N N . VAL C 1 117 ? 17.123 64.759 43.590 1.00 50.62 116 VAL C N 1
ATOM 2793 C CA . VAL C 1 117 ? 17.490 66.174 43.555 1.00 50.66 116 VAL C CA 1
ATOM 2794 C C . VAL C 1 117 ? 17.119 66.883 44.860 1.00 52.10 116 VAL C C 1
ATOM 2795 O O . VAL C 1 117 ? 17.830 67.786 45.299 1.00 50.20 116 VAL C O 1
ATOM 2799 N N . ASN C 1 118 ? 16.015 66.472 45.483 1.00 62.54 117 ASN C N 1
ATOM 2800 C CA . ASN C 1 118 ? 15.563 67.101 46.730 1.00 65.10 117 ASN C CA 1
ATOM 2801 C C . ASN C 1 118 ? 15.193 66.101 47.825 1.00 62.57 117 ASN C C 1
ATOM 2802 O O . ASN C 1 118 ? 14.607 65.052 47.556 1.00 61.02 117 ASN C O 1
ATOM 2807 N N . LYS C 1 119 ? 15.521 66.450 49.064 1.00 57.70 118 LYS C N 1
ATOM 2808 C CA . LYS C 1 119 ? 15.216 65.607 50.210 1.00 56.26 118 LYS C CA 1
ATOM 2809 C C . LYS C 1 119 ? 14.763 66.456 51.387 1.00 53.83 118 LYS C C 1
ATOM 2810 O O . LYS C 1 119 ? 15.354 67.492 51.679 1.00 52.50 118 LYS C O 1
ATOM 2816 N N . VAL C 1 120 ? 13.697 66.021 52.047 1.00 56.26 119 VAL C N 1
ATOM 2817 C CA . VAL C 1 120 ? 13.268 66.617 53.308 1.00 56.66 119 VAL C CA 1
ATOM 2818 C C . VAL C 1 120 ? 12.826 65.483 54.225 1.00 53.95 119 VAL C C 1
ATOM 2819 O O . VAL C 1 120 ? 12.398 64.441 53.750 1.00 51.71 119 VAL C O 1
ATOM 2823 N N . PHE C 1 121 ? 12.958 65.672 55.534 1.00 57.36 120 PHE C N 1
ATOM 2824 C CA . PHE C 1 121 ? 12.660 64.605 56.483 1.00 59.02 120 PHE C CA 1
ATOM 2825 C C . PHE C 1 121 ? 12.101 65.137 57.801 1.00 59.11 120 PHE C C 1
ATOM 2826 O O . PHE C 1 121 ? 12.324 66.294 58.165 1.00 59.18 120 PHE C O 1
ATOM 2834 N N . HIS C 1 122 ? 11.383 64.272 58.513 1.00 55.41 121 HIS C N 1
ATOM 2835 C CA . HIS C 1 122 ? 10.868 64.583 59.839 1.00 54.30 121 HIS C CA 1
ATOM 2836 C C . HIS C 1 122 ? 11.420 63.585 60.832 1.00 53.87 121 HIS C C 1
ATOM 2837 O O . HIS C 1 122 ? 11.187 62.381 60.702 1.00 51.22 121 HIS C O 1
ATOM 2844 N N . LEU C 1 123 ? 12.163 64.084 61.817 1.00 56.69 122 LEU C N 1
ATOM 2845 C CA . LEU C 1 123 ? 12.633 63.247 62.919 1.00 58.29 122 LEU C CA 1
ATOM 2846 C C . LEU C 1 123 ? 11.503 63.000 63.911 1.00 58.24 122 LEU C C 1
ATOM 2847 O O . LEU C 1 123 ? 11.012 63.932 64.548 1.00 59.67 122 LEU C O 1
ATOM 2852 N N . HIS C 1 124 ? 11.095 61.741 64.035 1.00 57.47 123 HIS C N 1
ATOM 2853 C CA . HIS C 1 124 ? 9.999 61.367 64.923 1.00 56.70 123 HIS C CA 1
ATOM 2854 C C . HIS C 1 124 ? 10.365 61.529 66.393 1.00 58.73 123 HIS C C 1
ATOM 2855 O O . HIS C 1 124 ? 11.420 61.072 66.842 1.00 56.94 123 HIS C O 1
ATOM 2862 N N . ALA C 1 125 ? 9.483 62.189 67.137 1.00 58.92 124 ALA C N 1
ATOM 2863 C CA . ALA C 1 125 ? 9.699 62.435 68.559 1.00 64.14 124 ALA C CA 1
ATOM 2864 C C . ALA C 1 125 ? 9.588 61.140 69.353 1.00 68.58 124 ALA C C 1
ATOM 2865 O O . ALA C 1 125 ? 8.679 60.338 69.128 1.00 66.92 124 ALA C O 1
ATOM 2868 N N . GLY D 1 1 ? -8.711 54.444 22.103 1.00 62.53 0 GLY D N 1
ATOM 2869 C CA . GLY D 1 1 ? -7.867 54.154 23.289 1.00 57.51 0 GLY D CA 1
ATOM 2870 C C . GLY D 1 1 ? -7.849 55.349 24.215 1.00 53.85 0 GLY D C 1
ATOM 2871 O O . GLY D 1 1 ? -7.711 56.486 23.765 1.00 52.53 0 GLY D O 1
ATOM 2880 N N . SER D 1 3 ? -6.480 57.762 27.298 1.00 48.98 2 SER D N 1
ATOM 2881 C CA . SER D 1 3 ? -5.267 58.243 27.953 1.00 52.45 2 SER D CA 1
ATOM 2882 C C . SER D 1 3 ? -5.453 58.255 29.474 1.00 54.12 2 SER D C 1
ATOM 2883 O O . SER D 1 3 ? -6.555 58.497 29.961 1.00 52.64 2 SER D O 1
ATOM 2886 N N . VAL D 1 4 ? -4.377 57.993 30.217 1.00 57.13 3 VAL D N 1
ATOM 2887 C CA . VAL D 1 4 ? -4.415 58.050 31.682 1.00 53.65 3 VAL D CA 1
ATOM 2888 C C . VAL D 1 4 ? -3.791 59.344 32.193 1.00 49.61 3 VAL D C 1
ATOM 2889 O O . VAL D 1 4 ? -3.623 59.523 33.398 1.00 46.60 3 VAL D O 1
ATOM 2893 N N . LYS D 1 5 ? -3.433 60.232 31.267 1.00 49.56 4 LYS D N 1
ATOM 2894 C CA . LYS D 1 5 ? -2.923 61.554 31.616 1.00 51.99 4 LYS D CA 1
ATOM 2895 C C . LYS D 1 5 ? -3.937 62.253 32.509 1.00 55.16 4 LYS D C 1
ATOM 2896 O O . LYS D 1 5 ? -5.092 62.428 32.123 1.00 58.16 4 LYS D O 1
ATOM 2902 N N . VAL D 1 6 ? -3.511 62.641 33.706 1.00 55.64 5 VAL D N 1
ATOM 2903 C CA . VAL D 1 6 ? -4.420 63.208 34.698 1.00 53.52 5 VAL D CA 1
ATOM 2904 C C . VAL D 1 6 ? -4.902 64.587 34.269 1.00 49.01 5 VAL D C 1
ATOM 2905 O O . VAL D 1 6 ? -4.097 65.491 34.049 1.00 46.78 5 VAL D O 1
ATOM 2909 N N . SER D 1 7 ? -6.219 64.744 34.150 1.00 47.19 6 SER D N 1
ATOM 2910 C CA . SER D 1 7 ? -6.797 66.000 33.677 1.00 51.06 6 SER D CA 1
ATOM 2911 C C . SER D 1 7 ? -7.526 66.750 34.783 1.00 51.58 6 SER D C 1
ATOM 2912 O O . SER D 1 7 ? -7.978 66.161 35.765 1.00 50.08 6 SER D O 1
ATOM 2915 N N . VAL D 1 8 ? -7.639 68.062 34.612 1.00 55.09 7 VAL D N 1
ATOM 2916 C CA . VAL D 1 8 ? -8.379 68.890 35.551 1.00 54.92 7 VAL D CA 1
ATOM 2917 C C . VAL D 1 8 ? -9.856 68.506 35.498 1.00 56.48 7 VAL D C 1
ATOM 2918 O O . VAL D 1 8 ? -10.581 68.655 36.480 1.00 56.09 7 VAL D O 1
ATOM 2922 N N . ASP D 1 9 ? -10.290 67.995 34.349 1.00 56.78 8 ASP D N 1
ATOM 2923 C CA . ASP D 1 9 ? -11.660 67.523 34.185 1.00 60.77 8 ASP D CA 1
ATOM 2924 C C . ASP D 1 9 ? -11.949 66.414 35.192 1.00 55.76 8 ASP D C 1
ATOM 2925 O O . ASP D 1 9 ? -12.929 66.473 35.935 1.00 51.67 8 ASP D O 1
ATOM 2930 N N . ASP D 1 10 ? -11.083 65.406 35.217 1.00 54.31 9 ASP D N 1
ATOM 2931 C CA . ASP D 1 10 ? -11.288 64.248 36.079 1.00 52.52 9 ASP D CA 1
ATOM 2932 C C . ASP D 1 10 ? -11.101 64.592 37.549 1.00 52.18 9 ASP D C 1
ATOM 2933 O O . ASP D 1 10 ? -11.783 64.047 38.413 1.00 49.86 9 ASP D O 1
ATOM 2938 N N . ILE D 1 11 ? -10.188 65.508 37.830 1.00 55.60 10 ILE D N 1
ATOM 2939 C CA . ILE D 1 11 ? -10.005 65.979 39.184 1.00 56.92 10 ILE D CA 1
ATOM 2940 C C . ILE D 1 11 ? -11.318 66.582 39.669 1.00 55.62 10 ILE D C 1
ATOM 2941 O O . ILE D 1 11 ? -11.766 66.302 40.775 1.00 56.72 10 ILE D O 1
ATOM 2946 N N . ASP D 1 12 ? -11.945 67.390 38.820 1.00 48.83 11 ASP D N 1
ATOM 2947 C CA . ASP D 1 12 ? -13.185 68.075 39.190 1.00 49.02 11 ASP D CA 1
ATOM 2948 C C . ASP D 1 12 ? -14.362 67.126 39.334 1.00 48.31 11 ASP D C 1
ATOM 2949 O O . ASP D 1 12 ? -15.237 67.341 40.170 1.00 47.40 11 ASP D O 1
ATOM 2954 N N . GLY D 1 13 ? -14.388 66.087 38.505 1.00 49.54 12 GLY D N 1
ATOM 2955 C CA . GLY D 1 13 ? -15.465 65.117 38.531 1.00 49.69 12 GLY D CA 1
ATOM 2956 C C . GLY D 1 13 ? -15.439 64.333 39.821 1.00 48.03 12 GLY D C 1
ATOM 2957 O O . GLY D 1 13 ? -16.479 64.080 40.433 1.00 46.43 12 GLY D O 1
ATOM 2958 N N . ILE D 1 14 ? -14.230 63.955 40.229 1.00 50.07 13 ILE D N 1
ATOM 2959 C CA . ILE D 1 14 ? -14.021 63.219 41.466 1.00 50.12 13 ILE D CA 1
ATOM 2960 C C . ILE D 1 14 ? -14.294 64.110 42.666 1.00 50.25 13 ILE D C 1
ATOM 2961 O O . ILE D 1 14 ? -14.948 63.691 43.614 1.00 51.21 13 ILE D O 1
ATOM 2966 N N . THR D 1 15 ? -13.799 65.343 42.607 1.00 47.78 14 THR D N 1
ATOM 2967 C CA . THR D 1 15 ? -14.027 66.321 43.660 1.00 48.84 14 THR D CA 1
ATOM 2968 C C . THR D 1 15 ? -15.522 66.513 43.884 1.00 47.89 14 THR D C 1
ATOM 2969 O O . THR D 1 15 ? -15.981 66.634 45.022 1.00 46.75 14 THR D O 1
ATOM 2973 N N . GLU D 1 16 ? -16.268 66.525 42.784 1.00 45.08 15 GLU D N 1
ATOM 2974 C CA . GLU D 1 16 ? -17.691 66.820 42.798 1.00 48.64 15 GLU D CA 1
ATOM 2975 C C . GLU D 1 16 ? -18.468 65.735 43.530 1.00 48.03 15 GLU D C 1
ATOM 2976 O O . GLU D 1 16 ? -19.305 66.034 44.378 1.00 48.12 15 GLU D O 1
ATOM 2982 N N . VAL D 1 17 ? -18.186 64.475 43.211 1.00 51.19 16 VAL D N 1
ATOM 2983 C CA . VAL D 1 17 ? -18.856 63.364 43.874 1.00 51.28 16 VAL D CA 1
ATOM 2984 C C . VAL D 1 17 ? -18.433 63.295 45.341 1.00 48.94 16 VAL D C 1
ATOM 2985 O O . VAL D 1 17 ? -19.243 63.007 46.219 1.00 46.75 16 VAL D O 1
ATOM 2989 N N . LEU D 1 18 ? -17.163 63.577 45.605 1.00 50.15 17 LEU D N 1
ATOM 2990 C CA . LEU D 1 18 ? -16.655 63.594 46.969 1.00 49.77 17 LEU D CA 1
ATOM 2991 C C . LEU D 1 18 ? -17.363 64.676 47.784 1.00 49.37 17 LEU D C 1
ATOM 2992 O O . LEU D 1 18 ? -17.644 64.485 48.967 1.00 48.92 17 LEU D O 1
ATOM 2997 N N . ASN D 1 19 ? -17.666 65.798 47.136 1.00 48.60 18 ASN D N 1
ATOM 2998 C CA . ASN D 1 19 ? -18.403 66.887 47.763 1.00 52.07 18 ASN D CA 1
ATOM 2999 C C . ASN D 1 19 ? -19.836 66.470 48.059 1.00 50.59 18 ASN D C 1
ATOM 3000 O O . ASN D 1 19 ? -20.422 66.906 49.040 1.00 50.18 18 ASN D O 1
ATOM 3005 N N . VAL D 1 20 ? -20.405 65.633 47.200 1.00 53.10 19 VAL D N 1
ATOM 3006 C CA . VAL D 1 20 ? -21.752 65.117 47.428 1.00 54.30 19 VAL D CA 1
ATOM 3007 C C . VAL D 1 20 ? -21.801 64.361 48.757 1.00 55.34 19 VAL D C 1
ATOM 3008 O O . VAL D 1 20 ? -22.778 64.453 49.502 1.00 54.74 19 VAL D O 1
ATOM 3012 N N . TYR D 1 21 ? -20.738 63.614 49.040 1.00 56.73 20 TYR D N 1
ATOM 3013 C CA . TYR D 1 21 ? -20.633 62.834 50.269 1.00 57.89 20 TYR D CA 1
ATOM 3014 C C . TYR D 1 21 ? -20.331 63.731 51.474 1.00 55.75 20 TYR D C 1
ATOM 3015 O O . TYR D 1 21 ? -20.952 63.592 52.527 1.00 54.56 20 TYR D O 1
ATOM 3032 N N . ASN D 1 23 ? -20.954 66.832 51.830 1.00 55.94 22 ASN D N 1
ATOM 3033 C CA . ASN D 1 23 ? -22.065 67.751 52.063 1.00 58.79 22 ASN D CA 1
ATOM 3034 C C . ASN D 1 23 ? -23.258 67.053 52.696 1.00 55.91 22 ASN D C 1
ATOM 3035 O O . ASN D 1 23 ? -24.042 67.678 53.408 1.00 57.26 22 ASN D O 1
ATOM 3040 N N . ALA D 1 24 ? -23.394 65.757 52.434 1.00 54.03 23 ALA D N 1
ATOM 3041 C CA . ALA D 1 24 ? -24.438 64.954 53.064 1.00 54.17 23 ALA D CA 1
ATOM 3042 C C . ALA D 1 24 ? -24.020 64.595 54.486 1.00 55.33 23 ALA D C 1
ATOM 3043 O O . ALA D 1 24 ? -24.857 64.439 55.374 1.00 56.22 23 ALA D O 1
ATOM 3045 N N . ALA D 1 25 ? -22.714 64.476 54.704 1.00 54.30 24 ALA D N 1
ATOM 3046 C CA . ALA D 1 25 ? -22.195 64.195 56.029 1.00 54.28 24 ALA D CA 1
ATOM 3047 C C . ALA D 1 25 ? -22.504 65.366 56.946 1.00 54.12 24 ALA D C 1
ATOM 3048 O O . ALA D 1 25 ? -22.805 65.182 58.124 1.00 55.13 24 ALA D O 1
ATOM 3050 N N . GLU D 1 26 ? -22.449 66.571 56.386 1.00 53.56 25 GLU D N 1
ATOM 3051 C CA . GLU D 1 26 ? -22.637 67.795 57.153 1.00 55.57 25 GLU D CA 1
ATOM 3052 C C . GLU D 1 26 ? -24.105 68.194 57.324 1.00 57.03 25 GLU D C 1
ATOM 3053 O O . GLU D 1 26 ? -24.490 68.714 58.376 1.00 58.26 25 GLU D O 1
ATOM 3059 N N . SER D 1 27 ? -24.923 67.943 56.306 1.00 60.31 26 SER D N 1
ATOM 3060 C CA . SER D 1 27 ? -26.252 68.556 56.231 1.00 65.04 26 SER D CA 1
ATOM 3061 C C . SER D 1 27 ? -27.351 67.641 55.691 1.00 65.40 26 SER D C 1
ATOM 3062 O O . SER D 1 27 ? -28.517 68.032 55.656 1.00 67.52 26 SER D O 1
ATOM 3065 N N . GLY D 1 28 ? -26.988 66.436 55.267 1.00 58.18 27 GLY D N 1
ATOM 3066 C CA . GLY D 1 28 ? -27.920 65.585 54.552 1.00 58.11 27 GLY D CA 1
ATOM 3067 C C . GLY D 1 28 ? -28.274 64.279 55.236 1.00 57.95 27 GLY D C 1
ATOM 3068 O O . GLY D 1 28 ? -27.854 64.009 56.363 1.00 58.03 27 GLY D O 1
ATOM 3069 N N . THR D 1 29 ? -29.061 63.468 54.538 1.00 60.74 28 THR D N 1
ATOM 3070 C CA . THR D 1 29 ? -29.475 62.167 55.038 1.00 61.63 28 THR D CA 1
ATOM 3071 C C . THR D 1 29 ? -28.650 61.068 54.377 1.00 60.42 28 THR D C 1
ATOM 3072 O O . THR D 1 29 ? -27.806 61.342 53.522 1.00 59.37 28 THR D O 1
ATOM 3076 N N . GLY D 1 30 ? -28.904 59.826 54.778 1.00 57.10 29 GLY D N 1
ATOM 3077 C CA . GLY D 1 30 ? -28.227 58.678 54.206 1.00 57.86 29 GLY D CA 1
ATOM 3078 C C . GLY D 1 30 ? -28.676 58.384 52.787 1.00 58.90 29 GLY D C 1
ATOM 3079 O O . GLY D 1 30 ? -27.970 57.715 52.031 1.00 57.04 29 GLY D O 1
ATOM 3080 N N . GLU D 1 31 ? -29.859 58.878 52.429 1.00 64.06 30 GLU D N 1
ATOM 3081 C CA . GLU D 1 31 ? -30.379 58.730 51.074 1.00 65.09 30 GLU D CA 1
ATOM 3082 C C . GLU D 1 31 ? -29.736 59.749 50.139 1.00 62.03 30 GLU D C 1
ATOM 3083 O O . GLU D 1 31 ? -29.504 59.471 48.965 1.00 62.42 30 GLU D O 1
ATOM 3089 N N . GLU D 1 32 ? -29.456 60.935 50.663 1.00 60.22 31 GLU D N 1
ATOM 3090 C CA . GLU D 1 32 ? -28.783 61.966 49.887 1.00 58.77 31 GLU D CA 1
ATOM 3091 C C . GLU D 1 32 ? -27.308 61.618 49.741 1.00 56.30 31 GLU D C 1
ATOM 3092 O O . GLU D 1 32 ? -26.688 61.892 48.715 1.00 53.97 31 GLU D O 1
ATOM 3106 N N . SER D 1 34 ? -26.141 58.651 49.532 1.00 52.20 33 SER D N 1
ATOM 3107 C CA . SER D 1 34 ? -26.024 57.484 48.666 1.00 52.58 33 SER D CA 1
ATOM 3108 C C . SER D 1 34 ? -25.941 57.871 47.193 1.00 52.46 33 SER D C 1
ATOM 3109 O O . SER D 1 34 ? -25.735 57.014 46.334 1.00 51.37 33 SER D O 1
ATOM 3112 N N . ALA D 1 35 ? -26.107 59.160 46.907 1.00 55.66 34 ALA D N 1
ATOM 3113 C CA . ALA D 1 35 ? -26.043 59.661 45.539 1.00 56.90 34 ALA D CA 1
ATOM 3114 C C . ALA D 1 35 ? -24.604 59.699 45.039 1.00 56.40 34 ALA D C 1
ATOM 3115 O O . ALA D 1 35 ? -24.353 59.801 43.838 1.00 56.75 34 ALA D O 1
ATOM 3117 N N . ALA D 1 36 ? -23.658 59.618 45.964 1.00 54.41 35 ALA D N 1
ATOM 3118 C CA . ALA D 1 36 ? -22.247 59.657 45.609 1.00 51.90 35 ALA D CA 1
ATOM 3119 C C . ALA D 1 36 ? -21.692 58.251 45.404 1.00 49.19 35 ALA D C 1
ATOM 3120 O O . ALA D 1 36 ? -20.534 58.093 45.022 1.00 46.78 35 ALA D O 1
ATOM 3122 N N . PHE D 1 37 ? -22.525 57.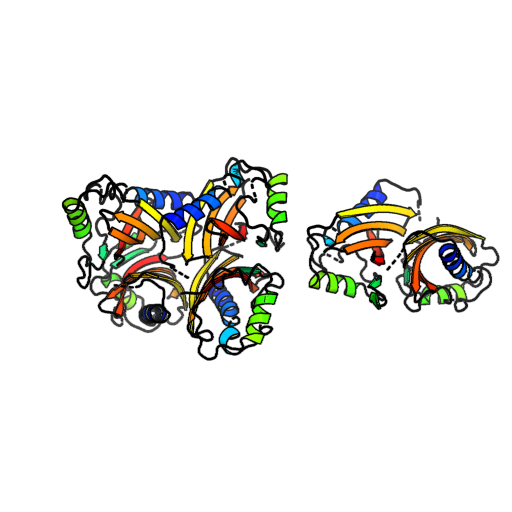240 45.642 1.00 49.70 36 PHE D N 1
ATOM 3123 C CA . PHE D 1 37 ? -22.069 55.854 45.678 1.00 50.58 36 PHE D CA 1
ATOM 3124 C C . PHE D 1 37 ? -22.714 54.981 44.597 1.00 53.31 36 PHE D C 1
ATOM 3125 O O . PHE D 1 37 ? -23.836 55.236 44.152 1.00 54.24 36 PHE D O 1
ATOM 3133 N N . HIS D 1 38 ? -21.983 53.944 44.194 1.00 53.63 37 HIS D N 1
ATOM 3134 C CA . HIS D 1 38 ? -22.481 52.913 43.294 1.00 55.63 37 HIS D CA 1
ATOM 3135 C C . HIS D 1 38 ? -23.507 52.085 44.048 1.00 55.98 37 HIS D C 1
ATOM 3136 O O . HIS D 1 38 ? -23.415 51.947 45.268 1.00 55.35 37 HIS D O 1
ATOM 3143 N N . LYS D 1 39 ? -24.484 51.538 43.333 1.00 57.85 38 LYS D N 1
ATOM 3144 C CA . LYS D 1 39 ? -25.566 50.802 43.985 1.00 60.02 38 LYS D CA 1
ATOM 3145 C C . LYS D 1 39 ? -25.042 49.604 44.782 1.00 59.41 38 LYS D C 1
ATOM 3146 O O . LYS D 1 39 ? -25.668 49.170 45.748 1.00 59.00 38 LYS D O 1
ATOM 3152 N N . ASP D 1 40 ? -23.883 49.088 44.379 1.00 56.26 39 ASP D N 1
ATOM 3153 C CA . ASP D 1 40 ? -23.263 47.939 45.031 1.00 57.13 39 ASP D CA 1
ATOM 3154 C C . ASP D 1 40 ? -21.969 48.324 45.744 1.00 52.87 39 ASP D C 1
ATOM 3155 O O . ASP D 1 40 ? -21.041 47.525 45.841 1.00 48.71 39 ASP D O 1
ATOM 3160 N N . ALA D 1 41 ? -21.914 49.553 46.242 1.00 56.07 40 ALA D N 1
ATOM 3161 C CA . ALA D 1 41 ? -20.735 50.042 46.944 1.00 54.72 40 ALA D CA 1
ATOM 3162 C C . ALA D 1 41 ? -20.552 49.296 48.263 1.00 54.45 40 ALA D C 1
ATOM 3163 O O . ALA D 1 41 ? -21.474 48.652 48.756 1.00 53.36 40 ALA D O 1
ATOM 3165 N N . THR D 1 42 ? -19.361 49.386 48.837 1.00 57.92 41 THR D N 1
ATOM 3166 C CA . THR D 1 42 ? -19.084 48.697 50.089 1.00 57.87 41 THR D CA 1
ATOM 3167 C C . THR D 1 42 ? -18.411 49.627 51.086 1.00 54.22 41 THR D C 1
ATOM 3168 O O . THR D 1 42 ? -17.942 50.706 50.726 1.00 49.68 41 THR D O 1
ATOM 3172 N N . ILE D 1 43 ? -18.373 49.192 52.342 1.00 53.92 42 ILE D N 1
ATOM 3173 C CA . ILE D 1 43 ? -17.702 49.930 53.401 1.00 51.50 42 ILE D CA 1
ATOM 3174 C C . ILE D 1 43 ? -17.210 48.984 54.490 1.00 50.44 42 ILE D C 1
ATOM 3175 O O . ILE D 1 43 ? -17.930 48.096 54.934 1.00 49.17 42 ILE D O 1
ATOM 3180 N N . PHE D 1 44 ? -15.970 49.191 54.915 1.00 53.13 43 PHE D N 1
ATOM 3181 C CA . PHE D 1 44 ? -15.388 48.427 56.003 1.00 54.72 43 PHE D CA 1
ATOM 3182 C C . PHE D 1 44 ? -14.750 49.377 57.014 1.00 53.57 43 PHE D C 1
ATOM 3183 O O . PHE D 1 44 ? -14.157 50.387 56.635 1.00 52.52 43 PHE D O 1
ATOM 3191 N N . GLY D 1 45 ? -14.874 49.049 58.297 1.00 50.15 44 GLY D N 1
ATOM 3192 C CA . GLY D 1 45 ? -14.324 49.882 59.347 1.00 49.39 44 GLY D CA 1
ATOM 3193 C C . GLY D 1 45 ? -14.613 49.370 60.745 1.00 50.17 44 GLY D C 1
ATOM 3194 O O . GLY D 1 45 ? -15.679 48.824 61.020 1.00 47.06 44 GLY D O 1
ATOM 3195 N N . TYR D 1 46 ? -13.643 49.551 61.632 1.00 58.52 45 TYR D N 1
ATOM 3196 C CA . TYR D 1 46 ? -13.790 49.172 63.030 1.00 62.63 45 TYR D CA 1
ATOM 3197 C C . TYR D 1 46 ? -14.320 50.330 63.880 1.00 63.46 45 TYR D C 1
ATOM 3198 O O . TYR D 1 46 ? -13.899 51.480 63.724 1.00 61.78 45 TYR D O 1
ATOM 3207 N N . VAL D 1 47 ? -15.251 50.009 64.772 1.00 62.61 46 VAL D N 1
ATOM 3208 C CA . VAL D 1 47 ? -15.597 50.882 65.883 1.00 61.84 46 VAL D CA 1
ATOM 3209 C C . VAL D 1 47 ? -15.122 50.176 67.137 1.00 60.73 46 VAL D C 1
ATOM 3210 O O . VAL D 1 47 ? -15.809 49.311 67.682 1.00 60.98 46 VAL D O 1
ATOM 3214 N N . GLY D 1 48 ? -13.922 50.535 67.573 1.00 61.85 47 GLY D N 1
ATOM 3215 C CA . GLY D 1 48 ? -13.261 49.828 68.650 1.00 63.06 47 GLY D CA 1
ATOM 3216 C C . GLY D 1 48 ? -12.620 48.572 68.097 1.00 63.56 47 GLY D C 1
ATOM 3217 O O . GLY D 1 48 ? -11.873 48.626 67.116 1.00 62.73 47 GLY D O 1
ATOM 3218 N N . ASP D 1 49 ? -12.916 47.439 68.726 1.00 66.72 48 ASP D N 1
ATOM 3219 C CA . ASP D 1 49 ? -12.447 46.149 68.233 1.00 69.80 48 ASP D CA 1
ATOM 3220 C C . ASP D 1 49 ? -13.605 45.350 67.648 1.00 66.55 48 ASP D C 1
ATOM 3221 O O . ASP D 1 49 ? -13.516 44.135 67.484 1.00 67.28 48 ASP D O 1
ATOM 3226 N N . LYS D 1 50 ? -14.690 46.050 67.333 1.00 61.62 49 LYS D N 1
ATOM 3227 C CA . LYS D 1 50 ? -15.809 45.463 66.609 1.00 62.55 49 LYS D CA 1
ATOM 3228 C C . LYS D 1 50 ? -15.770 45.933 65.150 1.00 61.11 49 LYS D C 1
ATOM 3229 O O . LYS D 1 50 ? -15.551 47.114 64.878 1.00 56.50 49 LYS D O 1
ATOM 3235 N N . LEU D 1 51 ? -15.969 45.016 64.208 1.00 64.47 50 LEU D N 1
ATOM 3236 C CA . LEU D 1 51 ? -16.063 45.401 62.803 1.00 63.95 50 LEU D CA 1
ATOM 3237 C C . LEU D 1 51 ? -17.494 45.834 62.513 1.00 64.19 50 LEU D C 1
ATOM 3238 O O . LEU D 1 51 ? -18.281 45.077 61.952 1.00 63.18 50 LEU D O 1
ATOM 3243 N N . ALA D 1 52 ? -17.822 47.056 62.917 1.00 64.07 51 ALA D N 1
ATOM 3244 C CA . ALA D 1 52 ? -19.178 47.586 62.789 1.00 64.56 51 ALA D CA 1
ATOM 3245 C C . ALA D 1 52 ? -19.643 47.651 61.336 1.00 60.91 51 ALA D C 1
ATOM 3246 O O . ALA D 1 52 ? -20.830 47.506 61.048 1.00 60.18 51 ALA D O 1
ATOM 3248 N N . PHE D 1 53 ? -18.708 47.881 60.423 1.00 57.24 52 PHE D N 1
ATOM 3249 C CA . PHE D 1 53 ? -19.027 47.901 59.004 1.00 55.21 52 PHE D CA 1
ATOM 3250 C C . PHE D 1 53 ? -18.260 46.787 58.308 1.00 54.83 52 PHE D C 1
ATOM 3251 O O . PHE D 1 53 ? -17.033 46.768 58.325 1.00 50.33 52 PHE D O 1
ATOM 3259 N N . ASN D 1 54 ? -18.997 45.851 57.713 1.00 58.34 53 ASN D N 1
ATOM 3260 C CA . ASN D 1 54 ? -18.402 44.654 57.127 1.00 62.02 53 ASN D CA 1
ATOM 3261 C C . ASN D 1 54 ? -18.913 44.332 55.718 1.00 58.56 53 ASN D C 1
ATOM 3262 O O . ASN D 1 54 ? -19.105 43.164 55.368 1.00 58.94 53 ASN D O 1
ATOM 3267 N N . GLY D 1 55 ? -19.121 45.367 54.909 1.00 53.89 54 GLY D N 1
ATOM 3268 C CA . GLY D 1 55 ? -19.501 45.181 53.520 1.00 52.67 54 GLY D CA 1
ATOM 3269 C C . GLY D 1 55 ? -20.627 46.092 53.058 1.00 53.20 54 GLY D C 1
ATOM 3270 O O . GLY D 1 55 ? -20.383 47.108 52.405 1.00 49.88 54 GLY D O 1
ATOM 3271 N N . PRO D 1 56 ? -21.874 45.735 53.403 1.00 58.91 55 PRO D N 1
ATOM 3272 C CA . PRO D 1 56 ? -23.053 46.463 52.919 1.00 59.72 55 PRO D CA 1
ATOM 3273 C C . PRO D 1 56 ? -22.986 47.971 53.170 1.00 56.72 55 PRO D C 1
ATOM 3274 O O . PRO D 1 56 ? -22.905 48.413 54.317 1.00 54.23 55 PRO D O 1
ATOM 3278 N N . ILE D 1 57 ? -23.030 48.743 52.090 1.00 57.25 56 ILE D N 1
ATOM 3279 C CA . ILE D 1 57 ? -23.041 50.200 52.168 1.00 56.64 56 ILE D CA 1
ATOM 3280 C C . ILE D 1 57 ? -24.361 50.714 52.751 1.00 55.60 56 ILE D C 1
ATOM 3281 O O . ILE D 1 57 ? -24.478 51.883 53.112 1.00 53.79 56 ILE D O 1
ATOM 3286 N N . LYS D 1 58 ? -25.356 49.839 52.840 1.00 54.36 57 LYS D N 1
ATOM 3287 C CA . LYS D 1 58 ? -26.630 50.208 53.445 1.00 58.01 57 LYS D CA 1
ATOM 3288 C C . LYS D 1 58 ? -26.458 50.517 54.930 1.00 56.73 57 LYS D C 1
ATOM 3289 O O . LYS D 1 58 ? -27.272 51.222 55.519 1.00 52.40 57 LYS D O 1
ATOM 3291 N N . ASP D 1 59 ? -25.392 49.990 55.525 1.00 63.65 58 ASP D N 1
ATOM 3292 C CA . ASP D 1 59 ? -25.116 50.198 56.944 1.00 67.34 58 ASP D CA 1
ATOM 3293 C C . ASP D 1 59 ? -24.605 51.613 57.204 1.00 64.72 58 ASP D C 1
ATOM 3294 O O . ASP D 1 59 ? -24.745 52.136 58.312 1.00 63.65 58 ASP D O 1
ATOM 3299 N N . LEU D 1 60 ? -24.011 52.223 56.181 1.00 63.04 59 LEU D N 1
ATOM 3300 C CA . LEU D 1 60 ? -23.514 53.590 56.285 1.00 58.89 59 LEU D CA 1
ATOM 3301 C C . LEU D 1 60 ? -24.660 54.590 56.246 1.00 57.23 59 LEU D C 1
ATOM 3302 O O . LEU D 1 60 ? -24.672 55.566 56.993 1.00 55.40 59 LEU D O 1
ATOM 3307 N N . TYR D 1 61 ? -25.620 54.345 55.363 1.00 58.76 60 TYR D N 1
ATOM 3308 C CA . TYR D 1 61 ? -26.770 55.228 55.231 1.00 61.34 60 TYR D CA 1
ATOM 3309 C C . TYR D 1 61 ? -27.653 55.155 56.477 1.00 61.01 60 TYR D C 1
ATOM 3310 O O . TYR D 1 61 ? -28.112 56.179 56.990 1.00 60.37 60 TYR D O 1
ATOM 3319 N N . ASP D 1 62 ? -27.885 53.941 56.960 1.00 62.32 61 ASP D N 1
ATOM 3320 C CA . ASP D 1 62 ? -28.689 53.737 58.158 1.00 64.32 61 ASP D CA 1
ATOM 3321 C C . ASP D 1 62 ? -28.031 54.358 59.385 1.00 62.52 61 ASP D C 1
ATOM 3322 O O . ASP D 1 62 ? -28.712 54.899 60.259 1.00 62.62 61 ASP D O 1
ATOM 3327 N N . TRP D 1 63 ? -26.706 54.289 59.448 1.00 58.90 62 TRP D N 1
ATOM 3328 C CA . TRP D 1 63 ? -25.979 54.886 60.558 1.00 58.00 62 TRP D CA 1
ATOM 3329 C C . TRP D 1 63 ? -26.048 56.407 60.506 1.00 56.98 62 TRP D C 1
ATOM 3330 O O . TRP D 1 63 ? -26.237 57.061 61.527 1.00 57.54 62 TRP D O 1
ATOM 3341 N N . HIS D 1 64 ? -25.893 56.967 59.312 1.00 56.26 63 HIS D N 1
ATOM 3342 C CA . HIS D 1 64 ? -25.889 58.416 59.154 1.00 56.48 63 HIS D CA 1
ATOM 3343 C C . HIS D 1 64 ? -27.255 58.990 59.491 1.00 58.09 63 HIS D C 1
ATOM 3344 O O . HIS D 1 64 ? -27.369 60.154 59.866 1.00 57.07 63 HIS D O 1
ATOM 3351 N N . ASN D 1 65 ? -28.291 58.169 59.356 1.00 63.26 64 ASN D N 1
ATOM 3352 C CA . ASN D 1 65 ? -29.647 58.611 59.656 1.00 66.40 64 ASN D CA 1
ATOM 3353 C C . ASN D 1 65 ? -29.925 58.622 61.152 1.00 68.57 64 ASN D C 1
ATOM 3354 O O . ASN D 1 65 ? -30.631 59.497 61.651 1.00 68.30 64 ASN D O 1
ATOM 3359 N N . SER D 1 66 ? -29.359 57.650 61.860 1.00 73.45 65 SER D N 1
ATOM 3360 C CA . SER D 1 66 ? -29.510 57.560 63.307 1.00 77.23 65 SER D CA 1
ATOM 3361 C C . SER D 1 66 ? -28.647 58.595 64.027 1.00 75.96 65 SER D C 1
ATOM 3362 O O . SER D 1 66 ? -29.126 59.315 64.904 1.00 78.40 65 SER D O 1
ATOM 3365 N N . ASN D 1 67 ? -27.370 58.656 63.658 1.00 69.49 66 ASN D N 1
ATOM 3366 C CA . ASN D 1 67 ? -26.438 59.607 64.259 1.00 67.00 66 ASN D CA 1
ATOM 3367 C C . ASN D 1 67 ? -26.779 61.057 63.897 1.00 67.47 66 ASN D C 1
ATOM 3368 O O . ASN D 1 67 ? -26.547 61.978 64.685 1.00 65.70 66 ASN D O 1
ATOM 3373 N N . GLY D 1 68 ? -27.326 61.251 62.701 1.00 67.34 67 GLY D N 1
ATOM 3374 C CA . GLY D 1 68 ? -27.755 62.562 62.257 1.00 68.12 67 GLY D CA 1
ATOM 3375 C C . GLY D 1 68 ? -26.641 63.343 61.591 1.00 66.77 67 GLY D C 1
ATOM 3376 O O . GLY D 1 68 ? -25.483 62.931 61.623 1.00 66.44 67 GLY D O 1
ATOM 3377 N N . PRO D 1 69 ? -26.994 64.476 60.970 1.00 66.81 68 PRO D N 1
ATOM 3378 C CA . PRO D 1 69 ? -26.046 65.366 60.289 1.00 63.27 68 PRO D CA 1
ATOM 3379 C C . PRO D 1 69 ? -24.999 65.954 61.229 1.00 60.44 68 PRO D C 1
ATOM 3380 O O . PRO D 1 69 ? -25.317 66.380 62.335 1.00 61.53 68 PRO D O 1
ATOM 3384 N N . ALA D 1 70 ? -23.755 65.977 60.772 1.00 57.79 69 ALA D N 1
ATOM 3385 C CA . ALA D 1 70 ? -22.663 66.537 61.545 1.00 54.64 69 ALA D CA 1
ATOM 3386 C C . ALA D 1 70 ? -22.469 68.004 61.180 1.00 54.66 69 ALA D C 1
ATOM 3387 O O . ALA D 1 70 ? -21.606 68.341 60.378 1.00 52.18 69 ALA D O 1
ATOM 3389 N N . LYS D 1 71 ? -23.271 68.874 61.781 1.00 60.16 70 LYS D N 1
ATOM 3390 C CA . LYS D 1 71 ? -23.271 70.291 61.425 1.00 63.19 70 LYS D CA 1
ATOM 3391 C C . LYS D 1 71 ? -21.893 70.939 61.554 1.00 62.56 70 LYS D C 1
ATOM 3392 O O . LYS D 1 71 ? -21.578 71.880 60.828 1.00 61.39 70 LYS D O 1
ATOM 3394 N N . ASN D 1 72 ? -21.071 70.430 62.466 1.00 61.47 71 ASN D N 1
ATOM 3395 C CA . ASN D 1 72 ? -19.789 71.061 62.779 1.00 61.47 71 ASN D CA 1
ATOM 3396 C C . ASN D 1 72 ? -18.609 70.365 62.126 1.00 57.68 71 ASN D C 1
ATOM 3397 O O . ASN D 1 72 ? -17.460 70.726 62.374 1.00 55.68 71 ASN D O 1
ATOM 3402 N N . VAL D 1 73 ? -18.897 69.367 61.297 1.00 58.90 72 VAL D N 1
ATOM 3403 C CA . VAL D 1 73 ? -17.853 68.551 60.697 1.00 55.48 72 VAL D CA 1
ATOM 3404 C C . VAL D 1 73 ? -16.986 69.416 59.804 1.00 54.10 72 VAL D C 1
ATOM 3405 O O . VAL D 1 73 ? -17.469 70.376 59.215 1.00 54.86 72 VAL D O 1
ATOM 3409 N N . GLN D 1 74 ? -15.700 69.091 59.735 1.00 53.83 73 GLN D N 1
ATOM 3410 C CA . GLN D 1 74 ? -14.780 69.746 58.814 1.00 53.96 73 GLN D CA 1
ATOM 3411 C C . GLN D 1 74 ? -14.068 68.681 57.979 1.00 53.35 73 GLN D C 1
ATOM 3412 O O . GLN D 1 74 ? -13.287 67.887 58.504 1.00 52.41 73 GLN D O 1
ATOM 3418 N N . SER D 1 75 ? -14.351 68.664 56.680 1.00 50.08 74 SER D N 1
ATOM 3419 C CA . SER D 1 75 ? -13.845 67.621 55.794 1.00 49.38 74 SER D CA 1
ATOM 3420 C C . SER D 1 75 ? -12.940 68.211 54.729 1.00 47.07 74 SER D C 1
ATOM 3421 O O . SER D 1 75 ? -13.244 69.258 54.162 1.00 45.47 74 SER D O 1
ATOM 3424 N N . ARG D 1 76 ? -11.838 67.521 54.454 1.00 50.84 75 ARG D N 1
ATOM 3425 C CA . ARG D 1 76 ? -10.885 67.950 53.441 1.00 51.49 75 ARG D CA 1
ATOM 3426 C C . ARG D 1 76 ? -10.447 66.767 52.578 1.00 47.47 75 ARG D C 1
ATOM 3427 O O . ARG D 1 76 ? -10.129 65.700 53.096 1.00 45.71 75 ARG D O 1
ATOM 3435 N N . ILE D 1 77 ? -10.425 66.953 51.264 1.00 45.74 76 ILE D N 1
ATOM 3436 C CA . ILE D 1 77 ? -9.781 65.986 50.389 1.00 45.23 76 ILE D CA 1
ATOM 3437 C C . ILE D 1 77 ? -8.269 66.196 50.485 1.00 46.28 76 ILE D C 1
ATOM 3438 O O . ILE D 1 77 ? -7.801 67.334 50.532 1.00 46.44 76 ILE D O 1
ATOM 3443 N N . THR D 1 78 ? -7.508 65.103 50.536 1.00 51.30 77 THR D N 1
ATOM 3444 C CA . THR D 1 78 ? -6.050 65.186 50.667 1.00 52.92 77 THR D CA 1
ATOM 3445 C C . THR D 1 78 ? -5.302 64.380 49.604 1.00 50.76 77 THR D C 1
ATOM 3446 O O . THR D 1 78 ? -4.078 64.433 49.531 1.00 50.25 77 THR D O 1
ATOM 3450 N N . ASN D 1 79 ? -6.023 63.626 48.788 1.00 47.42 78 ASN D N 1
ATOM 3451 C CA . ASN D 1 79 ? -5.388 62.869 47.718 1.00 48.45 78 ASN D CA 1
ATOM 3452 C C . ASN D 1 79 ? -6.392 62.433 46.664 1.00 46.50 78 ASN D C 1
ATOM 3453 O O . ASN D 1 79 ? -7.453 61.899 46.977 1.00 45.00 78 ASN D O 1
ATOM 3458 N N . ILE D 1 80 ? -6.046 62.677 45.409 1.00 49.45 79 ILE D N 1
ATOM 3459 C CA . ILE D 1 80 ? -6.810 62.179 44.280 1.00 50.85 79 ILE D CA 1
ATOM 3460 C C . ILE D 1 80 ? -5.814 61.562 43.318 1.00 49.52 79 ILE D C 1
ATOM 3461 O O . ILE D 1 80 ? -5.053 62.266 42.653 1.00 50.02 79 ILE D O 1
ATOM 3466 N N . ASP D 1 81 ? -5.802 60.237 43.274 1.00 47.11 80 ASP D N 1
ATOM 3467 C CA . ASP D 1 81 ? -4.909 59.500 42.395 1.00 47.31 80 ASP D CA 1
ATOM 3468 C C . ASP D 1 81 ? -5.736 58.869 41.281 1.00 46.32 80 ASP D C 1
ATOM 3469 O O . ASP D 1 81 ? -6.425 57.877 41.499 1.00 44.17 80 ASP D O 1
ATOM 3474 N N . ILE D 1 82 ? -5.666 59.456 40.089 1.00 46.97 81 ILE D N 1
ATOM 3475 C CA . ILE D 1 82 ? -6.506 59.033 38.973 1.00 48.61 81 ILE D CA 1
ATOM 3476 C C . ILE D 1 82 ? -5.712 58.267 37.926 1.00 48.57 81 ILE D C 1
ATOM 3477 O O . ILE D 1 82 ? -4.597 58.653 37.584 1.00 47.63 81 ILE D O 1
ATOM 3482 N N . VAL D 1 83 ? -6.297 57.186 37.416 1.00 47.68 82 VAL D N 1
ATOM 3483 C CA . VAL D 1 83 ? -5.722 56.462 36.294 1.00 48.16 82 VAL D CA 1
ATOM 3484 C C . VAL D 1 83 ? -6.834 55.929 35.394 1.00 46.68 82 VAL D C 1
ATOM 3485 O O . VAL D 1 83 ? -7.413 54.872 35.643 1.00 47.72 82 VAL D O 1
ATOM 3489 N N . GLY D 1 84 ? -7.141 56.690 34.352 1.00 44.22 83 GLY D N 1
ATOM 3490 C CA . GLY D 1 84 ? -8.163 56.313 33.393 1.00 43.42 83 GLY D CA 1
ATOM 3491 C C . GLY D 1 84 ? -9.569 56.237 33.963 1.00 45.47 83 GLY D C 1
ATOM 3492 O O . GLY D 1 84 ? -10.232 57.257 34.170 1.00 45.27 83 GLY D O 1
ATOM 3493 N N . THR D 1 85 ? -10.020 55.013 34.215 1.00 48.46 84 THR D N 1
ATOM 3494 C CA . THR D 1 85 ? -11.403 54.751 34.594 1.00 51.45 84 THR D CA 1
ATOM 3495 C C . THR D 1 85 ? -11.594 54.494 36.086 1.00 49.37 84 THR D C 1
ATOM 3496 O O . THR D 1 85 ? -12.722 54.336 36.542 1.00 47.90 84 THR D O 1
ATOM 3500 N N . VAL D 1 86 ? -10.499 54.433 36.839 1.00 50.87 85 VAL D N 1
ATOM 3501 C CA . VAL D 1 86 ? -10.576 54.227 38.286 1.00 50.75 85 VAL D CA 1
ATOM 3502 C C . VAL D 1 86 ? -9.701 55.244 39.004 1.00 47.76 85 VAL D C 1
ATOM 3503 O O . VAL D 1 86 ? -8.916 55.950 38.370 1.00 45.57 85 VAL D O 1
ATOM 3507 N N . ALA D 1 87 ? -9.841 55.313 40.326 1.00 44.89 86 ALA D N 1
ATOM 3508 C CA . ALA D 1 87 ? -9.130 56.302 41.124 1.00 44.55 86 ALA D CA 1
ATOM 3509 C C . ALA D 1 87 ? -9.158 55.964 42.613 1.00 45.16 86 ALA D C 1
ATOM 3510 O O . ALA D 1 87 ? -9.967 55.162 43.080 1.00 42.49 86 ALA D O 1
ATOM 3512 N N . HIS D 1 88 ? -8.250 56.591 43.348 1.00 50.31 87 HIS D N 1
ATOM 3513 C CA . HIS D 1 88 ? -8.236 56.526 44.793 1.00 50.44 87 HIS D CA 1
ATOM 3514 C C . HIS D 1 88 ? -8.351 57.946 45.316 1.00 49.82 87 HIS D C 1
ATOM 3515 O O . HIS D 1 88 ? -7.847 58.887 44.701 1.00 49.23 87 HIS D O 1
ATOM 3522 N N . ALA D 1 89 ? -9.030 58.092 46.447 1.00 47.60 88 ALA D N 1
ATOM 3523 C CA . ALA D 1 89 ? -9.177 59.387 47.090 1.00 46.93 88 ALA D CA 1
ATOM 3524 C C . ALA D 1 89 ? -9.078 59.226 48.604 1.00 48.62 88 ALA D C 1
ATOM 3525 O O . ALA D 1 89 ? -9.425 58.178 49.145 1.00 49.52 88 ALA D O 1
ATOM 3527 N N . ARG D 1 90 ? -8.592 60.260 49.281 1.00 51.55 89 ARG D N 1
ATOM 3528 C CA . ARG D 1 90 ? -8.573 60.273 50.741 1.00 52.13 89 ARG D CA 1
ATOM 3529 C C . ARG D 1 90 ? -9.271 61.531 51.252 1.00 50.73 89 ARG D C 1
ATOM 3530 O O . ARG D 1 90 ? -9.128 62.609 50.679 1.00 49.85 89 ARG D O 1
ATOM 3538 N N . VAL D 1 91 ? -10.040 61.379 52.323 1.00 47.63 90 VAL D N 1
ATOM 3539 C CA . VAL D 1 91 ? -10.738 62.498 52.942 1.00 46.41 90 VAL D CA 1
ATOM 3540 C C . VAL D 1 91 ? -10.508 62.445 54.445 1.00 45.02 90 VAL D C 1
ATOM 3541 O O . VAL D 1 91 ? -10.572 61.380 55.049 1.00 43.19 90 VAL D O 1
ATOM 3545 N N . GLU D 1 92 ? -10.226 63.593 55.047 1.00 46.56 91 GLU D N 1
ATOM 3546 C CA . GLU D 1 92 ? -10.084 63.675 56.494 1.00 47.65 91 GLU D CA 1
ATOM 3547 C C . GLU D 1 92 ? -11.236 64.490 57.057 1.00 47.73 91 GLU D C 1
ATOM 3548 O O . GLU D 1 92 ? -11.512 65.594 56.594 1.00 45.77 91 GLU D O 1
ATOM 3554 N N . ALA D 1 93 ? -11.913 63.936 58.053 1.00 51.70 92 ALA D N 1
ATOM 3555 C CA . ALA D 1 93 ? -13.013 64.631 58.699 1.00 54.88 92 ALA D CA 1
ATOM 3556 C C . ALA D 1 93 ? -12.721 64.832 60.183 1.00 51.04 92 ALA D C 1
ATOM 3557 O O . ALA D 1 93 ? -12.168 63.959 60.845 1.00 50.32 92 ALA D O 1
ATOM 3559 N N . GLU D 1 94 ? -13.097 65.995 60.696 1.00 48.30 93 GLU D N 1
ATOM 3560 C CA . GLU D 1 94 ? -12.946 66.294 62.109 1.00 48.40 93 GLU D CA 1
ATOM 3561 C C . GLU D 1 94 ? -14.259 66.834 62.661 1.00 47.49 93 GLU D C 1
ATOM 3562 O O . GLU D 1 94 ? -14.978 67.562 61.982 1.00 46.01 93 GLU D O 1
ATOM 3568 N N . ASN D 1 95 ? -14.587 66.440 63.883 1.00 50.64 94 ASN D N 1
ATOM 3569 C CA . ASN D 1 95 ? -15.838 66.849 64.507 1.00 56.35 94 ASN D CA 1
ATOM 3570 C C . ASN D 1 95 ? -17.032 66.411 63.669 1.00 53.86 94 ASN D C 1
ATOM 3571 O O . ASN D 1 95 ? -17.993 67.163 63.486 1.00 52.54 94 ASN D O 1
ATOM 3576 N N . TRP D 1 96 ? -16.946 65.191 63.147 1.00 53.92 95 TRP D N 1
ATOM 3577 C CA . TRP D 1 96 ? -18.110 64.494 62.629 1.00 54.11 95 TRP D CA 1
ATOM 3578 C C . TRP D 1 96 ? -18.832 63.968 63.852 1.00 54.69 95 TRP D C 1
ATOM 3579 O O . TRP D 1 96 ? -18.602 62.835 64.268 1.00 54.03 95 TRP D O 1
ATOM 3590 N N . THR D 1 97 ? -19.691 64.804 64.429 1.00 57.10 96 THR D N 1
ATOM 3591 C CA . THR D 1 97 ? -20.270 64.541 65.747 1.00 60.36 96 THR D CA 1
ATOM 3592 C C . THR D 1 97 ? -19.170 64.146 66.754 1.00 57.49 96 THR D C 1
ATOM 3593 O O . THR D 1 97 ? -19.259 63.120 67.429 1.00 60.56 96 THR D O 1
ATOM 3597 N N . ASN D 1 98 ? -18.136 64.984 66.832 1.00 51.52 97 ASN D N 1
ATOM 3598 C CA . ASN D 1 98 ? -16.990 64.786 67.728 1.00 51.08 97 ASN D CA 1
ATOM 3599 C C . ASN D 1 98 ? -16.041 63.651 67.329 1.00 52.00 97 ASN D C 1
ATOM 3600 O O . ASN D 1 98 ? -15.115 63.316 68.073 1.00 50.62 97 ASN D O 1
ATOM 3605 N N . PHE D 1 99 ? -16.253 63.076 66.151 1.00 56.42 98 PHE D N 1
ATOM 3606 C CA . PHE D 1 99 ? -15.423 61.974 65.682 1.00 53.92 98 PHE D CA 1
ATOM 3607 C C . PHE D 1 99 ? -14.427 62.463 64.642 1.00 51.29 98 PHE D C 1
ATOM 3608 O O . PHE D 1 99 ? -14.728 63.355 63.857 1.00 49.28 98 PHE D O 1
ATOM 3616 N N . LYS D 1 100 ? -13.236 61.872 64.653 1.00 50.82 99 LYS D N 1
ATOM 3617 C CA . LYS D 1 100 ? -12.214 62.158 63.655 1.00 49.22 99 LYS D CA 1
ATOM 3618 C C . LYS D 1 100 ? -12.040 60.928 62.769 1.00 51.24 99 LYS D C 1
ATOM 3619 O O . LYS D 1 100 ? -11.744 59.846 63.272 1.00 51.50 99 LYS D O 1
ATOM 3625 N N . PHE D 1 101 ? -12.235 61.094 61.460 1.00 52.02 100 PHE D N 1
ATOM 3626 C CA . PHE D 1 101 ? -12.200 59.975 60.518 1.00 52.69 100 PHE D CA 1
ATOM 3627 C C . PHE D 1 101 ? -11.135 60.149 59.441 1.00 55.31 100 PHE D C 1
ATOM 3628 O O . PHE D 1 101 ? -10.914 61.253 58.947 1.00 57.11 100 PHE D O 1
ATOM 3636 N N . SER D 1 102 ? -10.492 59.044 59.070 1.00 55.17 101 SER D N 1
ATOM 3637 C CA . SER D 1 102 ? -9.707 58.983 57.843 1.00 52.84 101 SER D CA 1
ATOM 3638 C C . SER D 1 102 ? -10.450 58.077 56.875 1.00 51.55 101 SER D C 1
ATOM 3639 O O . SER D 1 102 ? -10.668 56.901 57.158 1.00 52.44 101 SER D O 1
ATOM 3642 N N . ASP D 1 103 ? -10.841 58.636 55.735 1.00 50.06 102 ASP D N 1
ATOM 3643 C CA . ASP D 1 103 ? -11.599 57.914 54.728 1.00 51.39 102 ASP D CA 1
ATOM 3644 C C . ASP D 1 103 ? -10.735 57.620 53.505 1.00 51.42 102 ASP D C 1
ATOM 3645 O O . ASP D 1 103 ? -10.105 58.519 52.954 1.00 53.06 102 ASP D O 1
ATOM 3650 N N . LEU D 1 104 ? -10.724 56.359 53.081 1.00 48.10 103 LEU D N 1
ATOM 3651 C CA . LEU D 1 104 ? -10.073 55.949 51.839 1.00 43.56 103 LEU D CA 1
ATOM 3652 C C . LEU D 1 104 ? -11.134 55.451 50.866 1.00 42.30 103 LEU D C 1
ATOM 3653 O O . LEU D 1 104 ? -12.011 54.677 51.238 1.00 40.78 103 LEU D O 1
ATOM 3658 N N . PHE D 1 105 ? -11.049 55.902 49.618 1.00 45.13 104 PHE D N 1
ATOM 3659 C CA . PHE D 1 105 ? -12.058 55.613 48.611 1.00 44.56 104 PHE D CA 1
ATOM 3660 C C . PHE D 1 105 ? -11.428 54.990 47.375 1.00 45.63 104 PHE D C 1
ATOM 3661 O O . PHE D 1 105 ? -10.271 55.250 47.047 1.00 45.18 104 PHE D O 1
ATOM 3669 N N . LEU D 1 106 ? -12.206 54.157 46.698 1.00 47.99 105 LEU D N 1
ATOM 3670 C CA . LEU D 1 106 ? -11.905 53.741 45.342 1.00 48.75 105 LEU D CA 1
ATOM 3671 C C . LEU D 1 106 ? -13.090 54.213 44.527 1.00 45.89 105 LEU D C 1
ATOM 3672 O O . LEU D 1 106 ? -14.236 54.058 44.947 1.00 46.20 105 LEU D O 1
ATOM 3677 N N . LEU D 1 107 ? -12.811 54.819 43.381 1.00 40.97 106 LEU D N 1
ATOM 3678 C CA . LEU D 1 107 ? -13.858 55.350 42.530 1.00 41.89 106 LEU D CA 1
ATOM 3679 C C . LEU D 1 107 ? -13.760 54.779 41.120 1.00 43.10 106 LEU D C 1
ATOM 3680 O O . LEU D 1 107 ? -12.671 54.515 40.601 1.00 37.00 106 LEU D O 1
ATOM 3685 N N . LEU D 1 108 ? -14.927 54.604 40.513 1.00 49.48 107 LEU D N 1
ATOM 3686 C CA . LEU D 1 108 ? -15.043 54.148 39.140 1.00 48.38 107 LEU D CA 1
ATOM 3687 C C . LEU D 1 108 ? -15.675 55.244 38.301 1.00 47.97 107 LEU D C 1
ATOM 3688 O O . LEU D 1 108 ? -16.574 55.947 38.752 1.00 51.20 107 LEU D O 1
ATOM 3693 N N . LYS D 1 109 ? -15.198 55.390 37.074 1.00 45.77 108 LYS D N 1
ATOM 3694 C CA . LYS D 1 109 ? -15.808 56.300 36.139 1.00 46.26 108 LYS D CA 1
ATOM 3695 C C . LYS D 1 109 ? -16.861 55.494 35.411 1.00 50.34 108 LYS D C 1
ATOM 3696 O O . LYS D 1 109 ? -16.604 54.944 34.347 1.00 53.87 108 LYS D O 1
ATOM 3702 N N . LEU D 1 110 ? -18.038 55.394 36.020 1.00 51.51 109 LEU D N 1
ATOM 3703 C CA . LEU D 1 110 ? -19.123 54.590 35.481 1.00 54.70 109 LEU D CA 1
ATOM 3704 C C . LEU D 1 110 ? -19.870 55.373 34.415 1.00 61.36 109 LEU D C 1
ATOM 3705 O O . LEU D 1 110 ? -20.626 56.292 34.726 1.00 62.56 109 LEU D O 1
ATOM 3710 N N . ASP D 1 111 ? -19.647 55.010 33.156 1.00 68.31 110 ASP D N 1
ATOM 3711 C CA . ASP D 1 111 ? -20.297 55.676 32.036 1.00 75.56 110 ASP D CA 1
ATOM 3712 C C . ASP D 1 111 ? -19.972 57.169 32.036 1.00 66.82 110 ASP D C 1
ATOM 3713 O O . ASP D 1 111 ? -20.864 58.017 31.920 1.00 64.87 110 ASP D O 1
ATOM 3718 N N . GLY D 1 112 ? -18.687 57.482 32.173 1.00 59.59 111 GLY D N 1
ATOM 3719 C CA . GLY D 1 112 ? -18.220 58.853 32.062 1.00 58.30 111 GLY D CA 1
ATOM 3720 C C . GLY D 1 112 ? -18.442 59.687 33.311 1.00 58.27 111 GLY D C 1
ATOM 3721 O O . GLY D 1 112 ? -17.914 60.796 33.422 1.00 58.09 111 GLY D O 1
ATOM 3722 N N . LYS D 1 113 ? -19.216 59.155 34.252 1.00 60.24 112 LYS D N 1
ATOM 3723 C CA . LYS D 1 113 ? -19.494 59.848 35.502 1.00 62.06 112 LYS D CA 1
ATOM 3724 C C . LYS D 1 113 ? -18.876 59.103 36.690 1.00 56.78 112 LYS D C 1
ATOM 3725 O O . LYS D 1 113 ? -19.158 57.924 36.910 1.00 53.78 112 LYS D O 1
ATOM 3727 N N . TRP D 1 114 ? -18.040 59.804 37.455 1.00 57.44 113 TRP D N 1
ATOM 3728 C CA . TRP D 1 114 ? -17.361 59.217 38.608 1.00 55.18 113 TRP D CA 1
ATOM 3729 C C . TRP D 1 114 ? -18.325 58.895 39.744 1.00 55.66 113 TRP D C 1
ATOM 3730 O O . TRP D 1 114 ? -19.277 59.631 39.998 1.00 56.81 113 TRP D O 1
ATOM 3741 N N . THR D 1 115 ? -18.055 57.789 40.430 1.00 55.40 114 THR D N 1
ATOM 3742 C CA . THR D 1 115 ? -18.888 57.324 41.529 1.00 56.79 114 THR D CA 1
ATOM 3743 C C . THR D 1 115 ? -18.039 56.484 42.483 1.00 53.38 114 THR D C 1
ATOM 3744 O O . THR D 1 115 ? -17.144 55.754 42.056 1.00 53.29 114 THR D O 1
ATOM 3748 N N . ILE D 1 116 ? -18.317 56.596 43.777 1.00 48.24 115 ILE D N 1
ATOM 3749 C CA . ILE D 1 116 ? -17.591 55.831 44.779 1.00 47.58 115 ILE D CA 1
ATOM 3750 C C . ILE D 1 116 ? -18.077 54.388 44.821 1.00 47.59 115 ILE D C 1
ATOM 3751 O O . ILE D 1 116 ? -19.262 54.137 45.013 1.00 47.17 115 ILE D O 1
ATOM 3756 N N . VAL D 1 117 ? -17.159 53.440 44.649 1.00 48.42 116 VAL D N 1
ATOM 3757 C CA . VAL D 1 117 ? -17.512 52.020 44.707 1.00 49.21 116 VAL D CA 1
ATOM 3758 C C . VAL D 1 117 ? -17.079 51.362 46.022 1.00 49.61 116 VAL D C 1
ATOM 3759 O O . VAL D 1 117 ? -17.741 50.449 46.510 1.00 48.67 116 VAL D O 1
ATOM 3763 N N . ASN D 1 118 ? -15.973 51.835 46.594 1.00 50.37 117 ASN D N 1
ATOM 3764 C CA . ASN D 1 118 ? -15.452 51.282 47.842 1.00 50.77 117 ASN D CA 1
ATOM 3765 C C . ASN D 1 118 ? -15.050 52.358 48.837 1.00 50.00 117 ASN D C 1
ATOM 3766 O O . ASN D 1 118 ? -14.563 53.417 48.455 1.00 46.95 117 ASN D O 1
ATOM 3771 N N . LYS D 1 119 ? -15.241 52.064 50.120 1.00 55.27 118 LYS D N 1
ATOM 3772 C CA . LYS D 1 119 ? -14.839 52.968 51.189 1.00 55.39 118 LYS D CA 1
ATOM 3773 C C . LYS D 1 119 ? -14.375 52.190 52.413 1.00 52.32 118 LYS D C 1
ATOM 3774 O O . LYS D 1 119 ? -15.008 51.225 52.830 1.00 50.72 118 LYS D O 1
ATOM 3780 N N . VAL D 1 120 ? -13.253 52.617 52.973 1.00 50.48 119 VAL D N 1
ATOM 3781 C CA . VAL D 1 120 ? -12.775 52.094 54.240 1.00 50.70 119 VAL D CA 1
ATOM 3782 C C . VAL D 1 120 ? -12.434 53.305 55.090 1.00 47.87 119 VAL D C 1
ATOM 3783 O O . VAL D 1 120 ? -12.191 54.381 54.555 1.00 46.21 119 VAL D O 1
ATOM 3787 N N . PHE D 1 121 ? -12.440 53.147 56.409 1.00 47.63 120 PHE D N 1
ATOM 3788 C CA . PHE D 1 121 ? -12.163 54.273 57.292 1.00 48.65 120 PHE D CA 1
ATOM 3789 C C . PHE D 1 121 ? -11.478 53.848 58.587 1.00 49.52 120 PHE D C 1
ATOM 3790 O O . PHE D 1 121 ? -11.580 52.696 59.019 1.00 48.70 120 PHE D O 1
ATOM 3798 N N . HIS D 1 122 ? -10.763 54.790 59.192 1.00 53.05 121 HIS D N 1
ATOM 3799 C CA . HIS D 1 122 ? -10.196 54.590 60.516 1.00 53.58 121 HIS D CA 1
ATOM 3800 C C . HIS D 1 122 ? -10.699 55.677 61.455 1.00 52.51 121 HIS D C 1
ATOM 3801 O O . HIS D 1 122 ? -10.564 56.866 61.171 1.00 50.37 121 HIS D O 1
ATOM 3808 N N . LEU D 1 123 ? -11.305 55.252 62.558 1.00 51.45 122 LEU D N 1
ATOM 3809 C CA . LEU D 1 123 ? -11.669 56.149 63.646 1.00 52.46 122 LEU D CA 1
ATOM 3810 C C . LEU D 1 123 ? -10.458 56.378 64.541 1.00 52.60 122 LEU D C 1
ATOM 3811 O O . LEU D 1 123 ? -9.864 55.431 65.060 1.00 53.72 122 LEU D O 1
ATOM 3816 N N . HIS D 1 124 ? -10.092 57.641 64.716 1.00 52.35 123 HIS D N 1
ATOM 3817 C CA . HIS D 1 124 ? -8.908 57.991 65.489 1.00 51.87 123 HIS D CA 1
ATOM 3818 C C . HIS D 1 124 ? -9.174 57.982 66.989 1.00 54.60 123 HIS D C 1
ATOM 3819 O O . HIS D 1 124 ? -10.272 58.312 67.443 1.00 51.81 123 HIS D O 1
ATOM 3826 N N . ALA D 1 125 ? -8.154 57.607 67.753 1.00 60.58 124 ALA D N 1
ATOM 3827 C CA . ALA D 1 125 ? -8.269 57.540 69.201 1.00 66.57 124 ALA D CA 1
ATOM 3828 C C . ALA D 1 125 ? -8.164 58.936 69.795 1.00 71.40 124 ALA D C 1
ATOM 3829 O O . ALA D 1 125 ? -7.529 59.820 69.214 1.00 69.88 124 ALA D O 1
ATOM 3832 N N . GLY E 1 1 ? 42.954 93.767 89.325 1.00 82.04 0 GLY E N 1
ATOM 3833 C CA . GLY E 1 1 ? 42.851 93.583 87.849 1.00 77.63 0 GLY E CA 1
ATOM 3834 C C . GLY E 1 1 ? 43.309 92.209 87.397 1.00 72.81 0 GLY E C 1
ATOM 3835 O O . GLY E 1 1 ? 43.733 91.386 88.211 1.00 70.81 0 GLY E O 1
ATOM 3844 N N . SER E 1 3 ? 45.636 89.382 85.269 1.00 65.40 2 SER E N 1
ATOM 3845 C CA . SER E 1 3 ? 46.996 89.133 84.815 1.00 64.95 2 SER E CA 1
ATOM 3846 C C . SER E 1 3 ? 47.009 89.158 83.291 1.00 63.33 2 SER E C 1
ATOM 3847 O O . SER E 1 3 ? 46.046 88.730 82.651 1.00 63.95 2 SER E O 1
ATOM 3850 N N . VAL E 1 4 ? 48.094 89.657 82.709 1.00 59.32 3 VAL E N 1
ATOM 3851 C CA . VAL E 1 4 ? 48.207 89.710 81.257 1.00 54.55 3 VAL E CA 1
ATOM 3852 C C . VAL E 1 4 ? 48.888 88.465 80.715 1.00 50.38 3 VAL E C 1
ATOM 3853 O O . VAL E 1 4 ? 49.044 88.313 79.506 1.00 48.98 3 VAL E O 1
ATOM 3857 N N . LYS E 1 5 ? 49.291 87.573 81.613 1.00 49.58 4 LYS E N 1
ATOM 3858 C CA . LYS E 1 5 ? 49.911 86.319 81.205 1.00 51.68 4 LYS E CA 1
ATOM 3859 C C . LYS E 1 5 ? 48.979 85.536 80.278 1.00 53.53 4 LYS E C 1
ATOM 3860 O O . LYS E 1 5 ? 47.838 85.233 80.630 1.00 57.20 4 LYS E O 1
ATOM 3866 N N . VAL E 1 6 ? 49.465 85.224 79.086 1.00 49.63 5 VAL E N 1
ATOM 3867 C CA . VAL E 1 6 ? 48.668 84.483 78.121 1.00 50.22 5 VAL E CA 1
ATOM 3868 C C . VAL E 1 6 ? 48.453 83.050 78.598 1.00 50.42 5 VAL E C 1
ATOM 3869 O O . VAL E 1 6 ? 49.406 82.340 78.927 1.00 46.53 5 VAL E O 1
ATOM 3873 N N . SER E 1 7 ? 47.192 82.632 78.617 1.00 55.72 6 SER E N 1
ATOM 3874 C CA . SER E 1 7 ? 46.821 81.318 79.118 1.00 59.28 6 SER E CA 1
ATOM 3875 C C . SER E 1 7 ? 46.097 80.496 78.060 1.00 56.34 6 SER E C 1
ATOM 3876 O O . SER E 1 7 ? 45.404 81.038 77.202 1.00 56.77 6 SER E O 1
ATOM 3879 N N . VAL E 1 8 ? 46.254 79.181 78.141 1.00 51.46 7 VAL E N 1
ATOM 3880 C CA . VAL E 1 8 ? 45.512 78.264 77.291 1.00 52.45 7 VAL E CA 1
ATOM 3881 C C . VAL E 1 8 ? 44.012 78.485 77.457 1.00 52.97 7 VAL E C 1
ATOM 3882 O O . VAL E 1 8 ? 43.226 78.161 76.570 1.00 52.72 7 VAL E O 1
ATOM 3886 N N . ASP E 1 9 ? 43.623 79.033 78.603 1.00 57.28 8 ASP E N 1
ATOM 3887 C CA . ASP E 1 9 ? 42.219 79.246 78.915 1.00 59.84 8 ASP E CA 1
ATOM 3888 C C . ASP E 1 9 ? 41.611 80.304 78.006 1.00 52.84 8 ASP E C 1
ATOM 3889 O O . ASP E 1 9 ? 40.562 80.083 77.403 1.00 49.69 8 ASP E O 1
ATOM 3894 N N . ASP E 1 10 ? 42.274 81.453 77.912 1.00 52.62 9 ASP E N 1
ATOM 3895 C CA . ASP E 1 10 ? 41.771 82.578 77.123 1.00 55.38 9 ASP E CA 1
ATOM 3896 C C . ASP E 1 10 ? 41.946 82.326 75.628 1.00 55.67 9 ASP E C 1
ATOM 3897 O O . ASP E 1 10 ? 41.190 82.846 74.805 1.00 56.16 9 ASP E O 1
ATOM 3902 N N . ILE E 1 11 ? 42.968 81.552 75.281 1.00 54.54 10 ILE E N 1
ATOM 3903 C CA . ILE E 1 11 ? 43.212 81.174 73.898 1.00 50.25 10 ILE E CA 1
ATOM 3904 C C . ILE E 1 11 ? 42.045 80.355 73.388 1.00 48.95 10 ILE E C 1
ATOM 3905 O O . ILE E 1 11 ? 41.652 80.483 72.235 1.00 48.21 10 ILE E O 1
ATOM 3910 N N . ASP E 1 12 ? 41.494 79.511 74.255 1.00 51.13 11 ASP E N 1
ATOM 3911 C CA . ASP E 1 12 ? 40.356 78.670 73.895 1.00 53.26 11 ASP E CA 1
ATOM 3912 C C . ASP E 1 12 ? 39.035 79.430 73.962 1.00 52.86 11 ASP E C 1
ATOM 3913 O O . ASP E 1 12 ? 38.114 79.152 73.193 1.00 52.46 11 ASP E O 1
ATOM 3918 N N . GLY E 1 13 ? 38.938 80.375 74.889 1.00 53.31 12 GLY E N 1
ATOM 3919 C CA . GLY E 1 13 ? 37.750 81.196 75.006 1.00 53.44 12 GLY E CA 1
ATOM 3920 C C . GLY E 1 13 ? 37.607 82.089 73.793 1.00 51.17 12 GLY E C 1
ATOM 3921 O O . GLY E 1 13 ? 36.496 82.421 73.387 1.00 51.03 12 GLY E O 1
ATOM 3922 N N . ILE E 1 14 ? 38.738 82.481 73.213 1.00 47.88 13 ILE E N 1
ATOM 3923 C CA . ILE E 1 14 ? 38.731 83.317 72.015 1.00 47.52 13 ILE E CA 1
ATOM 3924 C C . ILE E 1 14 ? 38.529 82.477 70.771 1.00 48.99 13 ILE E C 1
ATOM 3925 O O . ILE E 1 14 ? 37.889 82.915 69.822 1.00 48.85 13 ILE E O 1
ATOM 3930 N N . THR E 1 15 ? 39.081 81.269 70.779 1.00 55.71 14 THR E N 1
ATOM 3931 C CA . THR E 1 15 ? 38.904 80.346 69.669 1.00 58.36 14 THR E CA 1
ATOM 3932 C C . THR E 1 15 ? 37.449 79.898 69.579 1.00 57.71 14 THR E C 1
ATOM 3933 O O . THR E 1 15 ? 36.919 79.708 68.489 1.00 56.56 14 THR E O 1
ATOM 3937 N N . GLU E 1 16 ? 36.803 79.743 70.729 1.00 57.04 15 GLU E N 1
ATOM 3938 C CA . GLU E 1 16 ? 35.434 79.251 70.774 1.00 60.93 15 GLU E CA 1
ATOM 3939 C C . GLU E 1 16 ? 34.481 80.270 70.160 1.00 59.83 15 GLU E C 1
ATOM 3940 O O . GLU E 1 16 ? 33.602 79.918 69.367 1.00 60.46 15 GLU E O 1
ATOM 3946 N N . VAL E 1 17 ? 34.655 81.537 70.525 1.00 58.01 16 VAL E N 1
ATOM 3947 C CA . VAL E 1 17 ? 33.802 82.597 69.993 1.00 57.54 16 VAL E CA 1
ATOM 3948 C C . VAL E 1 17 ? 34.101 82.838 68.510 1.00 54.49 16 VAL E C 1
ATOM 3949 O O . VAL E 1 17 ? 33.208 83.177 67.732 1.00 52.40 16 VAL E O 1
ATOM 3953 N N . LEU E 1 18 ? 35.355 82.642 68.115 1.00 53.14 17 LEU E N 1
ATOM 3954 C CA . LEU E 1 18 ? 35.737 82.801 66.720 1.00 52.37 17 LEU E CA 1
ATOM 3955 C C . LEU E 1 18 ? 35.179 81.656 65.877 1.00 52.13 17 LEU E C 1
ATOM 3956 O O . LEU E 1 18 ? 34.895 81.831 64.693 1.00 51.97 17 LEU E O 1
ATOM 3961 N N . ASN E 1 19 ? 35.027 80.489 66.498 1.00 53.49 18 ASN E N 1
ATOM 3962 C CA . ASN E 1 19 ? 34.426 79.324 65.856 1.00 56.91 18 ASN E CA 1
ATOM 3963 C C . ASN E 1 19 ? 32.932 79.522 65.663 1.00 55.29 18 ASN E C 1
ATOM 3964 O O . ASN E 1 19 ? 32.328 78.909 64.787 1.00 54.70 18 ASN E O 1
ATOM 3969 N N . VAL E 1 20 ? 32.329 80.358 66.500 1.00 56.59 19 VAL E N 1
ATOM 3970 C CA . VAL E 1 20 ? 30.917 80.684 66.343 1.00 57.67 19 VAL E CA 1
ATOM 3971 C C . VAL E 1 20 ? 30.733 81.493 65.064 1.00 58.38 19 VAL E C 1
ATOM 3972 O O . VAL E 1 20 ? 29.842 81.215 64.263 1.00 58.01 19 VAL E O 1
ATOM 3976 N N . TYR E 1 21 ? 31.596 82.487 64.876 1.00 58.79 20 TYR E N 1
ATOM 3977 C CA . TYR E 1 21 ? 31.556 83.340 63.694 1.00 59.83 20 TYR E CA 1
ATOM 3978 C C . TYR E 1 21 ? 31.883 82.551 62.428 1.00 57.51 20 TYR E C 1
ATOM 3979 O O . TYR E 1 21 ? 31.199 82.684 61.415 1.00 56.53 20 TYR E O 1
ATOM 3996 N N . ASN E 1 23 ? 31.726 79.310 61.943 1.00 59.43 22 ASN E N 1
ATOM 3997 C CA . ASN E 1 23 ? 30.743 78.267 61.684 1.00 62.23 22 ASN E CA 1
ATOM 3998 C C . ASN E 1 23 ? 29.502 78.870 61.050 1.00 59.38 22 ASN E C 1
ATOM 3999 O O . ASN E 1 23 ? 28.929 78.295 60.131 1.00 61.00 22 ASN E O 1
ATOM 4004 N N . ALA E 1 24 ? 29.095 80.035 61.547 1.00 55.14 23 ALA E N 1
ATOM 4005 C CA . ALA E 1 24 ? 27.927 80.731 61.023 1.00 54.65 23 ALA E CA 1
ATOM 4006 C C . ALA E 1 24 ? 28.193 81.152 59.594 1.00 55.89 23 ALA E C 1
ATOM 4007 O O . ALA E 1 24 ? 27.286 81.196 58.768 1.00 56.38 23 ALA E O 1
ATOM 4009 N N . ALA E 1 25 ? 29.448 81.467 59.304 1.00 57.62 24 ALA E N 1
ATOM 4010 C CA . ALA E 1 25 ? 29.836 81.844 57.957 1.00 58.08 24 ALA E CA 1
ATOM 4011 C C . ALA E 1 25 ? 29.495 80.711 56.998 1.00 58.09 24 ALA E C 1
ATOM 4012 O O . ALA E 1 25 ? 28.891 80.933 55.953 1.00 58.73 24 ALA E O 1
ATOM 4014 N N . GLU E 1 26 ? 29.862 79.493 57.391 1.00 57.96 25 GLU E N 1
ATOM 4015 C CA . GLU E 1 26 ? 29.794 78.325 56.518 1.00 59.67 25 GLU E CA 1
ATOM 4016 C C . GLU E 1 26 ? 28.400 77.725 56.394 1.00 61.08 25 GLU E C 1
ATOM 4017 O O . GLU E 1 26 ? 28.011 77.286 55.315 1.00 62.45 25 GLU E O 1
ATOM 4023 N N . SER E 1 27 ? 27.658 77.683 57.495 1.00 62.35 26 SER E N 1
ATOM 4024 C CA . SER E 1 27 ? 26.373 76.993 57.498 1.00 66.78 26 SER E CA 1
ATOM 4025 C C . SER E 1 27 ? 25.329 77.628 58.423 1.00 67.96 26 SER E C 1
ATOM 4026 O O . SER E 1 27 ? 24.379 76.963 58.842 1.00 69.27 26 SER E O 1
ATOM 4029 N N . GLY E 1 28 ? 25.489 78.914 58.719 1.00 68.27 27 GLY E N 1
ATOM 4030 C CA . GLY E 1 28 ? 24.619 79.587 59.671 1.00 69.37 27 GLY E CA 1
ATOM 4031 C C . GLY E 1 28 ? 23.935 80.834 59.141 1.00 68.59 27 GLY E C 1
ATOM 4032 O O . GLY E 1 28 ? 24.182 81.273 58.014 1.00 68.80 27 GLY E O 1
ATOM 4033 N N . THR E 1 29 ? 23.067 81.408 59.969 1.00 67.09 28 THR E N 1
ATOM 4034 C CA . THR E 1 29 ? 22.346 82.622 59.612 1.00 67.10 28 THR E CA 1
ATOM 4035 C C . THR E 1 29 ? 23.018 83.833 60.238 1.00 66.82 28 THR E C 1
ATOM 4036 O O . THR E 1 29 ? 23.933 83.698 61.053 1.00 64.80 28 THR E O 1
ATOM 4040 N N . GLY E 1 30 ? 22.567 85.017 59.846 1.00 71.22 29 GLY E N 1
ATOM 4041 C CA . GLY E 1 30 ? 23.114 86.249 60.376 1.00 72.89 29 GLY E CA 1
ATOM 4042 C C . GLY E 1 30 ? 22.870 86.344 61.867 1.00 74.16 29 GLY E C 1
ATOM 4043 O O . GLY E 1 30 ? 23.746 86.764 62.624 1.00 72.68 29 GLY E O 1
ATOM 4044 N N . GLU E 1 31 ? 21.677 85.940 62.289 1.00 76.51 30 GLU E N 1
ATOM 4045 C CA . GLU E 1 31 ? 21.319 85.962 63.700 1.00 77.35 30 GLU E CA 1
ATOM 4046 C C . GLU E 1 31 ? 22.210 85.006 64.489 1.00 74.16 30 GLU E C 1
ATOM 4047 O O . GLU E 1 31 ? 22.604 85.299 65.617 1.00 74.74 30 GLU E O 1
ATOM 4053 N N . GLU E 1 32 ? 22.521 83.860 63.891 1.00 71.05 31 GLU E N 1
ATOM 4054 C CA . GLU E 1 32 ? 23.393 82.875 64.522 1.00 69.22 31 GLU E CA 1
ATOM 4055 C C . GLU E 1 32 ? 24.827 83.381 64.575 1.00 65.75 31 GLU E C 1
ATOM 4056 O O . GLU E 1 32 ? 25.614 82.956 65.423 1.00 64.35 31 GLU E O 1
ATOM 4070 N N . SER E 1 34 ? 25.648 86.634 65.009 1.00 58.39 33 SER E N 1
ATOM 4071 C CA . SER E 1 34 ? 25.730 87.740 65.961 1.00 59.31 33 SER E CA 1
ATOM 4072 C C . SER E 1 34 ? 25.984 87.257 67.387 1.00 58.80 33 SER E C 1
ATOM 4073 O O . SER E 1 34 ? 26.283 88.054 68.272 1.00 57.84 33 SER E O 1
ATOM 4076 N N . ALA E 1 35 ? 25.862 85.951 67.604 1.00 59.14 34 ALA E N 1
ATOM 4077 C CA . ALA E 1 35 ? 26.095 85.363 68.923 1.00 60.15 34 ALA E CA 1
ATOM 4078 C C . ALA E 1 35 ? 27.564 85.462 69.325 1.00 59.93 34 ALA E C 1
ATOM 4079 O O . ALA E 1 35 ? 27.921 85.221 70.480 1.00 59.29 34 ALA E O 1
ATOM 4081 N N . ALA E 1 36 ? 28.412 85.807 68.362 1.00 60.08 35 ALA E N 1
ATOM 4082 C CA . ALA E 1 36 ? 29.838 85.958 68.616 1.00 58.11 35 ALA E CA 1
ATOM 4083 C C . ALA E 1 36 ? 30.222 87.435 68.692 1.00 55.51 35 ALA E C 1
ATOM 4084 O O . ALA E 1 36 ? 31.392 87.774 68.876 1.00 52.94 35 ALA E O 1
ATOM 4086 N N . PHE E 1 37 ? 29.227 88.310 68.571 1.00 56.21 36 PHE E N 1
ATOM 4087 C CA . PHE E 1 37 ? 29.468 89.748 68.511 1.00 57.20 36 PHE E CA 1
ATOM 4088 C C . PHE E 1 37 ? 28.757 90.530 69.620 1.00 59.93 36 PHE E C 1
ATOM 4089 O O . PHE E 1 37 ? 27.586 90.285 69.929 1.00 60.79 36 PHE E O 1
ATOM 4097 N N . HIS E 1 38 ? 29.480 91.484 70.198 1.00 61.43 37 HIS E N 1
ATOM 4098 C CA . HIS E 1 38 ? 28.922 92.424 71.157 1.00 63.48 37 HIS E CA 1
ATOM 4099 C C . HIS E 1 38 ? 27.717 93.124 70.530 1.00 62.78 37 HIS E C 1
ATOM 4100 O O . HIS E 1 38 ? 27.630 93.242 69.310 1.00 63.24 37 HIS E O 1
ATOM 4107 N N . LYS E 1 39 ? 26.789 93.586 71.362 1.00 55.82 38 LYS E N 1
ATOM 4108 C CA . LYS E 1 39 ? 25.590 94.263 70.871 1.00 57.17 38 LYS E CA 1
ATOM 4109 C C . LYS E 1 39 ? 25.916 95.591 70.185 1.00 57.39 38 LYS E C 1
ATOM 4110 O O . LYS E 1 39 ? 25.120 96.103 69.400 1.00 57.99 38 LYS E O 1
ATOM 4116 N N . ASP E 1 40 ? 27.092 96.140 70.473 1.00 63.42 39 ASP E N 1
ATOM 4117 C CA . ASP E 1 40 ? 27.513 97.412 69.896 1.00 65.92 39 ASP E CA 1
ATOM 4118 C C . ASP E 1 40 ? 28.740 97.239 69.005 1.00 61.45 39 ASP E C 1
ATOM 4119 O O . ASP E 1 40 ? 29.475 98.194 68.746 1.00 57.94 39 ASP E O 1
ATOM 4124 N N . ALA E 1 41 ? 28.955 96.019 68.531 1.00 62.23 40 ALA E N 1
ATOM 4125 C CA . ALA E 1 41 ? 30.103 95.732 67.684 1.00 60.12 40 ALA E CA 1
ATOM 4126 C C . ALA E 1 41 ? 30.013 96.517 66.379 1.00 59.43 40 ALA E C 1
ATOM 4127 O O . ALA E 1 41 ? 28.939 96.963 65.981 1.00 58.65 40 ALA E O 1
ATOM 4129 N N . THR E 1 42 ? 31.150 96.682 65.716 1.00 58.90 41 THR E N 1
ATOM 4130 C CA . THR E 1 42 ? 31.201 97.421 64.464 1.00 58.10 41 THR E CA 1
ATOM 4131 C C . THR E 1 42 ? 31.875 96.608 63.368 1.00 54.50 41 THR E C 1
ATOM 4132 O O . THR E 1 42 ? 32.508 95.586 63.641 1.00 49.38 41 THR E O 1
ATOM 4136 N N . ILE E 1 43 ? 31.739 97.084 62.131 1.00 56.24 42 ILE E N 1
ATOM 4137 C CA . ILE E 1 43 ? 32.402 96.480 60.979 1.00 54.31 42 ILE E CA 1
ATOM 4138 C C . ILE E 1 43 ? 32.698 97.539 59.917 1.00 52.74 42 ILE E C 1
ATOM 4139 O O . ILE E 1 43 ? 31.808 98.272 59.489 1.00 52.43 42 ILE E O 1
ATOM 4144 N N . PHE E 1 44 ? 33.958 97.621 59.505 1.00 50.96 43 PHE E N 1
ATOM 4145 C CA . PHE E 1 44 ? 34.354 98.487 58.399 1.00 51.93 43 PHE E CA 1
ATOM 4146 C C . PHE E 1 44 ? 35.040 97.655 57.322 1.00 51.11 43 PHE E C 1
ATOM 4147 O O . PHE E 1 44 ? 35.744 96.697 57.625 1.00 49.42 43 PHE E O 1
ATOM 4155 N N . GLY E 1 45 ? 34.841 98.022 56.062 1.00 54.20 44 GLY E N 1
ATOM 4156 C CA . GLY E 1 45 ? 35.462 97.299 54.968 1.00 54.30 44 GLY E CA 1
ATOM 4157 C C . GLY E 1 45 ? 34.997 97.759 53.601 1.00 54.59 44 GLY E C 1
ATOM 4158 O O . GLY E 1 45 ? 33.866 98.231 53.443 1.00 52.20 44 GLY E O 1
ATOM 4159 N N . TYR E 1 46 ? 35.880 97.608 52.616 1.00 56.33 45 TYR E N 1
ATOM 4160 C CA . TYR E 1 46 ? 35.601 98.010 51.242 1.00 59.47 45 TYR E CA 1
ATOM 4161 C C . TYR E 1 46 ? 35.156 96.831 50.379 1.00 61.00 45 TYR E C 1
ATOM 4162 O O . TYR E 1 46 ? 35.574 95.692 50.594 1.00 58.86 45 TYR E O 1
ATOM 4171 N N . VAL E 1 47 ? 34.295 97.125 49.408 1.00 65.41 46 VAL E N 1
ATOM 4172 C CA . VAL E 1 47 ? 33.995 96.211 48.312 1.00 65.05 46 VAL E CA 1
ATOM 4173 C C . VAL E 1 47 ? 34.211 96.986 47.019 1.00 63.97 46 VAL E C 1
ATOM 4174 O O . VAL E 1 47 ? 33.325 97.692 46.540 1.00 63.92 46 VAL E O 1
ATOM 4178 N N . GLY E 1 48 ? 35.409 96.860 46.467 1.00 66.22 47 GLY E N 1
ATOM 4179 C CA . GLY E 1 48 ? 35.808 97.670 45.336 1.00 67.15 47 GLY E CA 1
ATOM 4180 C C . GLY E 1 48 ? 36.214 99.030 45.856 1.00 66.68 47 GLY E C 1
ATOM 4181 O O . GLY E 1 48 ? 36.949 99.130 46.837 1.00 67.06 47 GLY E O 1
ATOM 4182 N N . ASP E 1 49 ? 35.716 100.077 45.210 1.00 61.75 48 ASP E N 1
ATOM 4183 C CA . ASP E 1 49 ? 35.983 101.441 45.647 1.00 63.50 48 ASP E CA 1
ATOM 4184 C C . ASP E 1 49 ? 34.925 101.912 46.645 1.00 61.23 48 ASP E C 1
ATOM 4185 O O . ASP E 1 49 ? 35.043 102.997 47.208 1.00 61.19 48 ASP E O 1
ATOM 4187 N N . LYS E 1 50 ? 33.898 101.094 46.864 1.00 62.60 49 LYS E N 1
ATOM 4188 C CA . LYS E 1 50 ? 32.801 101.466 47.756 1.00 64.44 49 LYS E CA 1
ATOM 4189 C C . LYS E 1 50 ? 33.039 100.967 49.180 1.00 63.61 49 LYS E C 1
ATOM 4190 O O . LYS E 1 50 ? 33.473 99.836 49.383 1.00 58.87 49 LYS E O 1
ATOM 4192 N N . LEU E 1 51 ? 32.757 101.823 50.161 1.00 68.25 50 LEU E N 1
ATOM 4193 C CA . LEU E 1 51 ? 32.837 101.448 51.569 1.00 67.53 50 LEU E CA 1
ATOM 4194 C C . LEU E 1 51 ? 31.531 100.781 51.982 1.00 67.44 50 LEU E C 1
ATOM 4195 O O . LEU E 1 51 ? 30.655 101.420 52.565 1.00 67.30 50 LEU E O 1
ATOM 4200 N N . ALA E 1 52 ? 31.415 99.494 51.672 1.00 61.55 51 ALA E N 1
ATOM 4201 C CA . ALA E 1 52 ? 30.173 98.746 51.859 1.00 61.45 51 ALA E CA 1
ATOM 4202 C C . ALA E 1 52 ? 29.762 98.661 53.319 1.00 58.53 51 ALA E C 1
ATOM 4203 O O . ALA E 1 52 ? 28.570 98.621 53.635 1.00 56.65 51 ALA E O 1
ATOM 4205 N N . PHE E 1 53 ? 30.754 98.618 54.204 1.00 60.88 52 PHE E N 1
ATOM 4206 C CA . PHE E 1 53 ? 30.505 98.575 55.638 1.00 59.43 52 PHE E CA 1
ATOM 4207 C C . PHE E 1 53 ? 31.134 99.787 56.309 1.00 59.39 52 PHE E C 1
ATOM 4208 O O . PHE E 1 53 ? 32.335 100.021 56.192 1.00 54.50 52 PHE E O 1
ATOM 4216 N N . ASN E 1 54 ? 30.310 100.562 57.005 1.00 65.18 53 ASN E N 1
ATOM 4217 C CA . ASN E 1 54 ? 30.760 101.823 57.581 1.00 69.16 53 ASN E CA 1
ATOM 4218 C C . ASN E 1 54 ? 30.439 101.970 59.068 1.00 66.51 53 ASN E C 1
ATOM 4219 O O . ASN E 1 54 ? 30.217 103.080 59.550 1.00 66.08 53 ASN E O 1
ATOM 4224 N N . GLY E 1 55 ? 30.422 100.851 59.789 1.00 67.32 54 GLY E N 1
ATOM 4225 C CA . GLY E 1 55 ? 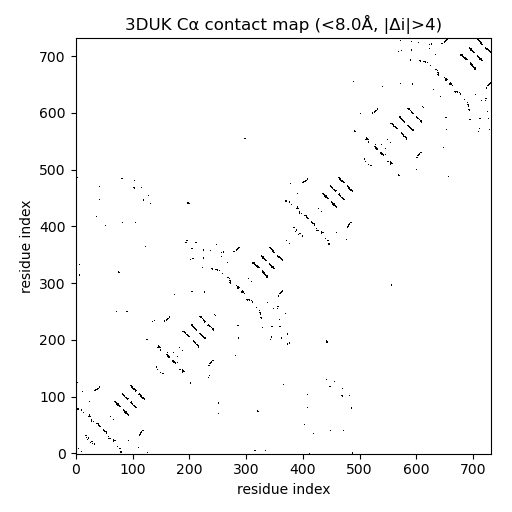30.240 100.876 61.229 1.00 66.99 54 GLY E CA 1
ATOM 4226 C C . GLY E 1 55 ? 29.252 99.851 61.765 1.00 66.30 54 GLY E C 1
ATOM 4227 O O . GLY E 1 55 ? 29.618 98.979 62.546 1.00 64.34 54 GLY E O 1
ATOM 4228 N N . PRO E 1 56 ? 27.982 99.958 61.358 1.00 63.16 55 PRO E N 1
ATOM 4229 C CA . PRO E 1 56 ? 26.926 99.081 61.879 1.00 62.96 55 PRO E CA 1
ATOM 4230 C C . PRO E 1 56 ? 27.161 97.589 61.619 1.00 60.15 55 PRO E C 1
ATOM 4231 O O . PRO E 1 56 ? 27.258 97.162 60.470 1.00 56.94 55 PRO E O 1
ATOM 4235 N N . ILE E 1 57 ? 27.228 96.807 62.692 1.00 62.60 56 ILE E N 1
ATOM 4236 C CA . ILE E 1 57 ? 27.365 95.359 62.586 1.00 62.21 56 ILE E CA 1
ATOM 4237 C C . ILE E 1 57 ? 26.105 94.715 61.999 1.00 62.46 56 ILE E C 1
ATOM 4238 O O . ILE E 1 57 ? 26.142 93.590 61.498 1.00 59.37 56 ILE E O 1
ATOM 4243 N N . LYS E 1 58 ? 24.987 95.428 62.078 1.00 70.29 57 LYS E N 1
ATOM 4244 C CA . LYS E 1 58 ? 23.727 94.936 61.535 1.00 74.74 57 LYS E CA 1
ATOM 4245 C C . LYS E 1 58 ? 23.850 94.687 60.039 1.00 71.31 57 LYS E C 1
ATOM 4246 O O . LYS E 1 58 ? 23.149 93.844 59.481 1.00 68.76 57 LYS E O 1
ATOM 4249 N N . ASP E 1 59 ? 24.743 95.430 59.394 1.00 65.28 58 ASP E N 1
ATOM 4250 C CA . ASP E 1 59 ? 24.945 95.319 57.953 1.00 67.05 58 ASP E CA 1
ATOM 4251 C C . ASP E 1 59 ? 25.641 94.010 57.595 1.00 64.64 58 ASP E C 1
ATOM 4252 O O . ASP E 1 59 ? 25.520 93.519 56.474 1.00 63.41 58 ASP E O 1
ATOM 4257 N N . LEU E 1 60 ? 26.368 93.451 58.556 1.00 65.30 59 LEU E N 1
ATOM 4258 C CA . LEU E 1 60 ? 27.022 92.162 58.372 1.00 61.25 59 LEU E CA 1
ATOM 4259 C C . LEU E 1 60 ? 26.015 91.024 58.461 1.00 60.11 59 LEU E C 1
ATOM 4260 O O . LEU E 1 60 ? 26.111 90.043 57.726 1.00 57.91 59 LEU E O 1
ATOM 4265 N N . TYR E 1 61 ? 25.052 91.160 59.367 1.00 64.31 60 TYR E N 1
ATOM 4266 C CA . TYR E 1 61 ? 24.055 90.121 59.597 1.00 67.55 60 TYR E CA 1
ATOM 4267 C C . TYR E 1 61 ? 23.011 90.087 58.488 1.00 66.75 60 TYR E C 1
ATOM 4268 O O . TYR E 1 61 ? 22.453 89.031 58.183 1.00 66.34 60 TYR E O 1
ATOM 4277 N N . ASP E 1 62 ? 22.731 91.252 57.911 1.00 64.78 61 ASP E N 1
ATOM 4278 C CA . ASP E 1 62 ? 21.783 91.362 56.805 1.00 65.96 61 ASP E CA 1
ATOM 4279 C C . ASP E 1 62 ? 22.392 90.791 55.531 1.00 64.77 61 ASP E C 1
ATOM 4280 O O . ASP E 1 62 ? 21.735 90.060 54.792 1.00 63.98 61 ASP E O 1
ATOM 4285 N N . TRP E 1 63 ? 23.656 91.129 55.290 1.00 67.03 62 TRP E N 1
ATOM 4286 C CA . TRP E 1 63 ? 24.372 90.675 54.103 1.00 67.05 62 TRP E CA 1
ATOM 4287 C C . TRP E 1 63 ? 24.590 89.165 54.129 1.00 65.56 62 TRP E C 1
ATOM 4288 O O . TRP E 1 63 ? 24.564 88.508 53.091 1.00 66.69 62 TRP E O 1
ATOM 4299 N N . HIS E 1 64 ? 24.807 88.618 55.317 1.00 61.49 63 HIS E N 1
ATOM 4300 C CA . HIS E 1 64 ? 25.038 87.190 55.454 1.00 61.04 63 HIS E CA 1
ATOM 4301 C C . HIS E 1 64 ? 23.732 86.423 55.274 1.00 62.85 63 HIS E C 1
ATOM 4302 O O . HIS E 1 64 ? 23.741 85.234 54.954 1.00 61.70 63 HIS E O 1
ATOM 4309 N N . ASN E 1 65 ? 22.612 87.114 55.480 1.00 67.21 64 ASN E N 1
ATOM 4310 C CA . ASN E 1 65 ? 21.290 86.536 55.248 1.00 70.05 64 ASN E CA 1
ATOM 4311 C C . ASN E 1 65 ? 20.949 86.513 53.755 1.00 71.15 64 ASN E C 1
ATOM 4312 O O . ASN E 1 65 ? 20.368 85.547 53.259 1.00 72.10 64 ASN E O 1
ATOM 4317 N N . SER E 1 66 ? 21.316 87.578 53.045 1.00 68.53 65 SER E N 1
ATOM 4318 C CA . SER E 1 66 ? 21.048 87.686 51.610 1.00 71.31 65 SER E CA 1
ATOM 4319 C C . SER E 1 66 ? 21.961 86.750 50.831 1.00 71.13 65 SER E C 1
ATOM 4320 O O . SER E 1 66 ? 21.500 85.868 50.108 1.00 72.66 65 SER E O 1
ATOM 4323 N N . ASN E 1 67 ? 23.263 86.964 50.986 1.00 72.55 66 ASN E N 1
ATOM 4324 C CA . ASN E 1 67 ? 24.276 86.138 50.345 1.00 71.13 66 ASN E CA 1
ATOM 4325 C C . ASN E 1 67 ? 24.111 84.663 50.698 1.00 72.06 66 ASN E C 1
ATOM 4326 O O . ASN E 1 67 ? 24.261 83.787 49.845 1.00 70.50 66 ASN E O 1
ATOM 4331 N N . GLY E 1 68 ? 23.810 84.394 51.964 1.00 74.05 67 GLY E N 1
ATOM 4332 C CA . GLY E 1 68 ? 23.613 83.034 52.430 1.00 75.18 67 GLY E CA 1
ATOM 4333 C C . GLY E 1 68 ? 24.906 82.400 52.902 1.00 73.50 67 GLY E C 1
ATOM 4334 O O . GLY E 1 68 ? 25.984 82.958 52.701 1.00 73.30 67 GLY E O 1
ATOM 4335 N N . PRO E 1 69 ? 24.803 81.223 53.538 1.00 71.66 68 PRO E N 1
ATOM 4336 C CA . PRO E 1 69 ? 25.962 80.468 54.031 1.00 67.75 68 PRO E CA 1
ATOM 4337 C C . PRO E 1 69 ? 26.927 80.089 52.913 1.00 64.59 68 PRO E C 1
ATOM 4338 O O . PRO E 1 69 ? 26.504 79.830 51.786 1.00 66.42 68 PRO E O 1
ATOM 4342 N N . ALA E 1 70 ? 28.213 80.048 53.240 1.00 58.52 69 ALA E N 1
ATOM 4343 C CA . ALA E 1 70 ? 29.257 79.703 52.285 1.00 54.60 69 ALA E CA 1
ATOM 4344 C C . ALA E 1 70 ? 29.773 78.289 52.540 1.00 54.53 69 ALA E C 1
ATOM 4345 O O . ALA E 1 70 ? 30.854 78.102 53.099 1.00 52.32 69 ALA E O 1
ATOM 4347 N N . LYS E 1 71 ? 29.007 77.297 52.103 1.00 56.61 70 LYS E N 1
ATOM 4348 C CA . LYS E 1 71 ? 29.307 75.898 52.399 1.00 59.35 70 LYS E CA 1
ATOM 4349 C C . LYS E 1 71 ? 30.725 75.445 52.013 1.00 59.84 70 LYS E C 1
ATOM 4350 O O . LYS E 1 71 ? 31.177 74.386 52.457 1.00 57.37 70 LYS E O 1
ATOM 4352 N N . ASN E 1 72 ? 31.421 76.233 51.195 1.00 67.67 71 ASN E N 1
ATOM 4353 C CA . ASN E 1 72 ? 32.749 75.849 50.706 1.00 69.03 71 ASN E CA 1
ATOM 4354 C C . ASN E 1 72 ? 33.889 76.687 51.282 1.00 64.12 71 ASN E C 1
ATOM 4355 O O . ASN E 1 72 ? 35.017 76.631 50.788 1.00 62.88 71 ASN E O 1
ATOM 4360 N N . VAL E 1 73 ? 33.596 77.453 52.328 1.00 56.97 72 VAL E N 1
ATOM 4361 C CA . VAL E 1 73 ? 34.569 78.377 52.889 1.00 51.86 72 VAL E CA 1
ATOM 4362 C C . VAL E 1 73 ? 35.564 77.640 53.769 1.00 51.17 72 VAL E C 1
ATOM 4363 O O . VAL E 1 73 ? 35.200 76.722 54.502 1.00 51.40 72 VAL E O 1
ATOM 4367 N N . GLN E 1 74 ? 36.827 78.041 53.678 1.00 54.58 73 GLN E N 1
ATOM 4368 C CA . GLN E 1 74 ? 37.874 77.517 54.546 1.00 55.42 73 GLN E CA 1
ATOM 4369 C C . GLN E 1 74 ? 38.440 78.647 55.408 1.00 55.11 73 GLN E C 1
ATOM 4370 O O . GLN E 1 74 ? 39.137 79.524 54.907 1.00 53.54 73 GLN E O 1
ATOM 4376 N N . SER E 1 75 ? 38.130 78.622 56.701 1.00 57.34 74 SER E N 1
ATOM 4377 C CA . SER E 1 75 ? 38.521 79.695 57.609 1.00 56.93 74 SER E CA 1
ATOM 4378 C C . SER E 1 75 ? 39.611 79.231 58.565 1.00 54.26 74 SER E C 1
ATOM 4379 O O . SER E 1 75 ? 39.523 78.142 59.130 1.00 53.56 74 SER E O 1
ATOM 4382 N N . ARG E 1 76 ? 40.627 80.066 58.757 1.00 52.84 75 ARG E N 1
ATOM 4383 C CA . ARG E 1 76 ? 41.736 79.736 59.643 1.00 52.19 75 ARG E CA 1
ATOM 4384 C C . ARG E 1 76 ? 42.079 80.924 60.530 1.00 48.35 75 ARG E C 1
ATOM 4385 O O . ARG E 1 76 ? 42.272 82.030 60.042 1.00 46.70 75 ARG E O 1
ATOM 4393 N N . ILE E 1 77 ? 42.145 80.700 61.835 1.00 47.74 76 ILE E N 1
ATOM 4394 C CA . ILE E 1 77 ? 42.700 81.695 62.740 1.00 47.46 76 ILE E CA 1
ATOM 4395 C C . ILE E 1 77 ? 44.210 81.701 62.561 1.00 48.14 76 ILE E C 1
ATOM 4396 O O . ILE E 1 77 ? 44.840 80.647 62.606 1.00 48.50 76 ILE E O 1
ATOM 4401 N N . THR E 1 78 ? 44.791 82.877 62.345 1.00 52.91 77 THR E N 1
ATOM 4402 C CA . THR E 1 78 ? 46.235 82.974 62.131 1.00 54.36 77 THR E CA 1
ATOM 4403 C C . THR E 1 78 ? 46.942 83.740 63.248 1.00 53.21 77 THR E C 1
ATOM 4404 O O . THR E 1 78 ? 48.147 83.589 63.431 1.00 51.46 77 THR E O 1
ATOM 4408 N N . ASN E 1 79 ? 46.198 84.547 64.002 1.00 57.16 78 ASN E N 1
ATOM 4409 C CA . ASN E 1 79 ? 46.781 85.279 65.126 1.00 59.35 78 ASN E CA 1
ATOM 4410 C C . ASN E 1 79 ? 45.812 85.496 66.282 1.00 56.79 78 ASN E C 1
ATOM 4411 O O . ASN E 1 79 ? 44.628 85.743 66.087 1.00 56.15 78 ASN E O 1
ATOM 4416 N N . ILE E 1 80 ? 46.340 85.397 67.493 1.00 53.44 79 ILE E N 1
ATOM 4417 C CA . ILE E 1 80 ? 45.588 85.692 68.701 1.00 54.32 79 ILE E CA 1
ATOM 4418 C C . ILE E 1 80 ? 46.541 86.372 69.689 1.00 53.13 79 ILE E C 1
ATOM 4419 O O . ILE E 1 80 ? 47.391 85.725 70.308 1.00 53.01 79 ILE E O 1
ATOM 4424 N N . ASP E 1 81 ? 46.407 87.691 69.800 1.00 51.53 80 ASP E N 1
ATOM 4425 C CA . ASP E 1 81 ? 47.233 88.489 70.694 1.00 51.18 80 ASP E CA 1
ATOM 4426 C C . ASP E 1 81 ? 46.385 88.988 71.858 1.00 50.60 80 ASP E C 1
ATOM 4427 O O . ASP E 1 81 ? 45.650 89.969 71.734 1.00 48.54 80 ASP E O 1
ATOM 4432 N N . ILE E 1 82 ? 46.497 88.307 72.993 1.00 50.70 81 ILE E N 1
ATOM 4433 C CA . ILE E 1 82 ? 45.697 88.628 74.163 1.00 52.60 81 ILE E CA 1
ATOM 4434 C C . ILE E 1 82 ? 46.509 89.453 75.161 1.00 53.30 81 ILE E C 1
ATOM 4435 O O . ILE E 1 82 ? 47.733 89.310 75.259 1.00 51.52 81 ILE E O 1
ATOM 4440 N N . VAL E 1 83 ? 45.818 90.320 75.893 1.00 59.02 82 VAL E N 1
ATOM 4441 C CA . VAL E 1 83 ? 46.448 91.105 76.950 1.00 60.31 82 VAL E CA 1
ATOM 4442 C C . VAL E 1 83 ? 45.441 91.418 78.067 1.00 57.83 82 VAL E C 1
ATOM 4443 O O . VAL E 1 83 ? 44.956 92.542 78.196 1.00 59.27 82 VAL E O 1
ATOM 4447 N N . GLY E 1 84 ? 45.124 90.400 78.864 1.00 49.88 83 GLY E N 1
ATOM 4448 C CA . GLY E 1 84 ? 44.279 90.576 80.031 1.00 48.69 83 GLY E CA 1
ATOM 4449 C C . GLY E 1 84 ? 42.796 90.554 79.719 1.00 50.39 83 GLY E C 1
ATOM 4450 O O . GLY E 1 84 ? 42.150 89.513 79.841 1.00 50.54 83 GLY E O 1
ATOM 4451 N N . THR E 1 85 ? 42.260 91.703 79.308 1.00 51.51 84 THR E N 1
ATOM 4452 C CA . THR E 1 85 ? 40.825 91.845 79.094 1.00 54.26 84 THR E CA 1
ATOM 4453 C C . THR E 1 85 ? 40.455 92.182 77.649 1.00 52.06 84 THR E C 1
ATOM 4454 O O . THR E 1 85 ? 39.280 92.206 77.291 1.00 51.13 84 THR E O 1
ATOM 4458 N N . VAL E 1 86 ? 41.453 92.455 76.823 1.00 51.82 85 VAL E N 1
ATOM 4459 C CA . VAL E 1 86 ? 41.211 92.745 75.417 1.00 51.78 85 VAL E CA 1
ATOM 4460 C C . VAL E 1 86 ? 42.132 91.885 74.581 1.00 48.83 85 VAL E C 1
ATOM 4461 O O . VAL E 1 86 ? 43.131 91.377 75.085 1.00 46.27 85 VAL E O 1
ATOM 4465 N N . ALA E 1 87 ? 41.806 91.735 73.303 1.00 49.06 86 ALA E N 1
ATOM 4466 C CA . ALA E 1 87 ? 42.602 90.900 72.416 1.00 48.92 86 ALA E CA 1
ATOM 4467 C C . ALA E 1 87 ? 42.485 91.343 70.965 1.00 48.86 86 ALA E C 1
ATOM 4468 O O . ALA E 1 87 ? 41.625 92.144 70.606 1.00 47.03 86 ALA E O 1
ATOM 4470 N N . HIS E 1 88 ? 43.381 90.816 70.142 1.00 50.33 87 HIS E N 1
ATOM 4471 C CA . HIS E 1 88 ? 43.319 90.987 68.703 1.00 50.30 87 HIS E CA 1
ATOM 4472 C C . HIS E 1 88 ? 43.402 89.597 68.081 1.00 49.42 87 HIS E C 1
ATOM 4473 O O . HIS E 1 88 ? 44.090 88.726 68.599 1.00 49.03 87 HIS E O 1
ATOM 4480 N N . ALA E 1 89 ? 42.681 89.384 66.988 1.00 48.27 88 ALA E N 1
ATOM 4481 C CA . ALA E 1 89 ? 42.762 88.125 66.260 1.00 47.37 88 ALA E CA 1
ATOM 4482 C C . ALA E 1 89 ? 42.656 88.395 64.770 1.00 48.79 88 ALA E C 1
ATOM 4483 O O . ALA E 1 89 ? 42.030 89.367 64.355 1.00 50.48 88 ALA E O 1
ATOM 4485 N N . ARG E 1 90 ? 43.283 87.540 63.968 1.00 47.90 89 ARG E N 1
ATOM 4486 C CA . ARG E 1 90 ? 43.151 87.619 62.523 1.00 47.55 89 ARG E CA 1
ATOM 4487 C C . ARG E 1 90 ? 42.651 86.289 61.976 1.00 46.93 89 ARG E C 1
ATOM 4488 O O . ARG E 1 90 ? 43.010 85.229 62.481 1.00 45.46 89 ARG E O 1
ATOM 4496 N N . VAL E 1 91 ? 41.808 86.352 60.950 1.00 49.35 90 VAL E N 1
ATOM 4497 C CA . VAL E 1 91 ? 41.244 85.152 60.341 1.00 50.08 90 VAL E CA 1
ATOM 4498 C C . VAL E 1 91 ? 41.354 85.254 58.833 1.00 49.19 90 VAL E C 1
ATOM 4499 O O . VAL E 1 91 ? 41.173 86.325 58.262 1.00 46.06 90 VAL E O 1
ATOM 4503 N N . GLU E 1 92 ? 41.669 84.135 58.195 1.00 52.20 91 GLU E N 1
ATOM 4504 C CA . GLU E 1 92 ? 41.712 84.067 56.746 1.00 53.78 91 GLU E CA 1
ATOM 4505 C C . GLU E 1 92 ? 40.578 83.181 56.255 1.00 55.87 91 GLU E C 1
ATOM 4506 O O . GLU E 1 92 ? 40.464 82.021 56.652 1.00 54.63 91 GLU E O 1
ATOM 4512 N N . ALA E 1 93 ? 39.729 83.748 55.405 1.00 55.71 92 ALA E N 1
ATOM 4513 C CA . ALA E 1 93 ? 38.659 82.996 54.767 1.00 56.31 92 ALA E CA 1
ATOM 4514 C C . ALA E 1 93 ? 38.897 82.883 53.256 1.00 51.52 92 ALA E C 1
ATOM 4515 O O . ALA E 1 93 ? 39.263 83.857 52.592 1.00 45.90 92 ALA E O 1
ATOM 4517 N N . GLU E 1 94 ? 38.693 81.681 52.725 1.00 50.94 93 GLU E N 1
ATOM 4518 C CA . GLU E 1 94 ? 38.818 81.434 51.293 1.00 51.59 93 GLU E CA 1
ATOM 4519 C C . GLU E 1 94 ? 37.561 80.759 50.777 1.00 55.55 93 GLU E C 1
ATOM 4520 O O . GLU E 1 94 ? 36.948 79.955 51.471 1.00 56.08 93 GLU E O 1
ATOM 4526 N N . ASN E 1 95 ? 37.181 81.111 49.555 1.00 59.08 94 ASN E N 1
ATOM 4527 C CA . ASN E 1 95 ? 35.967 80.602 48.931 1.00 62.04 94 ASN E CA 1
ATOM 4528 C C . ASN E 1 95 ? 34.719 80.858 49.776 1.00 56.28 94 ASN E C 1
ATOM 4529 O O . ASN E 1 95 ? 33.792 80.042 49.806 1.00 55.83 94 ASN E O 1
ATOM 4534 N N . TRP E 1 96 ? 34.706 81.993 50.467 1.00 49.94 95 TRP E N 1
ATOM 4535 C CA . TRP E 1 96 ? 33.489 82.475 51.092 1.00 51.31 95 TRP E CA 1
ATOM 4536 C C . TRP E 1 96 ? 32.594 82.924 49.947 1.00 55.42 95 TRP E C 1
ATOM 4537 O O . TRP E 1 96 ? 32.645 84.076 49.534 1.00 55.62 95 TRP E O 1
ATOM 4548 N N . THR E 1 97 ? 31.790 82.004 49.425 1.00 60.39 96 THR E N 1
ATOM 4549 C CA . THR E 1 97 ? 31.019 82.251 48.206 1.00 61.59 96 THR E CA 1
ATOM 4550 C C . THR E 1 97 ? 31.906 82.836 47.114 1.00 54.82 96 THR E C 1
ATOM 4551 O O . THR E 1 97 ? 31.562 83.842 46.498 1.00 52.33 96 THR E O 1
ATOM 4555 N N . ASN E 1 98 ? 33.048 82.188 46.888 1.00 52.27 97 ASN E N 1
ATOM 4556 C CA . ASN E 1 98 ? 34.000 82.582 45.851 1.00 56.19 97 ASN E CA 1
ATOM 4557 C C . ASN E 1 98 ? 34.726 83.893 46.162 1.00 53.02 97 ASN E C 1
ATOM 4558 O O . ASN E 1 98 ? 35.220 84.562 45.254 1.00 55.06 97 ASN E O 1
ATOM 4563 N N . PHE E 1 99 ? 34.786 84.250 47.446 1.00 50.03 98 PHE E N 1
ATOM 4564 C CA . PHE E 1 99 ? 35.536 85.417 47.908 1.00 48.35 98 PHE E CA 1
ATOM 4565 C C . PHE E 1 99 ? 36.696 84.965 48.784 1.00 48.51 98 PHE E C 1
ATOM 4566 O O . PHE E 1 99 ? 36.663 83.868 49.342 1.00 48.75 98 PHE E O 1
ATOM 4574 N N . LYS E 1 100 ? 37.705 85.823 48.917 1.00 50.83 99 LYS E N 1
ATOM 4575 C CA . LYS E 1 100 ? 38.805 85.595 49.847 1.00 52.98 99 LYS E CA 1
ATOM 4576 C C . LYS E 1 100 ? 38.946 86.817 50.738 1.00 54.88 99 LYS E C 1
ATOM 4577 O O . LYS E 1 100 ? 39.181 87.916 50.240 1.00 55.85 99 LYS E O 1
ATOM 4583 N N . PHE E 1 101 ? 38.801 86.627 52.047 1.00 54.92 100 PHE E N 1
ATOM 4584 C CA . PHE E 1 101 ? 38.841 87.735 52.999 1.00 55.00 100 PHE E CA 1
ATOM 4585 C C . PHE E 1 101 ? 40.002 87.632 53.990 1.00 55.55 100 PHE E C 1
ATOM 4586 O O . PHE E 1 101 ? 40.453 86.538 54.323 1.00 53.37 100 PHE E O 1
ATOM 4594 N N . SER E 1 102 ? 40.461 88.784 54.476 1.00 57.39 101 SER E N 1
ATOM 4595 C CA . SER E 1 102 ? 41.306 88.848 55.668 1.00 54.14 101 SER E CA 1
ATOM 4596 C C . SER E 1 102 ? 40.558 89.662 56.720 1.00 49.53 101 SER E C 1
ATOM 4597 O O . SER E 1 102 ? 40.249 90.830 56.497 1.00 44.74 101 SER E O 1
ATOM 4600 N N . ASP E 1 103 ? 40.246 89.032 57.851 1.00 50.94 102 ASP E N 1
ATOM 4601 C CA . ASP E 1 103 ? 39.496 89.683 58.927 1.00 52.32 102 ASP E CA 1
ATOM 4602 C C . ASP E 1 103 ? 40.401 90.049 60.098 1.00 50.93 102 ASP E C 1
ATOM 4603 O O . ASP E 1 103 ? 41.109 89.199 60.628 1.00 50.37 102 ASP E O 1
ATOM 4608 N N . LEU E 1 104 ? 40.353 91.309 60.513 1.00 52.65 103 LEU E N 1
ATOM 4609 C CA . LEU E 1 104 ? 41.030 91.755 61.726 1.00 53.18 103 LEU E CA 1
ATOM 4610 C C . LEU E 1 104 ? 39.997 92.046 62.812 1.00 51.58 103 LEU E C 1
ATOM 4611 O O . LEU E 1 104 ? 39.055 92.810 62.596 1.00 51.74 103 LEU E O 1
ATOM 4616 N N . PHE E 1 105 ? 40.186 91.449 63.983 1.00 48.75 104 PHE E N 1
ATOM 4617 C CA . PHE E 1 105 ? 39.216 91.559 65.068 1.00 49.15 104 PHE E CA 1
ATOM 4618 C C . PHE E 1 105 ? 39.812 92.198 66.319 1.00 45.99 104 PHE E C 1
ATOM 4619 O O . PHE E 1 105 ? 40.991 92.024 66.628 1.00 44.20 104 PHE E O 1
ATOM 4627 N N . LEU E 1 106 ? 38.978 92.942 67.033 1.00 46.58 105 LEU E N 1
ATOM 4628 C CA . LEU E 1 106 ? 39.284 93.332 68.396 1.00 50.65 105 LEU E CA 1
ATOM 4629 C C . LEU E 1 106 ? 38.254 92.666 69.299 1.00 52.35 105 LEU E C 1
ATOM 4630 O O . LEU E 1 106 ? 37.056 92.746 69.046 1.00 51.23 105 LEU E O 1
ATOM 4635 N N . LEU E 1 107 ? 38.723 92.001 70.347 1.00 53.98 106 LEU E N 1
ATOM 4636 C CA . LEU E 1 107 ? 37.832 91.300 71.258 1.00 54.76 106 LEU E CA 1
ATOM 4637 C C . LEU E 1 107 ? 37.885 91.855 72.683 1.00 53.10 106 LEU E C 1
ATOM 4638 O O . LEU E 1 107 ? 38.876 92.457 73.102 1.00 47.75 106 LEU E O 1
ATOM 4643 N N . LEU E 1 108 ? 36.797 91.635 73.417 1.00 55.30 107 LEU E N 1
ATOM 4644 C CA . LEU E 1 108 ? 36.662 92.114 74.783 1.00 57.35 107 LEU E CA 1
ATOM 4645 C C . LEU E 1 108 ? 36.152 90.990 75.671 1.00 54.39 107 LEU E C 1
ATOM 4646 O O . LEU E 1 108 ? 35.122 90.381 75.392 1.00 55.46 107 LEU E O 1
ATOM 4651 N N . LYS E 1 109 ? 36.881 90.711 76.740 1.00 52.51 108 LYS E N 1
ATOM 4652 C CA . LYS E 1 109 ? 36.414 89.773 77.745 1.00 53.48 108 LYS E CA 1
ATOM 4653 C C . LYS E 1 109 ? 35.310 90.470 78.535 1.00 58.03 108 LYS E C 1
ATOM 4654 O O . LYS E 1 109 ? 35.574 91.205 79.486 1.00 59.11 108 LYS E O 1
ATOM 4660 N N . LEU E 1 110 ? 34.071 90.277 78.096 1.00 60.99 109 LEU E N 1
ATOM 4661 C CA . LEU E 1 110 ? 32.924 90.903 78.742 1.00 65.24 109 LEU E CA 1
ATOM 4662 C C . LEU E 1 110 ? 32.387 90.014 79.852 1.00 66.80 109 LEU E C 1
ATOM 4663 O O . LEU E 1 110 ? 31.803 88.963 79.587 1.00 66.57 109 LEU E O 1
ATOM 4668 N N . ASP E 1 111 ? 32.588 90.439 81.094 1.00 71.53 110 ASP E N 1
ATOM 4669 C CA . ASP E 1 111 ? 32.112 89.684 82.247 1.00 79.19 110 ASP E CA 1
ATOM 4670 C C . ASP E 1 111 ? 32.675 88.261 82.221 1.00 74.69 110 ASP E C 1
ATOM 4671 O O . ASP E 1 111 ? 31.956 87.296 82.485 1.00 74.73 110 ASP E O 1
ATOM 4676 N N . GLY E 1 112 ? 33.958 88.137 81.890 1.00 69.54 111 GLY E N 1
ATOM 4677 C CA . GLY E 1 112 ? 34.628 86.849 81.904 1.00 68.25 111 GLY E CA 1
ATOM 4678 C C . GLY E 1 112 ? 34.464 86.031 80.634 1.00 67.53 111 GLY E C 1
ATOM 4679 O O . GLY E 1 112 ? 35.113 84.998 80.477 1.00 68.47 111 GLY E O 1
ATOM 4680 N N . LYS E 1 113 ? 33.603 86.480 79.725 1.00 62.63 112 LYS E N 1
ATOM 4681 C CA . LYS E 1 113 ? 33.367 85.755 78.478 1.00 63.41 112 LYS E CA 1
ATOM 4682 C C . LYS E 1 113 ? 33.765 86.607 77.277 1.00 57.78 112 LYS E C 1
ATOM 4683 O O . LYS E 1 113 ? 33.323 87.745 77.141 1.00 54.84 112 LYS E O 1
ATOM 4685 N N . TRP E 1 114 ? 34.606 86.049 76.412 1.00 60.08 113 TRP E N 1
ATOM 4686 C CA . TRP E 1 114 ? 35.106 86.774 75.246 1.00 58.07 113 TRP E CA 1
ATOM 4687 C C . TRP E 1 114 ? 34.041 86.972 74.176 1.00 58.50 113 TRP E C 1
ATOM 4688 O O . TRP E 1 114 ? 33.187 86.112 73.962 1.00 59.51 113 TRP E O 1
ATOM 4699 N N . THR E 1 115 ? 34.120 88.112 73.498 1.00 57.31 114 THR E N 1
ATOM 4700 C CA . THR E 1 115 ? 33.190 88.462 72.430 1.00 58.23 114 THR E CA 1
ATOM 4701 C C . THR E 1 115 ? 33.869 89.467 71.511 1.00 55.22 114 THR E C 1
ATOM 4702 O O . THR E 1 115 ? 34.675 90.272 71.959 1.00 55.16 114 THR E O 1
ATOM 4706 N N . ILE E 1 116 ? 33.548 89.417 70.226 1.00 53.75 115 ILE E N 1
ATOM 4707 C CA . ILE E 1 116 ? 34.130 90.334 69.250 1.00 53.11 115 ILE E CA 1
ATOM 4708 C C . ILE E 1 116 ? 33.447 91.697 69.330 1.00 53.72 115 ILE E C 1
ATOM 4709 O O . ILE E 1 116 ? 32.226 91.784 69.205 1.00 53.54 115 ILE E O 1
ATOM 4714 N N . VAL E 1 117 ? 34.233 92.757 69.525 1.00 56.38 116 VAL E N 1
ATOM 4715 C CA . VAL E 1 117 ? 33.692 94.122 69.546 1.00 58.01 116 VAL E CA 1
ATOM 4716 C C . VAL E 1 117 ? 33.946 94.877 68.232 1.00 57.88 116 VAL E C 1
ATOM 4717 O O . VAL E 1 117 ? 33.136 95.702 67.821 1.00 57.55 116 VAL E O 1
ATOM 4721 N N . ASN E 1 118 ? 35.059 94.592 67.566 1.00 56.43 117 ASN E N 1
ATOM 4722 C CA . ASN E 1 118 ? 35.373 95.272 66.310 1.00 56.73 117 ASN E CA 1
ATOM 4723 C C . ASN E 1 118 ? 35.778 94.319 65.203 1.00 55.11 117 ASN E C 1
ATOM 4724 O O . ASN E 1 118 ? 36.445 93.310 65.440 1.00 52.33 117 ASN E O 1
ATOM 4729 N N . LYS E 1 119 ? 35.389 94.669 63.983 1.00 56.85 118 LYS E N 1
ATOM 4730 C CA . LYS E 1 119 ? 35.799 93.925 62.809 1.00 56.42 118 LYS E CA 1
ATOM 4731 C C . LYS E 1 119 ? 36.119 94.874 61.666 1.00 53.20 118 LYS E C 1
ATOM 4732 O O . LYS E 1 119 ? 35.439 95.879 61.460 1.00 51.92 118 LYS E O 1
ATOM 4738 N N . VAL E 1 120 ? 37.185 94.548 60.949 1.00 50.52 119 VAL E N 1
ATOM 4739 C CA . VAL E 1 120 ? 37.494 95.165 59.673 1.00 50.17 119 VAL E CA 1
ATOM 4740 C C . VAL E 1 120 ? 37.996 94.041 58.795 1.00 47.65 119 VAL E C 1
ATOM 4741 O O . VAL E 1 120 ? 38.477 93.033 59.299 1.00 45.92 119 VAL E O 1
ATOM 4745 N N . PHE E 1 121 ? 37.866 94.197 57.484 1.00 49.16 120 PHE E N 1
ATOM 4746 C CA . PHE E 1 121 ? 38.284 93.156 56.563 1.00 50.75 120 PHE E CA 1
ATOM 4747 C C . PHE E 1 121 ? 38.843 93.757 55.286 1.00 50.95 120 PHE E C 1
ATOM 4748 O O . PHE E 1 121 ? 38.651 94.942 54.997 1.00 50.86 120 PHE E O 1
ATOM 4756 N N . HIS E 1 122 ? 39.550 92.924 54.535 1.00 49.84 121 HIS E N 1
ATOM 4757 C CA . HIS E 1 122 ? 40.022 93.278 53.208 1.00 49.13 121 HIS E CA 1
ATOM 4758 C C . HIS E 1 122 ? 39.570 92.187 52.245 1.00 48.94 121 HIS E C 1
ATOM 4759 O O . HIS E 1 122 ? 39.778 91.000 52.499 1.00 45.59 121 HIS E O 1
ATOM 4766 N N . LEU E 1 123 ? 38.916 92.599 51.162 1.00 56.73 122 LEU E N 1
ATOM 4767 C CA . LEU E 1 123 ? 38.516 91.694 50.088 1.00 58.85 122 LEU E CA 1
ATOM 4768 C C . LEU E 1 123 ? 39.610 91.649 49.024 1.00 58.67 122 LEU E C 1
ATOM 4769 O O . LEU E 1 123 ? 39.844 92.633 48.316 1.00 60.53 122 LEU E O 1
ATOM 4774 N N . HIS E 1 124 ? 40.275 90.501 48.917 1.00 52.80 123 HIS E N 1
ATOM 4775 C CA . HIS E 1 124 ? 41.372 90.327 47.977 1.00 51.10 123 HIS E CA 1
ATOM 4776 C C . HIS E 1 124 ? 40.871 90.371 46.536 1.00 53.96 123 HIS E C 1
ATOM 4777 O O . HIS E 1 124 ? 39.896 89.704 46.176 1.00 51.43 123 HIS E O 1
ATOM 4784 N N . ALA E 1 125 ? 41.554 91.164 45.716 1.00 58.49 124 ALA E N 1
ATOM 4785 C CA . ALA E 1 125 ? 41.189 91.334 44.316 1.00 64.08 124 ALA E CA 1
ATOM 4786 C C . ALA E 1 125 ? 41.331 90.025 43.543 1.00 68.89 124 ALA E C 1
ATOM 4787 O O . ALA E 1 125 ? 42.156 89.173 43.878 1.00 67.61 124 ALA E O 1
ATOM 4790 N N . GLY F 1 1 ? 43.050 95.709 40.481 1.00 71.49 0 GLY F N 1
ATOM 4791 C CA . GLY F 1 1 ? 43.024 95.417 41.945 1.00 65.48 0 GLY F CA 1
ATOM 4792 C C . GLY F 1 1 ? 44.344 95.733 42.619 1.00 58.06 0 GLY F C 1
ATOM 4793 O O . GLY F 1 1 ? 45.386 95.776 41.958 1.00 54.05 0 GLY F O 1
ATOM 4802 N N . SER F 1 3 ? 47.483 95.234 45.556 1.00 62.72 2 SER F N 1
ATOM 4803 C CA . SER F 1 3 ? 48.273 94.202 46.217 1.00 63.05 2 SER F CA 1
ATOM 4804 C C . SER F 1 3 ? 48.253 94.423 47.724 1.00 61.80 2 SER F C 1
ATOM 4805 O O . SER F 1 3 ? 48.092 95.552 48.186 1.00 61.34 2 SER F O 1
ATOM 4808 N N . VAL F 1 4 ? 48.427 93.345 48.484 1.00 60.38 3 VAL F N 1
ATOM 4809 C CA . VAL F 1 4 ? 48.474 93.430 49.937 1.00 59.70 3 VAL F CA 1
ATOM 4810 C C . VAL F 1 4 ? 49.910 93.280 50.405 1.00 60.67 3 VAL F C 1
ATOM 4811 O O . VAL F 1 4 ? 50.177 93.189 51.606 1.00 63.70 3 VAL F O 1
ATOM 4815 N N . LYS F 1 5 ? 50.833 93.240 49.450 1.00 57.66 4 LYS F N 1
ATOM 4816 C CA . LYS F 1 5 ? 52.249 93.262 49.771 1.00 57.22 4 LYS F CA 1
ATOM 4817 C C . LYS F 1 5 ? 52.508 94.488 50.634 1.00 55.52 4 LYS F C 1
ATOM 4818 O O . LYS F 1 5 ? 52.158 95.604 50.256 1.00 54.23 4 LYS F O 1
ATOM 4824 N N . VAL F 1 6 ? 53.109 94.277 51.798 1.00 56.94 5 VAL F N 1
ATOM 4825 C CA . VAL F 1 6 ? 53.317 95.362 52.746 1.00 58.52 5 VAL F CA 1
ATOM 4826 C C . VAL F 1 6 ? 54.383 96.316 52.232 1.00 54.59 5 VAL F C 1
ATOM 4827 O O . VAL F 1 6 ? 55.495 95.899 51.907 1.00 51.54 5 VAL F O 1
ATOM 4831 N N . SER F 1 7 ? 54.033 97.598 52.162 1.00 53.57 6 SER F N 1
ATOM 4832 C CA . SER F 1 7 ? 54.944 98.621 51.660 1.00 55.33 6 SER F CA 1
ATOM 4833 C C . SER F 1 7 ? 55.364 99.576 52.770 1.00 51.18 6 SER F C 1
ATOM 4834 O O . SER F 1 7 ? 54.653 99.755 53.757 1.00 47.79 6 SER F O 1
ATOM 4837 N N . VAL F 1 8 ? 56.539 100.176 52.606 1.00 51.65 7 VAL F N 1
ATOM 4838 C CA . VAL F 1 8 ? 57.050 101.145 53.565 1.00 50.43 7 VAL F CA 1
ATOM 4839 C C . VAL F 1 8 ? 56.193 102.408 53.562 1.00 51.63 7 VAL F C 1
ATOM 4840 O O . VAL F 1 8 ? 56.192 103.161 54.531 1.00 52.53 7 VAL F O 1
ATOM 4844 N N . ASP F 1 9 ? 55.471 102.645 52.472 1.00 55.04 8 ASP F N 1
ATOM 4845 C CA . ASP F 1 9 ? 54.599 103.808 52.377 1.00 59.46 8 ASP F CA 1
ATOM 4846 C C . ASP F 1 9 ? 53.445 103.665 53.354 1.00 55.82 8 ASP F C 1
ATOM 4847 O O . ASP F 1 9 ? 53.109 104.603 54.071 1.00 52.20 8 ASP F O 1
ATOM 4852 N N . ASP F 1 10 ? 52.839 102.482 53.367 1.00 58.35 9 ASP F N 1
ATOM 4853 C CA . ASP F 1 10 ? 51.729 102.199 54.265 1.00 59.23 9 ASP F CA 1
ATOM 4854 C C . ASP F 1 10 ? 52.196 102.150 55.709 1.00 57.80 9 ASP F C 1
ATOM 4855 O O . ASP F 1 10 ? 51.497 102.604 56.610 1.00 56.10 9 ASP F O 1
ATOM 4860 N N . ILE F 1 11 ? 53.379 101.594 55.927 1.00 57.70 10 ILE F N 1
ATOM 4861 C CA . ILE F 1 11 ? 53.959 101.563 57.259 1.00 58.02 10 ILE F CA 1
ATOM 4862 C C . ILE F 1 11 ? 54.051 102.977 57.813 1.00 58.49 10 ILE F C 1
ATOM 4863 O O . ILE F 1 11 ? 53.644 103.230 58.943 1.00 61.90 10 ILE F O 1
ATOM 4868 N N . ASP F 1 12 ? 54.577 103.896 57.006 1.00 52.09 11 ASP F N 1
ATOM 4869 C CA . ASP F 1 12 ? 54.730 105.288 57.417 1.00 52.80 11 ASP F CA 1
ATOM 4870 C C . ASP F 1 12 ? 53.389 105.995 57.550 1.00 51.87 11 ASP F C 1
ATOM 4871 O O . ASP F 1 12 ? 53.225 106.874 58.394 1.00 51.40 11 ASP F O 1
ATOM 4876 N N . GLY F 1 13 ? 52.438 105.621 56.702 1.00 50.75 12 GLY F N 1
ATOM 4877 C CA . GLY F 1 13 ? 51.112 106.208 56.750 1.00 50.72 12 GLY F CA 1
ATOM 4878 C C . GLY F 1 13 ? 50.442 105.910 58.076 1.00 48.76 12 GLY F C 1
ATOM 4879 O O . GLY F 1 13 ? 49.825 106.780 58.685 1.00 47.61 12 GLY F O 1
ATOM 4880 N N . ILE F 1 14 ? 50.574 104.670 58.526 1.00 49.23 13 ILE F N 1
ATOM 4881 C CA . ILE F 1 14 ? 49.975 104.251 59.782 1.00 49.58 13 ILE F CA 1
ATOM 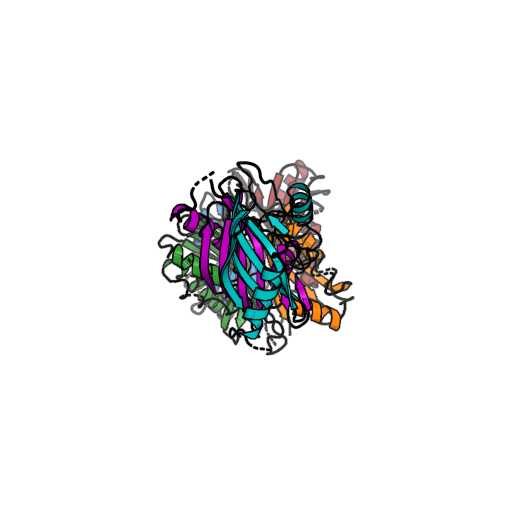4882 C C . ILE F 1 14 ? 50.735 104.870 60.938 1.00 50.90 13 ILE F C 1
ATOM 4883 O O . ILE F 1 14 ? 50.143 105.415 61.864 1.00 51.31 13 ILE F O 1
ATOM 4888 N N . THR F 1 15 ? 52.058 104.799 60.866 1.00 55.79 14 THR F N 1
ATOM 4889 C CA . THR F 1 15 ? 52.914 105.372 61.891 1.00 58.14 14 THR F CA 1
ATOM 4890 C C . THR F 1 15 ? 52.572 106.840 62.099 1.00 57.49 14 THR F C 1
ATOM 4891 O O . THR F 1 15 ? 52.647 107.359 63.215 1.00 56.36 14 THR F O 1
ATOM 4895 N N . GLU F 1 16 ? 52.189 107.506 61.017 1.00 58.20 15 GLU F N 1
ATOM 4896 C CA . GLU F 1 16 ? 51.925 108.936 61.061 1.00 62.44 15 GLU F CA 1
ATOM 4897 C C . GLU F 1 16 ? 50.681 109.232 61.895 1.00 61.00 15 GLU F C 1
ATOM 4898 O O . GLU F 1 16 ? 50.706 110.094 62.774 1.00 62.06 15 GLU F O 1
ATOM 4904 N N . VAL F 1 17 ? 49.596 108.513 61.623 1.00 58.35 16 VAL F N 1
ATOM 4905 C CA . VAL F 1 17 ? 48.338 108.733 62.335 1.00 57.66 16 VAL F CA 1
ATOM 4906 C C . VAL F 1 17 ? 48.438 108.257 63.783 1.00 55.19 16 VAL F C 1
ATOM 4907 O O . VAL F 1 17 ? 47.781 108.804 64.669 1.00 53.43 16 VAL F O 1
ATOM 4911 N N . LEU F 1 18 ? 49.266 107.244 64.025 1.00 55.19 17 LEU F N 1
ATOM 4912 C CA . LEU F 1 18 ? 49.528 106.792 65.385 1.00 54.78 17 LEU F CA 1
ATOM 4913 C C . LEU F 1 18 ? 50.311 107.869 66.123 1.00 54.70 17 LEU F C 1
ATOM 4914 O O . LEU F 1 18 ? 50.069 108.122 67.294 1.00 54.09 17 LEU F O 1
ATOM 4919 N N . ASN F 1 19 ? 51.235 108.513 65.416 1.00 58.92 18 ASN F N 1
ATOM 4920 C CA . ASN F 1 19 ? 52.034 109.595 65.979 1.00 63.20 18 ASN F CA 1
ATOM 4921 C C . ASN F 1 19 ? 51.169 110.788 66.357 1.00 60.65 18 ASN F C 1
ATOM 4922 O O . ASN F 1 19 ? 51.506 111.548 67.258 1.00 61.10 18 ASN F O 1
ATOM 4927 N N . VAL F 1 20 ? 50.065 110.968 65.647 1.00 56.10 19 VAL F N 1
ATOM 4928 C CA . VAL F 1 20 ? 49.142 112.052 65.952 1.00 56.25 19 VAL F CA 1
ATOM 4929 C C . VAL F 1 20 ? 48.454 111.750 67.273 1.00 57.39 19 VAL F C 1
ATOM 4930 O O . VAL F 1 20 ? 48.260 112.633 68.103 1.00 56.28 19 VAL F O 1
ATOM 4934 N N . TYR F 1 21 ? 48.098 110.487 67.465 1.00 62.28 20 TYR F N 1
ATOM 4935 C CA . TYR F 1 21 ? 47.424 110.052 68.681 1.00 64.36 20 TYR F CA 1
ATOM 4936 C C . TYR F 1 21 ? 48.367 110.097 69.879 1.00 62.32 20 TYR F C 1
ATOM 4937 O O . TYR F 1 21 ? 47.999 110.583 70.946 1.00 61.14 20 TYR F O 1
ATOM 4954 N N . ASN F 1 23 ? 51.128 111.828 70.197 1.00 68.67 22 ASN F N 1
ATOM 4955 C CA . ASN F 1 23 ? 51.599 113.179 70.460 1.00 71.97 22 ASN F CA 1
ATOM 4956 C C . ASN F 1 23 ? 50.524 114.003 71.145 1.00 68.51 22 ASN F C 1
ATOM 4957 O O . ASN F 1 23 ? 50.826 114.907 71.919 1.00 70.73 22 ASN F O 1
ATOM 4962 N N . ALA F 1 24 ? 49.268 113.679 70.858 1.00 60.47 23 ALA F N 1
ATOM 4963 C CA . ALA F 1 24 ? 48.143 114.323 71.520 1.00 59.93 23 ALA F CA 1
ATOM 4964 C C . ALA F 1 24 ? 48.060 113.807 72.947 1.00 61.38 23 ALA F C 1
ATOM 4965 O O . ALA F 1 24 ? 47.749 114.553 73.871 1.00 62.21 23 ALA F O 1
ATOM 4967 N N . ALA F 1 25 ? 48.351 112.523 73.124 1.00 63.16 24 ALA F N 1
ATOM 4968 C CA . ALA F 1 25 ? 48.371 111.926 74.449 1.00 63.72 24 ALA F CA 1
ATOM 4969 C C . ALA F 1 25 ? 49.300 112.721 75.363 1.00 62.95 24 ALA F C 1
ATOM 4970 O O . ALA F 1 25 ? 48.920 113.095 76.469 1.00 64.46 24 ALA F O 1
ATOM 4972 N N . GLU F 1 26 ? 50.507 112.997 74.880 1.00 57.32 25 GLU F N 1
ATOM 4973 C CA . GLU F 1 26 ? 51.532 113.648 75.685 1.00 58.54 25 GLU F CA 1
ATOM 4974 C C . GLU F 1 26 ? 51.263 115.133 75.934 1.00 60.36 25 GLU F C 1
ATOM 4975 O O . GLU F 1 26 ? 51.311 115.592 77.074 1.00 61.12 25 GLU F O 1
ATOM 4981 N N . SER F 1 27 ? 50.989 115.890 74.880 1.00 64.85 26 SER F N 1
ATOM 4982 C CA . SER F 1 27 ? 50.923 117.341 75.016 1.00 69.98 26 SER F CA 1
ATOM 4983 C C . SER F 1 27 ? 49.804 117.999 74.208 1.00 71.66 26 SER F C 1
ATOM 4984 O O . SER F 1 27 ? 49.931 119.148 73.796 1.00 72.50 26 SER F O 1
ATOM 4987 N N . GLY F 1 28 ? 48.701 117.285 74.009 1.00 74.53 27 GLY F N 1
ATOM 4988 C CA . GLY F 1 28 ? 47.616 117.784 73.184 1.00 75.96 27 GLY F CA 1
ATOM 4989 C C . GLY F 1 28 ? 46.237 117.640 73.806 1.00 74.50 27 GLY F C 1
ATOM 4990 O O . GLY F 1 28 ? 46.082 117.043 74.875 1.00 75.85 27 GLY F O 1
ATOM 4991 N N . THR F 1 29 ? 45.233 118.192 73.127 1.00 65.50 28 THR F N 1
ATOM 4992 C CA . THR F 1 29 ? 43.852 118.132 73.593 1.00 64.64 28 THR F CA 1
ATOM 4993 C C . THR F 1 29 ? 43.141 116.923 72.999 1.00 64.49 28 THR F C 1
ATOM 4994 O O . THR F 1 29 ? 43.710 116.197 72.189 1.00 61.93 28 THR F O 1
ATOM 4998 N N . GLY F 1 30 ? 41.898 116.704 73.412 1.00 73.20 29 GLY F N 1
ATOM 4999 C CA . GLY F 1 30 ? 41.108 115.604 72.892 1.00 75.54 29 GLY F CA 1
ATOM 5000 C C . GLY F 1 30 ? 40.674 115.878 71.468 1.00 76.81 29 GLY F C 1
ATOM 5001 O O . GLY F 1 30 ? 40.377 114.956 70.709 1.00 75.07 29 GLY F O 1
ATOM 5002 N N . GLU F 1 31 ? 40.646 117.156 71.104 1.00 81.63 30 GLU F N 1
ATOM 5003 C CA . GLU F 1 31 ? 40.259 117.564 69.763 1.00 82.64 30 GLU F CA 1
ATOM 5004 C C . GLU F 1 31 ? 41.415 117.378 68.789 1.00 78.84 30 GLU F C 1
ATOM 5005 O O . GLU F 1 31 ? 41.206 117.087 67.611 1.00 79.82 30 GLU F O 1
ATOM 5011 N N . GLU F 1 32 ? 42.636 117.556 69.282 1.00 71.55 31 GLU F N 1
ATOM 5012 C CA . GLU F 1 32 ? 43.823 117.327 68.468 1.00 69.04 31 GLU F CA 1
ATOM 5013 C C . GLU F 1 32 ? 44.026 115.833 68.277 1.00 65.89 31 GLU F C 1
ATOM 5014 O O . GLU F 1 32 ? 44.567 115.395 67.261 1.00 63.89 31 GLU F O 1
ATOM 5028 N N . SER F 1 34 ? 41.550 113.587 68.149 1.00 57.40 33 SER F N 1
ATOM 5029 C CA . SER F 1 34 ? 40.487 113.036 67.310 1.00 57.81 33 SER F CA 1
ATOM 5030 C C . SER F 1 34 ? 40.857 113.066 65.824 1.00 58.00 33 SER F C 1
ATOM 5031 O O . SER F 1 34 ? 40.184 112.448 64.993 1.00 56.45 33 SER F O 1
ATOM 5034 N N . ALA F 1 35 ? 41.924 113.789 65.494 1.00 63.20 34 ALA F N 1
ATOM 5035 C CA . ALA F 1 35 ? 42.392 113.879 64.114 1.00 64.62 34 ALA F CA 1
ATOM 5036 C C . ALA F 1 35 ? 43.076 112.584 63.683 1.00 64.19 34 ALA F C 1
ATOM 5037 O O . ALA F 1 35 ? 43.463 112.429 62.525 1.00 64.11 34 ALA F O 1
ATOM 5039 N N . ALA F 1 36 ? 43.229 111.659 64.624 1.00 63.24 35 ALA F N 1
ATOM 5040 C CA . ALA F 1 36 ? 43.814 110.359 64.329 1.00 60.50 35 ALA F CA 1
ATOM 5041 C C . ALA F 1 36 ? 42.734 109.287 64.220 1.00 57.27 35 ALA F C 1
ATOM 5042 O O . ALA F 1 36 ? 43.044 108.116 64.015 1.00 54.96 35 ALA F O 1
ATOM 5044 N N . PHE F 1 37 ? 41.472 109.700 64.340 1.00 54.67 36 PHE F N 1
ATOM 5045 C CA . PHE F 1 37 ? 40.347 108.772 64.392 1.00 54.90 36 PHE F CA 1
ATOM 5046 C C . PHE F 1 37 ? 39.253 109.094 63.382 1.00 58.31 36 PHE F C 1
ATOM 5047 O O . PHE F 1 37 ? 39.006 110.255 63.054 1.00 59.11 36 PHE F O 1
ATOM 5055 N N . HIS F 1 38 ? 38.590 108.046 62.909 1.00 63.72 37 HIS F N 1
ATOM 5056 C CA . HIS F 1 38 ? 37.403 108.177 62.083 1.00 66.27 37 HIS F CA 1
ATOM 5057 C C . HIS F 1 38 ? 36.297 108.802 62.926 1.00 65.84 37 HIS F C 1
ATOM 5058 O O . HIS F 1 38 ? 36.257 108.615 64.143 1.00 66.34 37 HIS F O 1
ATOM 5065 N N . LYS F 1 39 ? 35.400 109.546 62.290 1.00 59.70 38 LYS F N 1
ATOM 5066 C CA . LYS F 1 39 ? 34.324 110.195 63.024 1.00 61.56 38 LYS F CA 1
ATOM 5067 C C . LYS F 1 39 ? 33.504 109.159 63.798 1.00 60.86 38 LYS F C 1
ATOM 5068 O O . LYS F 1 39 ? 33.011 109.433 64.888 1.00 59.71 38 LYS F O 1
ATOM 5074 N N . ASP F 1 40 ? 33.373 107.967 63.224 1.00 63.42 39 ASP F N 1
ATOM 5075 C CA . ASP F 1 40 ? 32.547 106.910 63.799 1.00 65.19 39 ASP F CA 1
ATOM 5076 C C . ASP F 1 40 ? 33.422 105.836 64.422 1.00 60.47 39 ASP F C 1
ATOM 5077 O O . ASP F 1 40 ? 33.085 104.654 64.389 1.00 56.93 39 ASP F O 1
ATOM 5082 N N . ALA F 1 41 ? 34.552 106.253 64.982 1.00 59.25 40 ALA F N 1
ATOM 5083 C CA . ALA F 1 41 ? 35.459 105.331 65.647 1.00 56.79 40 ALA F CA 1
ATOM 5084 C C . ALA F 1 41 ? 34.866 104.889 66.982 1.00 56.06 40 ALA F C 1
ATOM 5085 O O . ALA F 1 41 ? 33.936 105.510 67.495 1.00 55.13 40 ALA F O 1
ATOM 5087 N N . THR F 1 42 ? 35.403 103.811 67.540 1.00 56.11 41 THR F N 1
ATOM 5088 C CA . THR F 1 42 ? 34.901 103.288 68.803 1.00 55.65 41 THR F CA 1
ATOM 5089 C C . THR F 1 42 ? 36.036 102.970 69.759 1.00 52.40 41 THR F C 1
ATOM 5090 O O . THR F 1 42 ? 37.174 102.760 69.339 1.00 47.34 41 THR F O 1
ATOM 5094 N N . ILE F 1 43 ? 35.714 102.938 71.050 1.00 57.40 42 ILE F N 1
ATOM 5095 C CA . ILE F 1 43 ? 36.677 102.554 72.077 1.00 55.73 42 ILE F CA 1
ATOM 5096 C C . ILE F 1 43 ? 36.005 101.738 73.181 1.00 54.15 42 ILE F C 1
ATOM 5097 O O . ILE F 1 43 ? 34.948 102.109 73.692 1.00 53.60 42 ILE F O 1
ATOM 5102 N N . PHE F 1 44 ? 36.627 100.616 73.534 1.00 52.35 43 PHE F N 1
ATOM 5103 C CA . PHE F 1 44 ? 36.169 99.785 74.641 1.00 53.06 43 PHE F CA 1
ATOM 5104 C C . PHE F 1 44 ? 37.331 99.524 75.594 1.00 52.78 43 PHE F C 1
ATOM 5105 O O . PHE F 1 44 ? 38.470 99.352 75.158 1.00 50.65 43 PHE F O 1
ATOM 5113 N N . GLY F 1 45 ? 37.039 99.495 76.892 1.00 55.72 44 GLY F N 1
ATOM 5114 C CA . GLY F 1 45 ? 38.065 99.299 77.898 1.00 55.84 44 GLY F CA 1
ATOM 5115 C C . GLY F 1 45 ? 37.533 99.344 79.318 1.00 55.77 44 GLY F C 1
ATOM 5116 O O . GLY F 1 45 ? 36.609 100.094 79.616 1.00 53.83 44 GLY F O 1
ATOM 5117 N N . TYR F 1 46 ? 38.128 98.534 80.189 1.00 56.27 45 TYR F N 1
ATOM 5118 C CA . TYR F 1 46 ? 37.739 98.460 81.598 1.00 59.36 45 TYR F CA 1
ATOM 5119 C C . TYR F 1 46 ? 38.598 99.358 82.474 1.00 60.77 45 TYR F C 1
ATOM 5120 O O . TYR F 1 46 ? 39.802 99.496 82.256 1.00 58.75 45 TYR F O 1
ATOM 5129 N N . VAL F 1 47 ? 37.963 99.968 83.466 1.00 66.72 46 VAL F N 1
ATOM 5130 C CA . VAL F 1 47 ? 38.671 100.595 84.567 1.00 66.85 46 VAL F CA 1
ATOM 5131 C C . VAL F 1 47 ? 38.207 99.883 85.828 1.00 65.44 46 VAL F C 1
ATOM 5132 O O . VAL F 1 47 ? 37.185 100.238 86.413 1.00 66.05 46 VAL F O 1
ATOM 5136 N N . GLY F 1 48 ? 38.950 98.857 86.224 1.00 64.34 47 GLY F N 1
ATOM 5137 C CA . GLY F 1 48 ? 38.542 98.014 87.331 1.00 65.22 47 GLY F CA 1
ATOM 5138 C C . GLY F 1 48 ? 37.530 96.995 86.851 1.00 65.67 47 GLY F C 1
ATOM 5139 O O . GLY F 1 48 ? 37.763 96.292 85.864 1.00 65.37 47 GLY F O 1
ATOM 5140 N N . ASP F 1 49 ? 36.395 96.924 87.537 1.00 66.76 48 ASP F N 1
ATOM 5141 C CA . ASP F 1 49 ? 35.336 95.996 87.167 1.00 69.32 48 ASP F CA 1
ATOM 5142 C C . ASP F 1 49 ? 34.282 96.686 86.306 1.00 67.02 48 ASP F C 1
ATOM 5143 O O . ASP F 1 49 ? 33.308 96.061 85.885 1.00 67.39 48 ASP F O 1
ATOM 5145 N N . LYS F 1 50 ? 34.481 97.974 86.038 1.00 63.44 49 LYS F N 1
ATOM 5146 C CA . LYS F 1 50 ? 33.514 98.751 85.270 1.00 64.49 49 LYS F CA 1
ATOM 5147 C C . LYS F 1 50 ? 33.975 98.933 83.822 1.00 63.24 49 LYS F C 1
ATOM 5148 O O . LYS F 1 50 ? 35.166 99.093 83.556 1.00 58.33 49 LYS F O 1
ATOM 5150 N N . LEU F 1 51 ? 33.027 98.899 82.889 1.00 67.40 50 LEU F N 1
ATOM 5151 C CA . LEU F 1 51 ? 33.335 99.150 81.485 1.00 67.06 50 LEU F CA 1
ATOM 5152 C C . LEU F 1 51 ? 33.243 100.647 81.203 1.00 67.84 50 LEU F C 1
ATOM 5153 O O . LEU F 1 51 ? 32.304 101.121 80.556 1.00 66.37 50 LEU F O 1
ATOM 5158 N N . ALA F 1 52 ? 34.233 101.384 81.700 1.00 68.32 51 ALA F N 1
ATOM 5159 C CA . ALA F 1 52 ? 34.236 102.842 81.626 1.00 69.30 51 ALA F CA 1
ATOM 5160 C C . ALA F 1 52 ? 34.117 103.350 80.189 1.00 65.42 51 ALA F C 1
ATOM 5161 O O . ALA F 1 52 ? 33.598 104.442 79.949 1.00 64.14 51 ALA F O 1
ATOM 5163 N N . PHE F 1 53 ? 34.608 102.556 79.242 1.00 63.15 52 PHE F N 1
ATOM 5164 C CA . PHE F 1 53 ? 34.508 102.893 77.822 1.00 61.60 52 PHE F CA 1
ATOM 5165 C C . PHE F 1 53 ? 33.754 101.799 77.091 1.00 60.41 52 PHE F C 1
ATOM 5166 O O . PHE F 1 53 ? 34.200 100.654 77.031 1.00 56.66 52 PHE F O 1
ATOM 5174 N N . ASN F 1 54 ? 32.600 102.158 76.544 1.00 58.70 53 ASN F N 1
ATOM 5175 C CA . ASN F 1 54 ? 31.706 101.169 75.953 1.00 61.88 53 ASN F CA 1
ATOM 5176 C C . ASN F 1 54 ? 31.189 101.530 74.555 1.00 59.02 53 ASN F C 1
ATOM 5177 O O . ASN F 1 54 ? 30.035 101.248 74.222 1.00 58.56 53 ASN F O 1
ATOM 5182 N N . GLY F 1 55 ? 32.043 102.151 73.744 1.00 60.98 54 GLY F N 1
ATOM 5183 C CA . GLY F 1 55 ? 31.732 102.379 72.344 1.00 60.81 54 GLY F CA 1
ATOM 5184 C C . GLY F 1 55 ? 32.081 103.762 71.826 1.00 61.61 54 GLY F C 1
ATOM 5185 O O . GLY F 1 55 ? 32.907 103.898 70.924 1.00 57.94 54 GLY F O 1
ATOM 5186 N N . PRO F 1 56 ? 31.435 104.799 72.380 1.00 67.96 55 PRO F N 1
ATOM 5187 C CA . PRO F 1 56 ? 31.607 106.181 71.914 1.00 69.03 55 PRO F CA 1
ATOM 5188 C C . PRO F 1 56 ? 33.034 106.695 72.077 1.00 66.38 55 PRO F C 1
ATOM 5189 O O . PRO F 1 56 ? 33.570 106.693 73.185 1.00 63.74 55 PRO F O 1
ATOM 5193 N N . ILE F 1 57 ? 33.631 107.138 70.976 1.00 68.23 56 ILE F N 1
ATOM 5194 C CA . ILE F 1 57 ? 34.977 107.699 70.993 1.00 67.73 56 ILE F CA 1
ATOM 5195 C C . ILE F 1 57 ? 34.974 109.099 71.609 1.00 66.70 56 ILE F C 1
ATOM 5196 O O . ILE F 1 57 ? 36.022 109.636 71.971 1.00 65.51 56 ILE F O 1
ATOM 5201 N N . LYS F 1 58 ? 33.790 109.689 71.723 1.00 61.98 57 LYS F N 1
ATOM 5202 C CA . LYS F 1 58 ? 33.645 110.983 72.376 1.00 65.20 57 LYS F CA 1
ATOM 5203 C C . LYS F 1 58 ? 34.146 110.890 73.811 1.00 63.41 57 LYS F C 1
ATOM 5204 O O . LYS F 1 58 ? 34.724 111.836 74.340 1.00 58.92 57 LYS F O 1
ATOM 5210 N N . ASP F 1 59 ? 33.926 109.737 74.433 1.00 71.74 58 ASP F N 1
ATOM 5211 C CA . 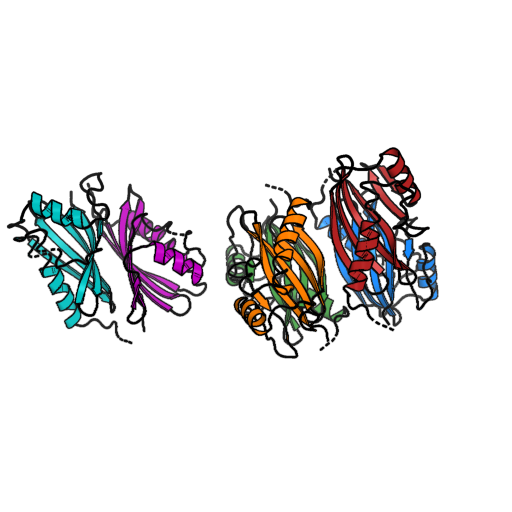ASP F 1 59 ? 34.329 109.528 75.816 1.00 75.70 58 ASP F CA 1
ATOM 5212 C C . ASP F 1 59 ? 35.845 109.582 75.966 1.00 73.06 58 ASP F C 1
ATOM 5213 O O . ASP F 1 59 ? 36.355 109.899 77.035 1.00 72.62 58 ASP F O 1
ATOM 5218 N N . LEU F 1 60 ? 36.564 109.257 74.897 1.00 71.11 59 LEU F N 1
ATOM 5219 C CA . LEU F 1 60 ? 38.021 109.286 74.932 1.00 66.87 59 LEU F CA 1
ATOM 5220 C C . LEU F 1 60 ? 38.532 110.719 74.987 1.00 65.23 59 LEU F C 1
ATOM 5221 O O . LEU F 1 60 ? 39.431 111.035 75.767 1.00 63.28 59 LEU F O 1
ATOM 5226 N N . TYR F 1 61 ? 37.952 111.580 74.155 1.00 66.22 60 TYR F N 1
ATOM 5227 C CA . TYR F 1 61 ? 38.372 112.973 74.067 1.00 68.93 60 TYR F CA 1
ATOM 5228 C C . TYR F 1 61 ? 37.952 113.747 75.313 1.00 68.60 60 TYR F C 1
ATOM 5229 O O . TYR F 1 61 ? 38.684 114.613 75.793 1.00 67.77 60 TYR F O 1
ATOM 5238 N N . ASP F 1 62 ? 36.769 113.428 75.830 1.00 69.41 61 ASP F N 1
ATOM 5239 C CA . ASP F 1 62 ? 36.257 114.070 77.035 1.00 71.19 61 ASP F CA 1
ATOM 5240 C C . ASP F 1 62 ? 37.170 113.752 78.210 1.00 69.61 61 ASP F C 1
ATOM 5241 O O . ASP F 1 62 ? 37.534 114.636 78.986 1.00 69.55 61 ASP F O 1
ATOM 5246 N N . TRP F 1 63 ? 37.523 112.478 78.339 1.00 67.47 62 TRP F N 1
ATOM 5247 C CA . TRP F 1 63 ? 38.388 112.031 79.417 1.00 66.79 62 TRP F CA 1
ATOM 5248 C C . TRP F 1 63 ? 39.789 112.610 79.278 1.00 66.06 62 TRP F C 1
ATOM 5249 O O . TRP F 1 63 ? 40.426 112.941 80.273 1.00 66.90 62 TRP F O 1
ATOM 5260 N N . HIS F 1 64 ? 40.271 112.729 78.046 1.00 66.80 63 HIS F N 1
ATOM 5261 C CA . HIS F 1 64 ? 41.615 113.245 77.811 1.00 66.88 63 HIS F CA 1
ATOM 5262 C C . HIS F 1 64 ? 41.675 114.750 78.064 1.00 68.56 63 HIS F C 1
ATOM 5263 O O . HIS F 1 64 ? 42.754 115.311 78.258 1.00 68.14 63 HIS F O 1
ATOM 5270 N N . ASN F 1 65 ? 40.517 115.401 78.063 1.00 70.64 64 ASN F N 1
ATOM 5271 C CA . ASN F 1 65 ? 40.446 116.823 78.388 1.00 73.34 64 ASN F CA 1
ATOM 5272 C C . ASN F 1 65 ? 40.414 117.035 79.900 1.00 75.12 64 ASN F C 1
ATOM 5273 O O . ASN F 1 65 ? 41.036 117.965 80.413 1.00 75.20 64 ASN F O 1
ATOM 5278 N N . SER F 1 66 ? 39.695 116.163 80.606 1.00 77.51 65 SER F N 1
ATOM 5279 C CA . SER F 1 66 ? 39.600 116.230 82.064 1.00 81.13 65 SER F CA 1
ATOM 5280 C C . SER F 1 66 ? 40.935 115.882 82.704 1.00 79.77 65 SER F C 1
ATOM 5281 O O . SER F 1 66 ? 41.414 116.581 83.598 1.00 82.18 65 SER F O 1
ATOM 5284 N N . ASN F 1 67 ? 41.527 114.789 82.233 1.00 73.85 66 ASN F N 1
ATOM 5285 C CA . ASN F 1 67 ? 42.791 114.297 82.761 1.00 71.40 66 ASN F CA 1
ATOM 5286 C C . ASN F 1 67 ? 43.973 115.166 82.332 1.00 72.46 66 ASN F C 1
ATOM 5287 O O . ASN F 1 67 ? 44.968 115.273 83.048 1.00 70.02 66 ASN F O 1
ATOM 5292 N N . GLY F 1 68 ? 43.860 115.774 81.153 1.00 77.40 67 GLY F N 1
ATOM 5293 C CA . GLY F 1 68 ? 44.917 116.615 80.618 1.00 78.93 67 GLY F CA 1
ATOM 5294 C C . GLY F 1 68 ? 46.048 115.822 79.981 1.00 77.53 67 GLY F C 1
ATOM 5295 O O . GLY F 1 68 ? 46.038 114.591 79.997 1.00 77.17 67 GLY F O 1
ATOM 5296 N N . PRO F 1 69 ? 47.031 116.532 79.407 1.00 76.64 68 PRO F N 1
ATOM 5297 C CA . PRO F 1 69 ? 48.202 115.930 78.757 1.00 72.97 68 PRO F CA 1
ATOM 5298 C C . PRO F 1 69 ? 49.100 115.138 79.711 1.00 69.60 68 PRO F C 1
ATOM 5299 O O . PRO F 1 69 ? 49.456 115.633 80.779 1.00 71.32 68 PRO F O 1
ATOM 5303 N N . ALA F 1 70 ? 49.464 113.923 79.311 1.00 63.47 69 ALA F N 1
ATOM 5304 C CA . ALA F 1 70 ? 50.411 113.106 80.061 1.00 59.52 69 ALA F CA 1
ATOM 5305 C C . ALA F 1 70 ? 51.839 113.439 79.645 1.00 59.25 69 A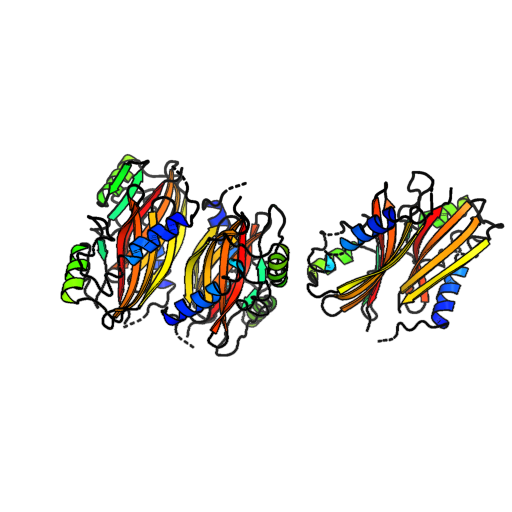LA F C 1
ATOM 5306 O O . ALA F 1 70 ? 52.446 112.711 78.862 1.00 57.33 69 ALA F O 1
ATOM 5308 N N . LYS F 1 71 ? 52.378 114.532 80.175 1.00 60.53 70 LYS F N 1
ATOM 5309 C CA . LYS F 1 71 ? 53.700 115.001 79.767 1.00 63.02 70 LYS F CA 1
ATOM 5310 C C . LYS F 1 71 ? 54.798 113.967 80.023 1.00 62.61 70 LYS F C 1
ATOM 5311 O O . LYS F 1 71 ? 55.868 114.026 79.421 1.00 60.83 70 LYS F O 1
ATOM 5313 N N . ASN F 1 72 ? 54.532 113.020 80.916 1.00 64.74 71 ASN F N 1
ATOM 5314 C CA . ASN F 1 72 ? 55.535 112.025 81.282 1.00 65.08 71 ASN F CA 1
ATOM 5315 C C . ASN F 1 72 ? 55.331 110.691 80.583 1.00 60.82 71 ASN F C 1
ATOM 5316 O O . ASN F 1 72 ? 55.978 109.703 80.919 1.00 58.79 71 ASN F O 1
ATOM 5321 N N . VAL F 1 73 ? 54.433 110.663 79.607 1.00 61.68 72 VAL F N 1
ATOM 5322 C CA . VAL F 1 73 ? 54.113 109.418 78.924 1.00 58.29 72 VAL F CA 1
ATOM 5323 C C . VAL F 1 73 ? 55.210 109.025 77.935 1.00 57.10 72 VAL F C 1
ATOM 5324 O O . VAL F 1 73 ? 55.759 109.868 77.217 1.00 57.07 72 VAL F O 1
ATOM 5328 N N . GLN F 1 74 ? 55.528 107.736 77.926 1.00 58.25 73 GLN F N 1
ATOM 5329 C CA . GLN F 1 74 ? 56.390 107.150 76.910 1.00 58.46 73 GLN F CA 1
ATOM 5330 C C . GLN F 1 74 ? 55.555 106.145 76.119 1.00 58.13 73 GLN F C 1
ATOM 5331 O O . GLN F 1 74 ? 55.003 105.201 76.693 1.00 56.52 73 GLN F O 1
ATOM 5337 N N . SER F 1 75 ? 55.448 106.362 74.809 1.00 57.70 74 SER F N 1
ATOM 5338 C CA . SER F 1 75 ? 54.645 105.502 73.941 1.00 57.22 74 SER F CA 1
ATOM 5339 C C . SER F 1 75 ? 55.489 104.840 72.854 1.00 54.54 74 SER F C 1
ATOM 5340 O O . SER F 1 75 ? 56.366 105.470 72.271 1.00 53.50 74 SER F O 1
ATOM 5343 N N . ARG F 1 76 ? 55.204 103.572 72.572 1.00 54.20 75 ARG F N 1
ATOM 5344 C CA . ARG F 1 76 ? 55.933 102.834 71.550 1.00 53.58 75 ARG F CA 1
ATOM 5345 C C . ARG F 1 76 ? 54.964 102.002 70.727 1.00 49.80 75 ARG F C 1
ATOM 5346 O O . ARG F 1 76 ? 54.137 101.285 71.282 1.00 47.84 75 ARG F O 1
ATOM 5354 N N . ILE F 1 77 ? 55.059 102.106 69.404 1.00 48.12 76 ILE F N 1
ATOM 5355 C CA . ILE F 1 77 ? 54.393 101.160 68.527 1.00 47.46 76 ILE F CA 1
ATOM 5356 C C . ILE F 1 77 ? 55.152 99.842 68.586 1.00 47.77 76 ILE F C 1
ATOM 5357 O O . ILE F 1 77 ? 56.385 99.826 68.534 1.00 48.52 76 ILE F O 1
ATOM 5362 N N . THR F 1 78 ? 54.422 98.738 68.713 1.00 48.39 77 THR F N 1
ATOM 5363 C CA . THR F 1 78 ? 55.048 97.424 68.811 1.00 49.50 77 THR F CA 1
ATOM 5364 C C . THR F 1 78 ? 54.586 96.482 67.709 1.00 47.66 77 THR F C 1
ATOM 5365 O O . THR F 1 78 ? 55.220 95.463 67.454 1.00 46.33 77 THR F O 1
ATOM 5369 N N . ASN F 1 79 ? 53.482 96.816 67.052 1.00 48.94 78 ASN F N 1
ATOM 5370 C CA . ASN F 1 79 ? 53.011 95.997 65.946 1.00 50.45 78 ASN F CA 1
ATOM 5371 C C . ASN F 1 79 ? 52.257 96.818 64.916 1.00 48.58 78 ASN F C 1
ATOM 5372 O O . ASN F 1 79 ? 51.543 97.762 65.253 1.00 46.59 78 ASN F O 1
ATOM 5377 N N . ILE F 1 80 ? 52.443 96.448 63.654 1.00 49.62 79 ILE F N 1
ATOM 5378 C CA . ILE F 1 80 ? 51.740 97.064 62.538 1.00 51.68 79 ILE F CA 1
ATOM 5379 C C . ILE F 1 80 ? 51.518 95.995 61.477 1.00 50.47 79 ILE F C 1
ATOM 5380 O O . ILE F 1 80 ? 52.423 95.689 60.698 1.00 50.17 79 ILE F O 1
ATOM 5385 N N . ASP F 1 81 ? 50.316 95.424 61.469 1.00 50.83 80 ASP F N 1
ATOM 5386 C CA . ASP F 1 81 ? 49.969 94.334 60.564 1.00 50.78 80 ASP F CA 1
ATOM 5387 C C . ASP F 1 81 ? 49.012 94.848 59.488 1.00 50.41 80 ASP F C 1
ATOM 5388 O O . ASP F 1 81 ? 47.824 95.055 59.740 1.00 48.01 80 ASP F O 1
ATOM 5393 N N . ILE F 1 82 ? 49.545 95.045 58.285 1.00 51.72 81 ILE F N 1
ATOM 5394 C CA . ILE F 1 82 ? 48.798 95.656 57.194 1.00 53.78 81 ILE F CA 1
ATOM 5395 C C . ILE F 1 82 ? 48.381 94.642 56.132 1.00 53.60 81 ILE F C 1
ATOM 5396 O O . ILE F 1 82 ? 49.163 93.774 55.740 1.00 53.06 81 ILE F O 1
ATOM 5401 N N . VAL F 1 83 ? 47.141 94.768 55.669 1.00 52.23 82 VAL F N 1
ATOM 5402 C CA . VAL F 1 83 ? 46.640 93.965 54.554 1.00 52.09 82 VAL F CA 1
ATOM 5403 C C . VAL F 1 83 ? 45.748 94.820 53.645 1.00 50.85 82 VAL F C 1
ATOM 5404 O O . VAL F 1 83 ? 44.519 94.851 53.780 1.00 51.60 82 VAL F O 1
ATOM 5408 N N . GLY F 1 84 ? 46.388 95.543 52.734 1.00 49.44 83 GLY F N 1
ATOM 5409 C CA . GLY F 1 84 ? 45.678 96.313 51.736 1.00 48.44 83 GLY F CA 1
ATOM 5410 C C . GLY F 1 84 ? 45.047 97.574 52.286 1.00 49.98 83 GLY F C 1
ATOM 5411 O O . GLY F 1 84 ? 45.700 98.615 52.406 1.00 50.55 83 GLY F O 1
ATOM 5412 N N . THR F 1 85 ? 43.766 97.474 52.625 1.00 50.00 84 THR F N 1
ATOM 5413 C CA . THR F 1 85 ? 42.977 98.638 53.000 1.00 52.60 84 THR F CA 1
ATOM 5414 C C . THR F 1 85 ? 42.714 98.715 54.498 1.00 49.90 84 THR F C 1
ATOM 5415 O O . THR F 1 85 ? 42.183 99.710 54.980 1.00 49.20 84 THR F O 1
ATOM 5419 N N . VAL F 1 86 ? 43.074 97.668 55.232 1.00 47.75 85 VAL F N 1
ATOM 5420 C CA . VAL F 1 86 ? 42.904 97.667 56.681 1.00 47.68 85 VAL F CA 1
ATOM 5421 C C . VAL F 1 86 ? 44.179 97.196 57.366 1.00 45.67 85 VAL F C 1
ATOM 5422 O O . VAL F 1 86 ? 45.040 96.579 56.739 1.00 41.80 85 VAL F O 1
ATOM 5426 N N . ALA F 1 87 ? 44.288 97.487 58.661 1.00 51.83 86 ALA F N 1
ATOM 5427 C CA . ALA F 1 87 ? 45.465 97.111 59.427 1.00 52.42 86 ALA F CA 1
ATOM 5428 C C . ALA F 1 87 ? 45.166 97.027 60.911 1.00 52.25 86 ALA F C 1
ATOM 5429 O O . ALA F 1 87 ? 44.123 97.470 61.380 1.00 50.46 86 ALA F O 1
ATOM 5431 N N . HIS F 1 88 ? 46.111 96.453 61.642 1.00 52.24 87 HIS F N 1
ATOM 5432 C CA . HIS F 1 88 ? 46.056 96.403 63.092 1.00 51.88 87 HIS F CA 1
ATOM 5433 C C . HIS F 1 88 ? 47.324 97.054 63.627 1.00 51.02 87 HIS F C 1
ATOM 5434 O O . HIS F 1 88 ? 48.328 97.137 62.924 1.00 50.90 87 HIS F O 1
ATOM 5441 N N . ALA F 1 89 ? 47.282 97.529 64.863 1.00 51.19 88 ALA F N 1
ATOM 5442 C CA . ALA F 1 89 ? 48.464 98.121 65.474 1.00 50.03 88 ALA F CA 1
ATOM 5443 C C . ALA F 1 89 ? 48.389 98.034 66.989 1.00 51.87 88 ALA F C 1
ATOM 5444 O O . ALA F 1 89 ? 47.336 98.242 67.585 1.00 53.66 88 ALA F O 1
ATOM 5446 N N . ARG F 1 90 ? 49.514 97.717 67.613 1.00 52.90 89 ARG F N 1
ATOM 5447 C CA . ARG F 1 90 ? 49.598 97.735 69.062 1.00 53.50 89 ARG F CA 1
ATOM 5448 C C . ARG F 1 90 ? 50.493 98.890 69.504 1.00 52.01 89 ARG F C 1
ATOM 5449 O O . ARG F 1 90 ? 51.495 99.194 68.855 1.00 51.16 89 ARG F O 1
ATOM 5457 N N . VAL F 1 91 ? 50.114 99.544 70.598 1.00 47.07 90 VAL F N 1
ATOM 5458 C CA . VAL F 1 91 ? 50.902 100.634 71.148 1.00 45.86 90 VAL F CA 1
ATOM 5459 C C . VAL F 1 91 ? 50.951 100.488 72.658 1.00 44.14 90 VAL F C 1
ATOM 5460 O O . VAL F 1 91 ? 49.926 100.310 73.309 1.00 42.38 90 VAL F O 1
ATOM 5464 N N . GLU F 1 92 ? 52.152 100.556 73.215 1.00 46.44 91 GLU F N 1
ATOM 5465 C CA . GLU F 1 92 ? 52.325 100.440 74.652 1.00 48.04 91 GLU F CA 1
ATOM 5466 C C . GLU F 1 92 ? 52.606 101.815 75.248 1.00 51.25 91 GLU F C 1
ATOM 5467 O O . GLU F 1 92 ? 53.389 102.586 74.698 1.00 53.37 91 GLU F O 1
ATOM 5473 N N . ALA F 1 93 ? 51.951 102.117 76.366 1.00 49.45 92 ALA F N 1
ATOM 5474 C CA . ALA F 1 93 ? 52.140 103.390 77.044 1.00 51.33 92 ALA F CA 1
ATOM 5475 C C . ALA F 1 93 ? 52.510 103.148 78.498 1.00 54.96 92 ALA F C 1
ATOM 5476 O O . ALA F 1 93 ? 52.054 102.186 79.117 1.00 53.84 92 ALA F O 1
ATOM 5478 N N . GLU F 1 94 ? 53.352 104.025 79.031 1.00 62.75 93 GLU F N 1
ATOM 5479 C CA . GLU F 1 94 ? 53.749 103.962 80.429 1.00 67.62 93 GLU F CA 1
ATOM 5480 C C . GLU F 1 94 ? 53.793 105.370 81.009 1.00 69.89 93 GLU F C 1
ATOM 5481 O O . GLU F 1 94 ? 54.218 106.313 80.343 1.00 72.60 93 GLU F O 1
ATOM 5487 N N . ASN F 1 95 ? 53.335 105.502 82.250 1.00 65.82 94 ASN F N 1
ATOM 5488 C CA . ASN F 1 95 ? 53.303 106.787 82.935 1.00 64.52 94 ASN F CA 1
ATOM 5489 C C . ASN F 1 95 ? 52.404 107.792 82.225 1.00 60.30 94 ASN F C 1
ATOM 5490 O O . ASN F 1 95 ? 52.649 109.003 82.256 1.00 61.19 94 ASN F O 1
ATOM 5495 N N . TRP F 1 96 ? 51.360 107.283 81.583 1.00 55.25 95 TRP F N 1
ATOM 5496 C CA . TRP F 1 96 ? 50.304 108.140 81.085 1.00 55.44 95 TRP F CA 1
ATOM 5497 C C . TRP F 1 96 ? 49.558 108.580 82.322 1.00 58.67 95 TRP F C 1
ATOM 5498 O O . TRP F 1 96 ? 48.560 107.967 82.694 1.00 56.81 95 TRP F O 1
ATOM 5509 N N . THR F 1 97 ? 50.063 109.632 82.962 1.00 66.09 96 THR F N 1
ATOM 5510 C CA . THR F 1 97 ? 49.593 110.047 84.283 1.00 69.97 96 THR F CA 1
ATOM 5511 C C . THR F 1 97 ? 49.596 108.855 85.242 1.00 65.49 96 THR F C 1
ATOM 5512 O O . THR F 1 97 ? 48.609 108.582 85.929 1.00 67.24 96 THR F O 1
ATOM 5516 N N . ASN F 1 98 ? 50.724 108.152 85.266 1.00 60.07 97 ASN F N 1
ATOM 5517 C CA . ASN F 1 98 ? 50.942 107.024 86.164 1.00 63.08 97 ASN F CA 1
ATOM 5518 C C . ASN F 1 98 ? 50.182 105.767 85.761 1.00 61.67 97 ASN F C 1
ATOM 5519 O O . ASN F 1 98 ? 50.218 104.764 86.475 1.00 64.39 97 ASN F O 1
ATOM 5524 N N . PHE F 1 99 ? 49.505 105.815 84.620 1.00 59.62 98 PHE F N 1
ATOM 5525 C CA . PHE F 1 99 ? 48.782 104.652 84.119 1.00 58.41 98 PHE F CA 1
ATOM 5526 C C . PHE F 1 99 ? 49.633 103.897 83.102 1.00 55.20 98 PHE F C 1
ATOM 5527 O O . PHE F 1 99 ? 50.527 104.468 82.480 1.00 51.49 98 PHE F O 1
ATOM 5535 N N . LYS F 1 100 ? 49.360 102.603 82.967 1.00 57.53 99 LYS F N 1
ATOM 5536 C CA . LYS F 1 100 ? 50.043 101.755 82.001 1.00 56.55 99 LYS F CA 1
ATOM 5537 C C . LYS F 1 100 ? 48.998 101.050 81.161 1.00 55.38 99 LYS F C 1
ATOM 5538 O O . LYS F 1 100 ? 48.185 100.295 81.688 1.00 52.49 99 LYS F O 1
ATOM 5544 N N . PHE F 1 101 ? 49.024 101.302 79.854 1.00 56.09 100 PHE F N 1
ATOM 5545 C CA . PHE F 1 101 ? 48.017 100.768 78.951 1.00 56.48 100 PHE F CA 1
ATOM 5546 C C . PHE F 1 101 ? 48.631 99.880 77.876 1.00 55.77 100 PHE F C 1
ATOM 5547 O O . PHE F 1 101 ? 49.817 99.976 77.568 1.00 54.09 100 PHE F O 1
ATOM 5555 N N . SER F 1 102 ? 47.793 99.017 77.312 1.00 55.76 101 SER F N 1
ATOM 5556 C CA . SER F 1 102 ? 48.098 98.309 76.081 1.00 52.02 101 SER F CA 1
ATOM 5557 C C . SER F 1 102 ? 46.994 98.653 75.092 1.00 52.57 101 SER F C 1
ATOM 5558 O O . SER F 1 102 ? 45.828 98.348 75.323 1.00 50.86 101 SER F O 1
ATOM 5561 N N . ASP F 1 103 ? 47.364 99.319 74.006 1.00 57.02 102 ASP F N 1
ATOM 5562 C CA . ASP F 1 103 ? 46.406 99.731 72.986 1.00 57.42 102 ASP F CA 1
ATOM 5563 C C . ASP F 1 103 ? 46.393 98.772 71.806 1.00 54.30 102 ASP F C 1
ATOM 5564 O O . ASP F 1 103 ? 47.434 98.298 71.354 1.00 53.96 102 ASP F O 1
ATOM 5569 N N . LEU F 1 104 ? 45.190 98.486 71.328 1.00 52.14 103 LEU F N 1
ATOM 5570 C CA . LEU F 1 104 ? 44.989 97.648 70.162 1.00 48.61 103 LEU F CA 1
ATOM 5571 C C . LEU F 1 104 ? 44.108 98.448 69.218 1.00 48.44 103 LEU F C 1
ATOM 5572 O O . LEU F 1 104 ? 43.021 98.877 69.595 1.00 49.83 103 LEU F O 1
ATOM 5577 N N . PHE F 1 105 ? 44.588 98.661 67.999 1.00 45.97 104 PHE F N 1
ATOM 5578 C CA . PHE F 1 105 ? 43.875 99.487 67.041 1.00 46.52 104 PHE F CA 1
ATOM 5579 C C . PHE F 1 105 ? 43.495 98.698 65.807 1.00 47.88 104 PHE F C 1
ATOM 5580 O O . PHE F 1 105 ? 44.190 97.764 65.415 1.00 45.96 104 PHE F O 1
ATOM 5588 N N . LEU F 1 106 ? 42.374 99.089 65.208 1.00 53.32 105 LEU F N 1
ATOM 5589 C CA . LEU F 1 106 ? 42.035 98.695 63.852 1.00 52.70 105 LEU F CA 1
ATOM 5590 C C . LEU F 1 106 ? 41.992 99.967 63.022 1.00 49.82 105 LEU F C 1
ATOM 5591 O O . LEU F 1 106 ? 41.339 100.937 63.397 1.00 46.67 105 LEU F O 1
ATOM 5596 N N . LEU F 1 107 ? 42.706 99.975 61.906 1.00 50.18 106 LEU F N 1
ATOM 5597 C CA . LEU F 1 107 ? 42.744 101.154 61.049 1.00 50.27 106 LEU F CA 1
ATOM 5598 C C . LEU F 1 107 ? 42.110 100.859 59.708 1.00 50.70 106 LEU F C 1
ATOM 5599 O O . LEU F 1 107 ? 41.897 99.703 59.350 1.00 49.65 106 LEU F O 1
ATOM 5604 N N . LEU F 1 108 ? 41.806 101.922 58.973 1.00 54.08 107 LEU F N 1
ATOM 5605 C CA . LEU F 1 108 ? 41.253 101.813 57.631 1.00 53.99 107 LEU F CA 1
ATOM 5606 C C . LEU F 1 108 ? 41.927 102.853 56.756 1.00 51.72 107 LEU F C 1
ATOM 5607 O O . LEU F 1 108 ? 42.093 104.001 57.161 1.00 52.37 107 LEU F O 1
ATOM 5612 N N . LYS F 1 109 ? 42.333 102.445 55.561 1.00 48.75 108 LYS F N 1
ATOM 5613 C CA . LYS F 1 109 ? 42.902 103.372 54.600 1.00 51.76 108 LYS F CA 1
ATOM 5614 C C . LYS F 1 109 ? 41.751 104.072 53.891 1.00 56.22 108 LYS F C 1
ATOM 5615 O O . LYS F 1 109 ? 41.409 103.740 52.760 1.00 52.37 108 LYS F O 1
ATOM 5621 N N . LEU F 1 110 ? 41.146 105.033 54.583 1.00 63.72 109 LEU F N 1
ATOM 5622 C CA . LEU F 1 110 ? 39.970 105.738 54.086 1.00 67.60 109 LEU F CA 1
ATOM 5623 C C . LEU F 1 110 ? 40.323 106.691 52.952 1.00 67.20 109 LEU F C 1
ATOM 5624 O O . LEU F 1 110 ? 40.775 107.814 53.188 1.00 63.74 109 LEU F O 1
ATOM 5629 N N . ASP F 1 111 ? 40.103 106.239 51.721 1.00 70.79 110 ASP F N 1
ATOM 5630 C CA . ASP F 1 111 ? 40.369 107.051 50.538 1.00 76.09 110 ASP F CA 1
ATOM 5631 C C . ASP F 1 111 ? 41.857 107.361 50.409 1.00 69.48 110 ASP F C 1
ATOM 5632 O O . ASP F 1 111 ? 42.239 108.489 50.092 1.00 69.16 110 ASP F O 1
ATOM 5637 N N . GLY F 1 112 ? 42.692 106.360 50.664 1.00 65.20 111 GLY F N 1
ATOM 5638 C CA . GLY F 1 112 ? 44.130 106.518 50.542 1.00 64.16 111 GLY F CA 1
ATOM 5639 C C . GLY F 1 112 ? 44.814 107.035 51.797 1.00 64.07 111 GLY F C 1
ATOM 5640 O O . GLY F 1 112 ? 46.036 106.977 51.902 1.00 64.31 111 GLY F O 1
ATOM 5641 N N . LYS F 1 113 ? 44.039 107.544 52.748 1.00 66.47 112 LYS F N 1
ATOM 5642 C CA . LYS F 1 113 ? 44.603 108.058 53.992 1.00 68.45 112 LYS F CA 1
ATOM 5643 C C . LYS F 1 113 ? 44.241 107.172 55.184 1.00 62.44 112 LYS F C 1
ATOM 5644 O O . LYS F 1 113 ? 43.067 106.923 55.451 1.00 59.88 112 LYS F O 1
ATOM 5646 N N . TRP F 1 114 ? 45.254 106.713 55.909 1.00 60.33 113 TRP F N 1
ATOM 5647 C CA . TRP F 1 114 ? 45.031 105.862 57.074 1.00 57.84 113 TRP F CA 1
ATOM 5648 C C . TRP F 1 114 ? 44.427 106.636 58.242 1.00 58.49 113 TRP F C 1
ATOM 5649 O O . TRP F 1 114 ? 44.833 107.763 58.531 1.00 59.60 113 TRP F O 1
ATOM 5660 N N . THR F 1 115 ? 43.461 106.010 58.909 1.00 57.68 114 THR F N 1
ATOM 5661 C CA . THR F 1 115 ? 42.801 106.595 60.072 1.00 59.13 114 THR F CA 1
ATOM 5662 C C . THR F 1 115 ? 42.358 105.479 61.016 1.00 55.86 114 THR F C 1
ATOM 5663 O O . THR F 1 115 ? 42.007 104.388 60.576 1.00 55.20 114 THR F O 1
ATOM 5667 N N . ILE F 1 116 ? 42.367 105.753 62.316 1.00 54.64 115 ILE F N 1
ATOM 5668 C CA . ILE F 1 116 ? 41.975 104.753 63.305 1.00 53.82 115 ILE F CA 1
ATOM 5669 C C . ILE F 1 116 ? 40.459 104.683 63.429 1.00 54.10 115 ILE F C 1
ATOM 5670 O O . ILE F 1 116 ? 39.819 105.667 63.790 1.00 53.94 115 ILE F O 1
ATOM 5675 N N . VAL F 1 117 ? 39.889 103.514 63.146 1.00 55.42 116 VAL F N 1
ATOM 5676 C CA . VAL F 1 117 ? 38.443 103.317 63.273 1.00 56.73 116 VAL F CA 1
ATOM 5677 C C . VAL F 1 117 ? 38.034 102.651 64.591 1.00 56.80 116 VAL F C 1
ATOM 5678 O O . VAL F 1 117 ? 36.925 102.861 65.071 1.00 56.37 116 VAL F O 1
ATOM 5682 N N . ASN F 1 118 ? 38.923 101.854 65.178 1.00 56.68 117 ASN F N 1
ATOM 5683 C CA . ASN F 1 118 ? 38.601 101.143 66.416 1.00 57.26 117 ASN F CA 1
ATOM 5684 C C . ASN F 1 118 ? 39.780 101.116 67.387 1.00 56.16 117 ASN F C 1
ATOM 5685 O O . ASN F 1 118 ? 40.943 101.179 66.982 1.00 53.64 117 ASN F O 1
ATOM 5690 N N . LYS F 1 119 ? 39.465 101.003 68.673 1.00 58.98 118 LYS F N 1
ATOM 5691 C CA . LYS F 1 119 ? 40.467 101.104 69.721 1.00 58.75 118 LYS F CA 1
ATOM 5692 C C . LYS F 1 119 ? 39.989 100.371 70.971 1.00 55.48 118 LYS F C 1
ATOM 5693 O O . LYS F 1 119 ? 38.910 100.649 71.485 1.00 54.38 118 LYS F O 1
ATOM 5699 N N . VAL F 1 120 ? 40.780 99.416 71.442 1.00 53.47 119 VAL F N 1
ATOM 5700 C CA . VAL F 1 120 ? 40.521 98.779 72.729 1.00 53.49 119 VAL F CA 1
ATOM 5701 C C . VAL F 1 120 ? 41.802 98.827 73.549 1.00 50.71 119 VAL F C 1
ATOM 5702 O O . VAL F 1 120 ? 42.892 98.763 72.992 1.00 49.38 119 VAL F O 1
ATOM 5706 N N . PHE F 1 121 ? 41.679 98.944 74.866 1.00 49.41 120 PHE F N 1
ATOM 5707 C CA . PHE F 1 121 ? 42.854 99.055 75.720 1.00 50.68 120 PHE F CA 1
ATOM 5708 C C . PHE F 1 121 ? 42.724 98.199 76.967 1.00 51.16 120 PHE F C 1
ATOM 5709 O O . PHE F 1 121 ? 41.618 97.899 77.424 1.00 50.85 120 PHE F O 1
ATOM 5717 N N . HIS F 1 122 ? 43.870 97.804 77.507 1.00 52.78 121 HIS F N 1
ATOM 5718 C CA . HIS F 1 122 ? 43.928 97.142 78.803 1.00 52.82 121 HIS F CA 1
ATOM 5719 C C . HIS F 1 122 ? 44.767 97.996 79.747 1.00 52.81 121 HIS F C 1
ATOM 5720 O O . HIS F 1 122 ? 45.896 98.359 79.418 1.00 49.35 121 HIS F O 1
ATOM 5727 N N . LEU F 1 123 ? 44.201 98.325 80.908 1.00 60.08 122 LEU F N 1
ATOM 5728 C CA . LEU F 1 123 ? 44.926 99.040 81.955 1.00 62.04 122 LEU F CA 1
ATOM 5729 C C . LEU F 1 123 ? 45.537 98.028 82.913 1.00 61.89 122 LEU F C 1
ATOM 5730 O O . LEU F 1 123 ? 44.825 97.225 83.510 1.00 63.85 122 LEU F O 1
ATOM 5735 N N . HIS F 1 124 ? 46.857 98.071 83.055 1.00 58.71 123 HIS F N 1
ATOM 5736 C CA . HIS F 1 124 ? 47.588 97.079 83.838 1.00 57.53 123 HIS F CA 1
ATOM 5737 C C . HIS F 1 124 ? 47.460 97.283 85.349 1.00 60.92 123 HIS F C 1
ATOM 5738 O O . HIS F 1 124 ? 47.525 98.408 85.846 1.00 57.74 123 HIS F O 1
ATOM 5745 N N . ALA F 1 125 ? 47.298 96.178 86.072 1.00 70.41 124 ALA F N 1
ATOM 5746 C CA . ALA F 1 125 ? 47.168 96.219 87.525 1.00 77.39 124 ALA F CA 1
ATOM 5747 C C . ALA F 1 125 ? 48.458 96.699 88.185 1.00 82.14 124 ALA F C 1
ATOM 5748 O O . ALA F 1 125 ? 49.538 96.597 87.603 1.00 80.71 124 ALA F O 1
#